Protein AF-A0A9E5GI30-F1 (afdb_monomer)

Radius of gyration: 31.59 Å; Cα contacts (8 Å, |Δi|>4): 343; chains: 1; bounding box: 71×48×91 Å

Mean predicted aligned error: 13.95 Å

Sequence (405 aa):
CIVVKISASKGTGLEELQQHIEIALKEKNLPLCPLFANYVERYISHIIEDDYLHRIPKGRQMRWAAIKLLEADELFLSSMPSMPKPFQAYLEQARTELTEHFDDDPEAIIIDQRYKVAEHIAKDCQLRKKKQESCNFDNIATSRYGAIPLFIAIMGLVFYLSIALVGGFTTGLLETFFELLGETVATLLTALQVHPLLSGILVDGIIAGVGAVLTFVPQLFVLFLLLSILEDCGYMARIAFIMDRMMRSLGLSGKSIIPMVIGTGCSVPAIMSSRTIEHQKQRELTVIVTPFIPCGAKMPIFALMLTYFFPGRWFIAPLIYLLGIVAVIVTGLLARALDKHKETNAFILELPRYQMPTVKNVWLQTKDRTLGFIQKAGTIILLSSIIIYLLSSYSFTLKSVDAEL

Foldseek 3Di:
DDDFDDDPLVRPRPVVVVVVVVVCVVPVDDDDDDAFPPLLNVQLVVQLPDPQLVQDPPPDDSSVLSLCLLLVPPVSVVVGPDDDPVVVVSSVVSQVVQCVVPVDGSNVSVVVRVVVRVVVVCVVPDDDDPPDPDDPPCVQCQDLVNVVVVVCVLLVVLLCCLCVVFLVVQLVVLLVVLVVVLVVQLVVCVVVVHDPLVSCCVRQQFSVLLSVLVSCLRSLLSSLLSLLQCVLQLSLVSQLVSCQVVQVVLVAGSQLVSLLSVLQAPLVLSLVSLVPDPDPLNNVLSNVLSVLRHHPVCLVVVVVVCCVPPNPDPVVSVVSNVVSVVSSSVSSNVSVVVDPDPPPDPDDRDRDDRDRGDPVSSVVSSVVSSVVCCVPVSVVSSVVSSVVSCVVQADPVRDGDPPPD

Structure (mmCIF, N/CA/C/O backbone):
data_AF-A0A9E5GI30-F1
#
_entry.id   AF-A0A9E5GI30-F1
#
loop_
_atom_site.group_PDB
_atom_site.id
_atom_site.type_symbol
_atom_site.label_atom_id
_atom_site.label_alt_id
_atom_site.label_comp_id
_atom_site.label_asym_id
_atom_site.label_entity_id
_atom_site.label_seq_id
_atom_site.pdbx_PDB_ins_code
_atom_site.Cartn_x
_atom_site.Cartn_y
_atom_site.Cartn_z
_atom_site.occupancy
_atom_site.B_iso_or_equiv
_atom_site.auth_seq_id
_atom_site.auth_comp_id
_atom_site.auth_asym_id
_atom_site.auth_atom_id
_atom_site.pdbx_PDB_model_num
ATOM 1 N N . CYS A 1 1 ? -9.372 9.807 36.210 1.00 77.94 1 CYS A N 1
ATOM 2 C CA . CYS A 1 1 ? -7.966 10.126 35.869 1.00 77.94 1 CYS A CA 1
ATOM 3 C C . CYS A 1 1 ? -7.929 11.466 35.140 1.00 77.94 1 CYS A C 1
ATOM 5 O O . CYS A 1 1 ? -8.981 11.947 34.732 1.00 77.94 1 CYS A O 1
ATOM 7 N N . ILE A 1 2 ? -6.749 12.076 35.014 1.00 83.31 2 ILE A N 1
ATOM 8 C CA . ILE A 1 2 ? -6.571 13.311 34.237 1.00 83.31 2 ILE A CA 1
ATOM 9 C C . ILE A 1 2 ? -6.731 12.980 32.747 1.00 83.31 2 ILE A C 1
ATOM 11 O O . ILE A 1 2 ? -6.227 11.955 32.286 1.00 83.31 2 ILE A O 1
ATOM 15 N N . VAL A 1 3 ? -7.437 13.836 32.005 1.00 87.25 3 VAL A N 1
ATOM 16 C CA . VAL A 1 3 ? -7.667 13.686 30.562 1.00 87.25 3 VAL A CA 1
ATOM 17 C C . VAL A 1 3 ? -7.083 14.900 29.847 1.00 87.25 3 VAL A C 1
ATOM 19 O O . VAL A 1 3 ? -7.583 16.010 30.011 1.00 87.25 3 VAL A O 1
ATOM 22 N N . VAL A 1 4 ? -6.044 14.684 29.038 1.00 90.75 4 VAL A N 1
ATOM 23 C CA . VAL A 1 4 ? -5.365 15.738 28.266 1.00 90.75 4 VAL A CA 1
ATOM 24 C C . VAL A 1 4 ? -5.793 15.652 26.803 1.00 90.75 4 VAL A C 1
ATOM 26 O O . VAL A 1 4 ? -5.781 14.577 26.200 1.00 90.75 4 VAL A O 1
ATOM 29 N N . LYS A 1 5 ? -6.187 16.784 26.210 1.00 90.44 5 LYS A N 1
ATOM 30 C CA . LYS A 1 5 ? -6.563 16.853 24.790 1.00 90.44 5 LYS A CA 1
ATOM 31 C C . LYS A 1 5 ? -5.306 16.978 23.936 1.00 90.44 5 LYS A C 1
ATOM 33 O O . LYS A 1 5 ? -4.632 18.000 23.983 1.00 90.44 5 LYS A O 1
ATOM 38 N N . ILE A 1 6 ? -5.039 15.974 23.104 1.00 92.38 6 ILE A N 1
ATOM 39 C CA . ILE A 1 6 ? -3.875 15.969 22.212 1.00 92.38 6 ILE A CA 1
ATOM 40 C C . ILE A 1 6 ? -4.279 15.893 20.739 1.00 92.38 6 ILE A C 1
ATOM 42 O O . ILE A 1 6 ? -5.299 15.306 20.381 1.00 92.38 6 ILE A O 1
ATOM 46 N N . SER A 1 7 ? -3.436 16.450 19.870 1.00 88.19 7 SER A N 1
ATOM 47 C CA . SER A 1 7 ? -3.462 16.170 18.431 1.00 88.19 7 SER A CA 1
ATOM 48 C C . SER A 1 7 ? -2.055 15.803 17.988 1.00 88.19 7 SER A C 1
ATOM 50 O O . SER A 1 7 ? -1.250 16.682 17.681 1.00 88.19 7 SER A O 1
ATOM 52 N N . ALA A 1 8 ? -1.770 14.500 17.916 1.00 83.25 8 ALA A N 1
ATOM 53 C CA . ALA A 1 8 ? -0.444 13.981 17.574 1.00 83.25 8 ALA A CA 1
ATOM 54 C C . ALA A 1 8 ? 0.069 14.509 16.221 1.00 83.25 8 ALA A C 1
ATOM 56 O O . ALA A 1 8 ? 1.229 14.888 16.102 1.00 83.25 8 ALA A O 1
ATOM 57 N N . SER A 1 9 ? -0.813 14.636 15.224 1.00 72.06 9 SER A N 1
ATOM 58 C CA . SER A 1 9 ? -0.465 15.163 13.895 1.00 72.06 9 SER A CA 1
ATOM 59 C C . SER A 1 9 ? -0.045 16.636 13.897 1.00 72.06 9 SER A C 1
ATOM 61 O O . SER A 1 9 ? 0.753 17.047 13.059 1.00 72.06 9 SER A O 1
ATOM 63 N N . LYS A 1 10 ? -0.575 17.430 14.836 1.00 79.44 10 LYS A N 1
ATOM 64 C CA . LYS A 1 10 ? -0.304 18.871 14.966 1.00 79.44 10 LYS A CA 1
ATOM 65 C C . LYS A 1 10 ? 0.728 19.181 16.051 1.00 79.44 10 LYS A C 1
ATOM 67 O O . LYS A 1 10 ? 1.096 20.337 16.206 1.00 79.44 10 LYS A O 1
ATOM 72 N N . GLY A 1 11 ? 1.154 18.176 16.818 1.00 85.06 11 GLY A N 1
ATOM 73 C CA . GLY A 1 11 ? 2.037 18.347 17.971 1.00 85.06 11 GLY A CA 1
ATOM 74 C C . GLY A 1 11 ? 1.409 19.094 19.154 1.00 85.06 11 GLY A C 1
ATOM 75 O O . GLY A 1 11 ? 2.122 19.481 20.070 1.00 85.06 11 GLY A O 1
ATOM 76 N N . THR A 1 12 ? 0.091 19.319 19.169 1.00 90.31 12 THR A N 1
ATOM 77 C CA . THR A 1 12 ? -0.564 20.098 20.234 1.00 90.31 12 THR A CA 1
ATOM 78 C C . THR A 1 12 ? -0.867 19.225 21.453 1.00 90.31 12 THR A C 1
ATOM 80 O O . THR A 1 12 ? -1.415 18.131 21.291 1.00 90.31 12 THR A O 1
ATOM 83 N N . GLY A 1 13 ? -0.582 19.733 22.657 1.00 88.50 13 GLY A N 1
ATOM 84 C CA . GLY A 1 13 ? -0.894 19.075 23.936 1.00 88.50 13 GLY A CA 1
ATOM 85 C C . GLY A 1 13 ? 0.106 17.997 24.373 1.00 88.50 13 GLY A C 1
ATOM 86 O O . GLY A 1 13 ? -0.119 17.334 25.380 1.00 88.50 13 GLY A O 1
ATOM 87 N N . LEU A 1 14 ? 1.206 17.801 23.631 1.00 92.38 14 LEU A N 1
ATOM 88 C CA . LEU A 1 14 ? 2.220 16.789 23.961 1.00 92.38 14 LEU A CA 1
ATOM 89 C C . LEU A 1 14 ? 3.061 17.173 25.186 1.00 92.38 14 LEU A C 1
ATOM 91 O O . LEU A 1 14 ? 3.348 16.315 26.013 1.00 92.38 14 LEU A O 1
ATOM 95 N N . GLU A 1 15 ? 3.411 18.452 25.329 1.00 91.88 15 GLU A N 1
ATOM 96 C CA . GLU A 1 15 ? 4.167 18.950 26.488 1.00 91.88 15 GLU A CA 1
ATOM 97 C C . GLU A 1 15 ? 3.342 18.853 27.779 1.00 91.88 15 GLU A C 1
ATOM 99 O O . GLU A 1 15 ? 3.823 18.360 28.796 1.00 91.88 15 GLU A O 1
ATOM 104 N N . GLU A 1 16 ? 2.066 19.240 27.717 1.00 91.62 16 GLU A N 1
ATOM 105 C CA . GLU A 1 16 ? 1.116 19.121 28.830 1.00 91.62 16 GLU A CA 1
ATOM 106 C C . GLU A 1 16 ? 0.912 17.650 29.232 1.00 91.62 16 GLU A C 1
ATOM 108 O O . GLU A 1 16 ? 0.932 17.305 30.415 1.00 91.62 16 GLU A O 1
ATOM 113 N N . LEU A 1 17 ? 0.799 16.748 28.247 1.00 93.00 17 LEU A N 1
ATOM 114 C CA . LEU A 1 17 ? 0.740 15.308 28.496 1.00 93.00 17 LEU A CA 1
ATOM 115 C C . LEU A 1 17 ? 2.001 14.811 29.220 1.00 93.00 17 LEU A C 1
ATOM 117 O O . LEU A 1 17 ? 1.884 14.055 30.183 1.00 93.00 17 LEU A O 1
ATOM 121 N N . GLN A 1 18 ? 3.189 15.238 28.784 1.00 92.12 18 GLN A N 1
ATOM 122 C CA . GLN A 1 18 ? 4.455 14.841 29.403 1.00 92.12 18 GLN A CA 1
ATOM 123 C C . GLN A 1 18 ? 4.533 15.287 30.868 1.00 92.12 18 GLN A C 1
ATOM 125 O O . GLN A 1 18 ? 4.869 14.480 31.736 1.00 92.12 18 GLN A O 1
ATOM 130 N N . GLN A 1 19 ? 4.148 16.529 31.163 1.00 92.25 19 GLN A N 1
ATOM 131 C CA . GLN A 1 19 ? 4.105 17.041 32.535 1.00 92.25 19 GLN A CA 1
ATOM 132 C C . GLN A 1 19 ? 3.165 16.212 33.420 1.00 92.25 19 GLN A C 1
ATOM 134 O O . GLN A 1 19 ? 3.529 15.822 34.531 1.00 92.25 19 GLN A O 1
ATOM 139 N N . HIS A 1 20 ? 1.972 15.874 32.925 1.00 89.69 20 HIS A N 1
ATOM 140 C CA . HIS A 1 20 ? 1.032 15.046 33.678 1.00 89.69 20 HIS A CA 1
ATOM 141 C C . HIS A 1 20 ? 1.513 13.604 33.882 1.00 89.69 20 HIS A C 1
ATOM 143 O O . HIS A 1 20 ? 1.207 13.015 34.919 1.00 89.69 20 HIS A O 1
ATOM 149 N N . ILE A 1 21 ? 2.292 13.044 32.951 1.00 89.50 21 ILE A N 1
ATOM 150 C CA . ILE A 1 21 ? 2.943 11.739 33.136 1.00 89.50 21 ILE A CA 1
ATOM 151 C C . ILE A 1 21 ? 3.950 11.807 34.290 1.00 89.50 21 ILE A C 1
ATOM 153 O O . ILE A 1 21 ? 3.932 10.940 35.165 1.00 89.50 21 ILE A O 1
ATOM 157 N N . GLU A 1 22 ? 4.790 12.843 34.339 1.00 91.44 22 GLU A N 1
ATOM 158 C CA . GLU A 1 22 ? 5.765 13.021 35.423 1.00 91.44 22 GLU A CA 1
ATOM 159 C C . GLU A 1 22 ? 5.093 13.175 36.794 1.00 91.44 22 GLU A C 1
ATOM 161 O O . GLU A 1 22 ? 5.568 12.616 37.786 1.00 91.44 22 GLU A O 1
ATOM 166 N N . ILE A 1 23 ? 3.966 13.889 36.852 1.00 88.00 23 ILE A N 1
ATOM 167 C CA . ILE A 1 23 ? 3.159 14.033 38.072 1.00 88.00 23 ILE A CA 1
ATOM 168 C C . ILE A 1 23 ? 2.553 12.682 38.477 1.00 88.00 23 ILE A C 1
ATOM 170 O O . ILE A 1 23 ? 2.687 12.265 39.629 1.00 88.00 23 ILE A O 1
ATOM 174 N N . ALA A 1 24 ? 1.950 11.952 37.535 1.00 86.88 24 ALA A N 1
ATOM 175 C CA . ALA A 1 24 ? 1.318 10.662 37.809 1.00 86.88 24 ALA A CA 1
ATOM 176 C C . ALA A 1 24 ? 2.316 9.608 38.324 1.00 86.88 24 ALA A C 1
ATOM 178 O O . ALA A 1 24 ? 1.982 8.824 39.217 1.00 86.88 24 ALA A O 1
ATOM 179 N N . LEU A 1 25 ? 3.552 9.614 37.810 1.00 86.50 25 LEU A N 1
ATOM 180 C CA . LEU A 1 25 ? 4.630 8.736 38.277 1.00 86.50 25 LEU A CA 1
ATOM 181 C C . LEU A 1 25 ? 5.043 9.024 39.730 1.00 86.50 25 LEU A C 1
ATOM 183 O O . LEU A 1 25 ? 5.424 8.093 40.445 1.00 86.50 25 LEU A O 1
ATOM 187 N N . LYS A 1 26 ? 4.957 10.287 40.174 1.00 87.81 26 LYS A N 1
ATOM 188 C CA . LYS A 1 26 ? 5.285 10.705 41.547 1.00 87.81 26 LYS A CA 1
ATOM 189 C C . LYS A 1 26 ? 4.159 10.398 42.531 1.00 87.81 26 LYS A C 1
ATOM 191 O O . LYS A 1 26 ? 4.420 9.829 43.586 1.00 87.81 26 LYS A O 1
ATOM 196 N N . GLU A 1 27 ? 2.925 10.763 42.191 1.00 82.50 27 GLU A N 1
ATOM 197 C CA . GLU A 1 27 ? 1.791 10.688 43.121 1.00 82.50 27 GLU A CA 1
ATOM 198 C C . GLU A 1 27 ? 1.194 9.280 43.250 1.00 82.50 27 GLU A C 1
ATOM 200 O O . GLU A 1 27 ? 0.579 8.977 44.267 1.00 82.50 27 GLU A O 1
ATOM 205 N N . LYS A 1 28 ? 1.369 8.402 42.246 1.00 72.31 28 LYS A N 1
ATOM 206 C CA . LYS A 1 28 ? 0.811 7.030 42.216 1.00 72.31 28 LYS A CA 1
ATOM 207 C C . LYS A 1 28 ? -0.682 6.952 42.581 1.00 72.31 28 LYS A C 1
ATOM 209 O O . LYS A 1 28 ? -1.147 5.949 43.122 1.00 72.31 28 LYS A O 1
ATOM 214 N N . ASN A 1 29 ? -1.444 7.992 42.254 1.00 72.19 29 ASN A N 1
ATOM 215 C CA . ASN A 1 29 ? -2.877 8.033 42.507 1.00 72.19 29 ASN A CA 1
ATOM 216 C C . ASN A 1 29 ? -3.597 6.992 41.639 1.00 72.19 29 ASN A C 1
ATOM 218 O O . ASN A 1 29 ? -3.576 7.055 40.407 1.00 72.19 29 ASN A O 1
ATOM 222 N N . LEU A 1 30 ? -4.246 6.027 42.290 1.00 70.56 30 LEU A N 1
ATOM 223 C CA . LEU A 1 30 ? -5.087 5.039 41.622 1.00 70.56 30 LEU A CA 1
ATOM 224 C C . LEU A 1 30 ? -6.401 5.707 41.182 1.00 70.56 30 LEU A C 1
ATOM 226 O O . LEU A 1 30 ? -7.021 6.415 41.977 1.00 70.56 30 LEU A O 1
ATOM 230 N N . PRO A 1 31 ? -6.845 5.517 39.927 1.00 73.62 31 PRO A N 1
ATOM 231 C CA . PRO A 1 31 ? -8.122 6.056 39.483 1.00 73.62 31 PRO A CA 1
ATOM 232 C C . PRO A 1 31 ? -9.288 5.372 40.207 1.00 73.62 31 PRO A C 1
ATOM 234 O O . PRO A 1 31 ? -9.194 4.207 40.597 1.00 73.62 31 PRO A O 1
ATOM 237 N N . LEU A 1 32 ? -10.419 6.080 40.317 1.00 75.69 32 LEU A N 1
ATOM 238 C CA . LEU A 1 32 ? -11.678 5.452 40.712 1.00 75.69 32 LEU A CA 1
ATOM 239 C C . LEU A 1 32 ? -12.004 4.301 39.755 1.00 75.69 32 LEU A C 1
ATOM 241 O O . LEU A 1 32 ? -11.980 4.469 38.533 1.00 75.69 32 LEU A O 1
ATOM 245 N N . CYS A 1 33 ? -12.318 3.144 40.331 1.00 78.75 33 CYS A N 1
ATOM 246 C CA . CYS A 1 33 ? -12.778 1.985 39.584 1.00 78.75 33 CYS A CA 1
ATOM 247 C C . CYS A 1 33 ? -14.290 2.103 39.361 1.00 78.75 33 CYS A C 1
ATOM 249 O O . CYS A 1 33 ? -15.025 2.202 40.345 1.00 78.75 33 CYS A O 1
ATOM 251 N N . PRO A 1 34 ? -14.774 2.089 38.109 1.00 82.69 34 PRO A N 1
ATOM 252 C CA . PRO A 1 34 ? -16.205 2.054 37.859 1.00 82.69 34 PRO A CA 1
ATOM 253 C C . PRO A 1 34 ? -16.804 0.720 38.332 1.00 82.69 34 PRO A C 1
ATOM 255 O O . PRO A 1 34 ? -16.172 -0.341 38.239 1.00 82.69 34 PRO A O 1
ATOM 258 N N . LEU A 1 35 ? -18.027 0.798 38.852 1.00 88.12 35 LEU A N 1
ATOM 259 C CA . LEU A 1 35 ? -18.795 -0.342 39.350 1.00 88.12 35 LEU A CA 1
ATOM 260 C C . LEU A 1 35 ? -19.618 -0.959 38.216 1.00 88.12 35 LEU A C 1
ATOM 262 O O . LEU A 1 35 ? -20.055 -0.248 37.307 1.00 88.12 35 LEU A O 1
ATOM 266 N N . PHE A 1 36 ? -19.817 -2.274 38.268 1.00 91.62 36 PHE A N 1
ATOM 267 C CA . PHE A 1 36 ? -20.736 -2.961 37.359 1.00 91.62 36 PHE A CA 1
ATOM 268 C C . PHE A 1 36 ? -22.166 -2.918 37.904 1.00 91.62 36 PHE A C 1
ATOM 270 O O . PHE A 1 36 ? -22.436 -2.307 38.940 1.00 91.62 36 PHE A O 1
ATOM 277 N N . ALA A 1 37 ? -23.107 -3.556 37.202 1.00 89.81 37 ALA A N 1
ATOM 278 C CA . ALA A 1 37 ? -24.444 -3.757 37.741 1.00 89.81 37 ALA A CA 1
ATOM 279 C C . ALA A 1 37 ? -24.374 -4.424 39.126 1.00 89.81 37 ALA A C 1
ATOM 281 O O . ALA A 1 37 ? -23.596 -5.356 39.331 1.00 89.81 37 ALA A O 1
ATOM 282 N N . ASN A 1 38 ? -25.237 -3.983 40.049 1.00 91.12 38 ASN A N 1
ATOM 283 C CA . ASN A 1 38 ? -25.261 -4.442 41.444 1.00 91.12 38 ASN A CA 1
ATOM 284 C C . ASN A 1 38 ? -25.243 -5.974 41.584 1.00 91.12 38 ASN A C 1
ATOM 286 O O . ASN A 1 38 ? -24.647 -6.499 42.519 1.00 91.12 38 ASN A O 1
ATOM 290 N N . TYR A 1 39 ? -25.881 -6.681 40.645 1.00 90.56 39 TYR A N 1
ATOM 291 C CA . TYR A 1 39 ? -25.922 -8.140 40.624 1.00 90.56 39 TYR A CA 1
ATOM 292 C C . TYR A 1 39 ? -24.524 -8.758 40.465 1.00 90.56 39 TYR A C 1
ATOM 294 O O . TYR A 1 39 ? -24.127 -9.586 41.274 1.00 90.56 39 TYR A O 1
ATOM 302 N N . VAL A 1 40 ? -23.738 -8.292 39.489 1.00 90.56 40 VAL A N 1
ATOM 303 C CA . VAL A 1 40 ? -22.358 -8.756 39.249 1.00 90.56 40 VAL A CA 1
ATOM 304 C C . VAL A 1 40 ? -21.418 -8.263 40.352 1.00 90.56 40 VAL A C 1
ATOM 306 O O . VAL A 1 40 ? -20.553 -8.996 40.830 1.00 90.56 40 VAL A O 1
ATOM 309 N N . GLU A 1 41 ? -21.617 -7.024 40.799 1.00 91.62 41 GLU A N 1
ATOM 310 C CA . GLU A 1 41 ? -20.796 -6.379 41.824 1.00 91.62 41 GLU A CA 1
ATOM 311 C C . GLU A 1 41 ? -20.872 -7.096 43.179 1.00 91.62 41 GLU A C 1
ATOM 313 O O . GLU A 1 41 ? -19.883 -7.148 43.911 1.00 91.62 41 GLU A O 1
ATOM 318 N N . ARG A 1 42 ? -22.015 -7.720 43.491 1.00 92.00 42 ARG A N 1
ATOM 319 C CA . ARG A 1 42 ? -22.184 -8.558 44.682 1.00 92.00 42 ARG A CA 1
ATOM 320 C C . ARG A 1 42 ? -21.223 -9.750 44.688 1.00 92.00 42 ARG A C 1
ATOM 322 O O . ARG A 1 42 ? -20.552 -9.968 45.693 1.00 92.00 42 ARG A O 1
ATOM 329 N N . TYR A 1 43 ? -21.123 -10.490 43.584 1.00 91.00 43 TYR A N 1
ATOM 330 C CA . TYR A 1 43 ? -20.194 -11.623 43.484 1.00 91.00 43 TYR A CA 1
ATOM 331 C C . TYR A 1 43 ? -18.741 -11.157 43.527 1.00 91.00 43 TYR A C 1
ATOM 333 O O . TYR A 1 43 ? -17.929 -11.751 44.227 1.00 91.00 43 TYR A O 1
ATOM 341 N N . ILE A 1 44 ? -18.418 -10.054 42.844 1.00 90.19 44 ILE A N 1
ATOM 342 C CA . ILE A 1 44 ? -17.073 -9.465 42.895 1.00 90.19 44 ILE A CA 1
ATOM 343 C C . ILE A 1 44 ? -16.7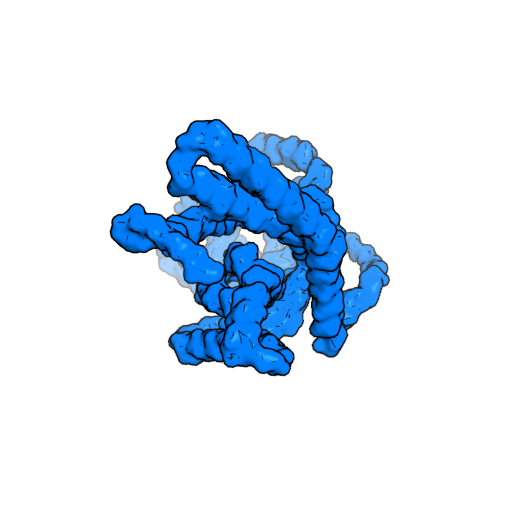00 -9.096 44.334 1.00 90.19 44 ILE A C 1
ATOM 345 O O . ILE A 1 44 ? -15.591 -9.397 44.763 1.00 90.19 44 ILE A O 1
ATOM 349 N N . SER A 1 45 ? -17.614 -8.480 45.085 1.00 89.69 45 SER A N 1
ATOM 350 C CA . SER A 1 45 ? -17.365 -8.066 46.471 1.00 89.69 45 SER A CA 1
ATOM 351 C C . SER A 1 45 ? -17.136 -9.269 47.387 1.00 89.69 45 SER A C 1
ATOM 353 O O . SER A 1 45 ? -16.146 -9.292 48.111 1.00 89.69 45 SER A O 1
ATOM 355 N N . HIS A 1 46 ? -17.971 -10.308 47.279 1.00 88.50 46 HIS A N 1
ATOM 356 C CA . HIS A 1 46 ? -17.785 -11.552 48.032 1.00 88.50 46 HIS A CA 1
ATOM 357 C C . HIS A 1 46 ? -16.474 -12.266 47.695 1.00 88.50 46 HIS A C 1
ATOM 359 O O . HIS A 1 46 ? -15.809 -12.776 48.590 1.00 88.50 46 HIS A O 1
ATOM 365 N N . ILE A 1 47 ? -16.067 -12.272 46.423 1.00 87.56 47 ILE A N 1
ATOM 366 C CA . ILE A 1 47 ? -14.774 -12.836 46.023 1.00 87.56 47 ILE A CA 1
ATOM 367 C C . ILE A 1 47 ? -13.629 -12.017 46.624 1.00 87.56 47 ILE A C 1
ATOM 369 O O . ILE A 1 47 ? -12.656 -12.594 47.090 1.00 87.56 47 ILE A O 1
ATOM 373 N N . ILE A 1 48 ? -13.730 -10.684 46.641 1.00 86.12 48 ILE A N 1
ATOM 374 C CA . ILE A 1 48 ? -12.694 -9.809 47.211 1.00 86.12 48 ILE A CA 1
ATOM 375 C C . ILE A 1 48 ? -12.504 -10.032 48.717 1.00 86.12 48 ILE A C 1
ATOM 377 O O . ILE A 1 48 ? -11.380 -9.900 49.199 1.00 86.12 48 ILE A O 1
ATOM 381 N N . GLU A 1 49 ? -13.576 -10.349 49.440 1.00 84.50 49 GLU A N 1
ATOM 382 C CA . GLU A 1 49 ? -13.558 -10.613 50.883 1.00 84.50 49 GLU A CA 1
ATOM 383 C C . GLU A 1 49 ? -12.969 -11.985 51.251 1.00 84.50 49 GLU A C 1
ATOM 385 O O . GLU A 1 49 ? -12.655 -12.212 52.418 1.00 84.50 49 GLU A O 1
ATOM 390 N N . ASP A 1 50 ? -12.798 -12.896 50.287 1.00 84.31 50 ASP A N 1
ATOM 391 C CA . ASP A 1 50 ? -12.275 -14.237 50.549 1.00 84.31 50 ASP A CA 1
ATOM 392 C C . ASP A 1 50 ? -10.755 -14.227 50.815 1.00 84.31 50 ASP A C 1
ATOM 394 O O . ASP A 1 50 ? -9.957 -13.651 50.063 1.00 84.31 50 ASP A O 1
ATOM 398 N N . ASP A 1 51 ? -10.336 -14.956 51.854 1.00 76.38 51 ASP A N 1
ATOM 399 C CA . ASP A 1 51 ? -8.937 -15.122 52.262 1.00 76.38 51 ASP A CA 1
ATOM 400 C C . ASP A 1 51 ? -8.032 -15.652 51.140 1.00 76.38 51 ASP A C 1
ATOM 402 O O . ASP A 1 51 ? -6.811 -15.439 51.143 1.00 76.38 51 ASP A O 1
ATOM 406 N N . TYR A 1 52 ? -8.602 -16.353 50.159 1.00 78.00 52 TYR A N 1
ATOM 407 C CA . TYR A 1 52 ? -7.862 -16.856 49.013 1.00 78.00 52 TYR A CA 1
ATOM 408 C C . TYR A 1 52 ? -7.201 -15.733 48.200 1.00 78.00 52 TYR A C 1
ATOM 410 O O . TYR A 1 52 ? -6.062 -15.898 47.745 1.00 78.00 52 TYR A O 1
ATOM 418 N N . LEU A 1 53 ? -7.844 -14.567 48.071 1.00 73.88 53 LEU A N 1
ATOM 419 C CA . LEU A 1 53 ? -7.269 -13.436 47.339 1.00 73.88 53 LEU A CA 1
ATOM 420 C C . LEU A 1 53 ? -6.025 -12.853 48.029 1.00 73.88 53 LEU A C 1
ATOM 422 O O . LEU A 1 53 ? -5.156 -12.288 47.361 1.00 73.88 53 LEU A O 1
ATOM 426 N N . HIS A 1 54 ? -5.853 -13.056 49.337 1.00 72.75 54 HIS A N 1
ATOM 427 C CA . HIS A 1 54 ? -4.635 -12.657 50.049 1.00 72.75 54 HIS A CA 1
ATOM 428 C C . HIS A 1 54 ? -3.407 -13.510 49.689 1.00 72.75 54 HIS A C 1
ATOM 430 O O . HIS A 1 54 ? -2.277 -13.107 49.974 1.00 72.75 54 HIS A O 1
ATOM 436 N N . ARG A 1 55 ? -3.597 -14.654 49.013 1.00 72.62 55 ARG A N 1
ATOM 437 C CA . ARG A 1 55 ? -2.505 -15.497 48.486 1.00 72.62 55 ARG A CA 1
ATOM 438 C C . ARG A 1 55 ? -1.958 -15.012 47.140 1.00 72.62 55 ARG A C 1
ATOM 440 O O . ARG A 1 55 ? -1.011 -15.605 46.622 1.00 72.62 55 ARG A O 1
ATOM 447 N N . ILE A 1 56 ? -2.537 -13.958 46.562 1.00 69.69 56 ILE A N 1
ATOM 448 C CA . ILE A 1 56 ? -2.085 -13.383 45.293 1.00 69.69 56 ILE A CA 1
ATOM 449 C C . ILE A 1 56 ? -0.679 -12.773 45.457 1.00 69.69 56 ILE A C 1
ATOM 451 O O . ILE A 1 56 ? -0.413 -12.097 46.455 1.00 69.69 56 ILE A O 1
ATOM 455 N N . PRO A 1 57 ? 0.228 -12.947 44.472 1.00 66.88 57 PRO A N 1
ATOM 456 C CA . PRO A 1 57 ? 1.523 -12.274 44.467 1.00 66.88 57 PRO A CA 1
ATOM 457 C C . PRO A 1 57 ? 1.384 -10.757 44.669 1.00 66.88 57 PRO A C 1
ATOM 459 O O . PRO A 1 57 ? 0.575 -10.098 44.009 1.00 66.88 57 PRO A O 1
ATOM 462 N N . LYS A 1 58 ? 2.196 -10.191 45.573 1.00 65.44 58 LYS A N 1
ATOM 463 C CA . LYS A 1 58 ? 2.178 -8.755 45.898 1.00 65.44 58 LYS A CA 1
ATOM 464 C C . LYS A 1 58 ? 2.312 -7.910 44.622 1.00 65.44 58 LYS A C 1
ATOM 466 O O . LYS A 1 58 ? 3.256 -8.092 43.860 1.00 65.44 58 LYS A O 1
ATOM 471 N N . GLY A 1 59 ? 1.382 -6.973 44.416 1.00 66.25 59 GLY A N 1
ATOM 472 C CA . GLY A 1 59 ? 1.394 -6.020 43.294 1.00 66.25 59 GLY A CA 1
ATOM 473 C C . GLY A 1 59 ? 0.187 -6.088 42.353 1.00 66.25 59 GLY A C 1
ATOM 474 O O . GLY A 1 59 ? 0.027 -5.196 41.523 1.00 66.25 59 GLY A O 1
ATOM 475 N N . ARG A 1 60 ? -0.687 -7.095 42.481 1.00 69.56 60 ARG A N 1
ATOM 476 C CA . ARG A 1 60 ? -1.940 -7.177 41.708 1.00 69.56 60 ARG A CA 1
ATOM 477 C C . ARG A 1 60 ? -3.102 -6.513 42.456 1.00 69.56 60 ARG A C 1
ATOM 479 O O . ARG A 1 60 ? -3.203 -6.612 43.675 1.00 69.56 60 ARG A O 1
ATOM 486 N N . GLN A 1 61 ? -3.988 -5.842 41.717 1.00 80.94 61 GLN A N 1
ATOM 487 C CA . GLN A 1 61 ? -5.216 -5.269 42.275 1.00 80.94 61 GLN A CA 1
ATOM 488 C C . GLN A 1 61 ? -6.233 -6.380 42.569 1.00 80.94 61 GLN A C 1
ATOM 490 O O . GLN A 1 61 ? -6.546 -7.175 41.682 1.00 80.94 61 GLN A O 1
ATOM 495 N N . MET A 1 62 ? -6.791 -6.391 43.784 1.00 84.56 62 MET A N 1
ATOM 496 C CA . MET A 1 62 ? -7.741 -7.423 44.232 1.00 84.56 62 MET A CA 1
ATOM 497 C C . MET A 1 62 ? -8.987 -7.501 43.340 1.00 84.56 62 MET A C 1
ATOM 499 O O . MET A 1 62 ? -9.384 -8.580 42.913 1.00 84.56 62 MET A O 1
ATOM 503 N N . ARG A 1 63 ? -9.547 -6.346 42.956 1.00 86.94 63 ARG A N 1
ATOM 504 C CA . ARG A 1 63 ? -10.708 -6.271 42.056 1.00 86.94 63 ARG A CA 1
ATOM 505 C C . ARG A 1 63 ? -10.453 -6.928 40.699 1.00 86.94 63 ARG A C 1
ATOM 507 O O . ARG A 1 63 ? -11.298 -7.660 40.201 1.00 86.94 63 ARG A O 1
ATOM 514 N N . TRP A 1 64 ? -9.291 -6.669 40.100 1.00 88.19 64 TRP A N 1
ATOM 515 C CA . TRP A 1 64 ? -8.935 -7.244 38.803 1.00 88.19 64 TRP A CA 1
ATOM 516 C C . TRP A 1 64 ? -8.832 -8.770 38.878 1.00 88.19 64 TRP A C 1
ATOM 518 O O . TRP A 1 64 ? -9.337 -9.462 37.998 1.00 88.19 64 TRP A O 1
ATOM 528 N N . ALA A 1 65 ? -8.246 -9.291 39.959 1.00 88.12 65 ALA A N 1
ATOM 529 C CA . ALA A 1 65 ? -8.161 -10.727 40.188 1.00 88.12 65 ALA A CA 1
ATOM 530 C C . ALA A 1 65 ? -9.542 -11.368 40.386 1.00 88.12 65 ALA A C 1
ATOM 532 O O . ALA A 1 65 ? -9.808 -12.410 39.797 1.00 88.12 65 ALA A O 1
ATOM 533 N N . ALA A 1 66 ? -10.438 -10.730 41.144 1.00 89.44 66 ALA A N 1
ATOM 534 C CA . ALA A 1 66 ? -11.806 -11.213 41.331 1.00 89.44 66 ALA A CA 1
ATOM 535 C C . ALA A 1 66 ? -12.574 -11.311 40.002 1.00 89.44 66 ALA A C 1
ATOM 537 O O . ALA A 1 66 ? -13.209 -12.325 39.722 1.00 89.44 66 ALA A O 1
ATOM 538 N N . ILE A 1 67 ? -12.449 -10.294 39.143 1.00 90.75 67 ILE A N 1
ATOM 539 C CA . ILE A 1 67 ? -13.054 -10.301 37.805 1.00 90.75 67 ILE A CA 1
ATOM 540 C C . ILE A 1 67 ? -12.465 -11.429 36.949 1.00 90.75 67 ILE A C 1
ATOM 542 O O . ILE A 1 67 ? -13.208 -12.160 36.304 1.00 90.75 67 ILE A O 1
ATOM 546 N N . LYS A 1 68 ? -11.143 -11.621 36.980 1.00 89.69 68 LYS A N 1
ATOM 547 C CA . LYS A 1 68 ? -10.474 -12.685 36.217 1.00 89.69 68 LYS A CA 1
ATOM 548 C C . LYS A 1 68 ? -10.839 -14.093 36.687 1.00 89.69 68 LYS A C 1
ATOM 550 O O . LYS A 1 68 ? -10.933 -15.004 35.868 1.00 89.69 68 LYS A O 1
ATOM 555 N N . LEU A 1 69 ? -11.091 -14.263 37.984 1.00 89.06 69 LEU A N 1
ATOM 556 C CA . LEU A 1 69 ? -11.638 -15.503 38.531 1.00 89.06 69 LEU A CA 1
ATOM 557 C C . LEU A 1 69 ? -13.078 -15.736 38.073 1.00 89.06 69 LEU A C 1
ATOM 559 O O . LEU A 1 69 ? -13.416 -16.875 37.773 1.00 89.06 69 LEU A O 1
ATOM 563 N N . LEU A 1 70 ? -13.913 -14.700 37.965 1.00 89.38 70 LEU A N 1
ATOM 564 C CA . LEU A 1 70 ? -15.266 -14.836 37.408 1.00 89.38 70 LEU A CA 1
ATOM 565 C C . LEU A 1 70 ? -15.243 -15.205 35.918 1.00 89.38 70 LEU A C 1
ATOM 567 O O . LEU A 1 70 ? -15.962 -16.120 35.529 1.00 89.38 70 LEU A O 1
ATOM 571 N N . GLU A 1 71 ? -14.368 -14.572 35.128 1.00 86.81 71 GLU A N 1
ATOM 572 C CA . GLU A 1 71 ? -14.187 -14.823 33.683 1.00 86.81 71 GLU A CA 1
ATOM 573 C C . GLU A 1 71 ? -13.631 -16.224 33.355 1.00 86.81 71 GLU A C 1
ATOM 575 O O . GLU A 1 71 ? -13.678 -16.628 32.202 1.00 86.81 71 GLU A O 1
ATOM 580 N N . ALA A 1 72 ? -13.112 -16.970 34.338 1.00 84.00 72 ALA A N 1
ATOM 581 C CA . ALA A 1 72 ? -12.453 -18.266 34.126 1.00 84.00 72 ALA A CA 1
ATOM 582 C C . ALA A 1 72 ? -11.196 -18.216 33.234 1.00 84.00 72 ALA A C 1
ATOM 584 O O . ALA A 1 72 ? -10.887 -19.180 32.541 1.00 84.00 72 ALA A O 1
ATOM 585 N N . ASP A 1 73 ? -10.440 -17.117 33.289 1.00 84.69 73 ASP A N 1
ATOM 586 C CA . ASP A 1 73 ? -9.251 -16.911 32.453 1.00 84.69 73 ASP A CA 1
ATOM 587 C C . ASP A 1 73 ? -8.168 -17.984 32.715 1.00 84.69 73 ASP A C 1
ATOM 589 O O . ASP A 1 73 ? -7.574 -18.049 33.798 1.00 84.69 73 ASP A O 1
ATOM 593 N N . GLU A 1 74 ? -7.894 -18.820 31.708 1.00 82.56 74 GLU A N 1
ATOM 594 C CA . GLU A 1 74 ? -6.943 -19.940 31.780 1.00 82.56 74 GLU A CA 1
ATOM 595 C C . GLU A 1 74 ? -5.512 -19.489 32.124 1.00 82.56 74 GLU A C 1
ATOM 597 O O . GLU A 1 74 ? -4.805 -20.130 32.915 1.00 82.56 74 GLU A O 1
ATOM 602 N N . LEU A 1 75 ? -5.074 -18.353 31.570 1.00 84.31 75 LEU A N 1
ATOM 603 C CA . LEU A 1 75 ? -3.740 -17.800 31.819 1.00 84.31 75 LEU A CA 1
ATOM 604 C C . LEU A 1 75 ? -3.622 -17.291 33.254 1.00 84.31 75 LEU A C 1
ATOM 606 O O . LEU A 1 75 ? -2.575 -17.423 33.892 1.00 84.31 75 LEU A O 1
ATOM 610 N N . PHE A 1 76 ? -4.700 -16.717 33.787 1.00 83.94 76 PHE A N 1
ATOM 611 C CA . PHE A 1 76 ? -4.712 -16.270 35.171 1.00 83.94 76 PHE A CA 1
ATOM 612 C C . PHE A 1 76 ? -4.735 -17.451 36.147 1.00 83.94 76 PHE A C 1
ATOM 614 O O . PHE A 1 76 ? -3.924 -17.474 37.078 1.00 83.94 76 PHE A O 1
ATOM 621 N N . LEU A 1 77 ? -5.599 -18.442 35.907 1.00 83.19 77 LEU A N 1
ATOM 622 C CA . LEU A 1 77 ? -5.746 -19.633 36.749 1.00 83.19 77 LEU A CA 1
ATOM 623 C C . LEU A 1 77 ? -4.458 -20.463 36.809 1.00 83.19 77 LEU A C 1
ATOM 625 O O . LEU A 1 77 ? -4.061 -20.889 37.891 1.00 83.19 77 LEU A O 1
ATOM 629 N N . SER A 1 78 ? -3.753 -20.622 35.685 1.00 82.88 78 SER A N 1
ATOM 630 C CA . SER A 1 78 ? -2.450 -21.308 35.647 1.00 82.88 78 SER A CA 1
ATOM 631 C C . SER A 1 78 ? -1.351 -20.587 36.439 1.00 82.88 78 SER A C 1
ATOM 633 O O . SER A 1 78 ? -0.416 -21.226 36.920 1.00 82.88 78 SER A O 1
ATOM 635 N N . SER A 1 79 ? -1.466 -19.266 36.621 1.00 81.69 79 SER A N 1
ATOM 636 C CA . SER A 1 79 ? -0.520 -18.469 37.413 1.00 81.69 79 SER A CA 1
ATOM 637 C C . SER A 1 79 ? -0.781 -18.505 38.923 1.00 81.69 79 SER A C 1
ATOM 639 O O . SER A 1 79 ? -0.002 -17.936 39.694 1.00 81.69 79 SER A O 1
ATOM 641 N N . MET A 1 80 ? -1.887 -19.119 39.349 1.00 78.00 80 MET A N 1
ATOM 642 C CA . MET A 1 80 ? -2.398 -19.032 40.710 1.00 78.00 80 MET A CA 1
ATOM 643 C C . MET A 1 80 ? -2.170 -20.356 41.472 1.00 78.00 80 MET A C 1
ATOM 645 O O . MET A 1 80 ? -2.279 -21.432 40.885 1.00 78.00 80 MET A O 1
ATOM 649 N N . PRO A 1 81 ? -1.831 -20.331 42.778 1.00 79.81 81 PRO A N 1
ATOM 650 C CA . PRO A 1 81 ? -1.728 -21.547 43.585 1.00 79.81 81 PRO A CA 1
ATOM 651 C C . PRO A 1 81 ? -3.052 -22.317 43.653 1.00 79.81 81 PRO A C 1
ATOM 653 O O . PRO A 1 81 ? -4.124 -21.733 43.528 1.00 79.81 81 PRO A O 1
ATOM 656 N N . SER A 1 82 ? -2.979 -23.621 43.939 1.00 80.19 82 SER A N 1
ATOM 657 C CA . SER A 1 82 ? -4.160 -24.490 44.047 1.00 80.19 82 SER A CA 1
ATOM 658 C C . SER A 1 82 ? -5.270 -23.862 44.897 1.00 80.19 82 SER A C 1
ATOM 660 O O . SER A 1 82 ? -5.062 -23.492 46.058 1.00 80.19 82 SER A O 1
ATOM 662 N N . MET A 1 83 ? -6.458 -23.786 44.306 1.00 81.75 83 MET A N 1
ATOM 663 C CA . MET A 1 83 ? -7.670 -23.257 44.925 1.00 81.75 83 MET A CA 1
ATOM 664 C C . MET A 1 83 ? -8.181 -24.219 46.008 1.00 81.75 83 MET A C 1
ATOM 666 O O . MET A 1 83 ? -8.165 -25.437 45.799 1.00 81.75 83 MET A O 1
ATOM 670 N N . PRO A 1 84 ? -8.658 -23.726 47.164 1.00 85.75 84 PRO A N 1
ATOM 671 C CA . PRO A 1 84 ? -9.452 -24.533 48.077 1.00 85.75 84 PRO A CA 1
ATOM 672 C C . PRO A 1 84 ? -10.722 -25.033 47.377 1.00 85.75 84 PRO A C 1
ATOM 674 O O . PRO A 1 84 ? -11.444 -24.250 46.763 1.00 85.75 84 PRO A O 1
ATOM 677 N N . LYS A 1 85 ? -11.043 -26.323 47.539 1.00 84.94 85 LYS A N 1
ATOM 678 C CA . LYS A 1 85 ? -12.292 -26.925 47.035 1.00 84.94 85 LYS A CA 1
ATOM 679 C C . LYS A 1 85 ? -13.574 -26.129 47.359 1.00 84.94 85 LYS A C 1
ATOM 681 O O . LYS A 1 85 ? -14.393 -26.009 46.454 1.00 84.94 85 LYS A O 1
ATOM 686 N N . PRO A 1 86 ? -13.780 -25.570 48.576 1.00 86.75 86 PRO A N 1
ATOM 687 C CA . PRO A 1 86 ? -15.000 -24.802 48.854 1.00 86.75 86 PRO A CA 1
ATOM 688 C C . PRO A 1 86 ? -15.093 -23.517 48.022 1.00 86.75 86 PRO A C 1
ATOM 690 O O . PRO A 1 86 ? -16.165 -23.178 47.536 1.00 86.75 86 PRO A O 1
ATOM 693 N N . PHE A 1 87 ? -13.967 -22.839 47.802 1.00 86.75 87 PHE A N 1
ATOM 694 C CA . PHE A 1 87 ? -13.921 -21.609 47.015 1.00 86.75 87 PHE A CA 1
ATOM 695 C C . PHE A 1 87 ? -14.129 -21.881 45.520 1.00 86.75 87 PHE A C 1
ATOM 697 O O . PHE A 1 87 ? -14.818 -21.131 44.834 1.00 86.75 87 PHE A O 1
ATOM 704 N N . GLN A 1 88 ? -13.597 -22.999 45.018 1.00 86.44 88 GLN A N 1
ATOM 705 C CA . GLN A 1 88 ? -13.862 -23.435 43.648 1.00 86.44 88 GLN A CA 1
ATOM 706 C C . GLN A 1 88 ? -15.356 -23.714 43.417 1.00 86.44 88 GLN A C 1
ATOM 708 O O . GLN A 1 88 ? -15.909 -23.234 42.432 1.00 86.44 88 GLN A O 1
ATOM 713 N N . ALA A 1 89 ? -16.012 -24.419 44.345 1.00 88.50 89 ALA A N 1
ATOM 714 C CA . ALA A 1 89 ? -17.448 -24.686 44.259 1.00 88.50 89 ALA A CA 1
ATOM 715 C C . ALA A 1 89 ? -18.278 -23.389 44.262 1.00 88.50 89 ALA A C 1
ATOM 717 O O . ALA A 1 89 ? -19.228 -23.266 43.495 1.00 88.50 89 ALA A O 1
ATOM 718 N N . TYR A 1 90 ? -17.884 -22.399 45.071 1.00 90.06 90 TYR A N 1
ATOM 719 C CA . TYR A 1 90 ? -18.527 -21.084 45.082 1.00 90.06 90 TYR A CA 1
ATOM 720 C C . TYR A 1 90 ? -18.386 -20.342 43.745 1.00 90.06 90 TYR A C 1
ATOM 722 O O . TYR A 1 90 ? -19.358 -19.772 43.259 1.00 90.06 90 TYR A O 1
ATOM 730 N N . LEU A 1 91 ? -17.202 -20.356 43.121 1.00 89.31 91 LEU A N 1
ATOM 731 C CA . LEU A 1 91 ? -17.004 -19.711 41.818 1.00 89.31 91 LEU A CA 1
ATOM 732 C C . LEU A 1 91 ? -17.799 -20.384 40.703 1.00 89.31 91 LEU A C 1
ATOM 734 O O . LEU A 1 91 ? -18.349 -19.692 39.851 1.00 89.31 91 LEU A O 1
ATOM 738 N N . GLU A 1 92 ? -17.852 -21.715 40.696 1.00 89.50 92 GLU A N 1
ATOM 739 C CA . GLU A 1 92 ? -18.672 -22.460 39.740 1.00 89.50 92 GLU A CA 1
ATOM 740 C C . GLU A 1 92 ? -20.152 -22.105 39.919 1.00 89.50 92 GLU A C 1
ATOM 742 O O . GLU A 1 92 ? -20.798 -21.737 38.942 1.00 89.50 92 GLU A O 1
ATOM 747 N N . GLN A 1 93 ? -20.647 -22.068 41.161 1.00 92.31 93 GLN A N 1
ATOM 748 C CA . GLN A 1 93 ? -22.010 -21.627 41.462 1.00 92.31 93 GLN A CA 1
ATOM 749 C C . GLN A 1 93 ? -22.272 -20.181 41.011 1.00 92.31 93 GLN A C 1
ATOM 751 O O . GLN A 1 93 ? -23.269 -19.922 40.342 1.00 92.31 93 GLN A O 1
ATOM 756 N N . ALA A 1 94 ? -21.375 -19.242 41.328 1.00 90.69 94 ALA A N 1
ATOM 757 C CA . ALA A 1 94 ? -21.513 -17.841 40.933 1.00 90.69 94 ALA A CA 1
ATOM 758 C C . ALA A 1 94 ? -21.573 -17.678 39.406 1.00 90.69 94 ALA A C 1
ATOM 760 O O . ALA A 1 94 ? -22.346 -16.867 38.900 1.00 90.69 94 ALA A O 1
ATOM 761 N N . ARG A 1 95 ? -20.786 -18.462 38.659 1.00 90.31 95 ARG A N 1
ATOM 762 C CA . ARG A 1 95 ? -20.835 -18.474 37.191 1.00 90.31 95 ARG A CA 1
ATOM 763 C C . ARG A 1 95 ? -22.159 -19.029 36.681 1.00 90.31 95 ARG A C 1
ATOM 765 O O . ARG A 1 95 ? -22.741 -18.418 35.796 1.00 90.31 95 ARG A O 1
ATOM 772 N N . THR A 1 96 ? -22.650 -20.130 37.249 1.00 90.25 96 THR A N 1
ATOM 773 C CA . THR A 1 96 ? -23.947 -20.702 36.865 1.00 90.25 96 THR A CA 1
ATOM 774 C C . THR A 1 96 ? -25.088 -19.716 37.115 1.00 90.25 96 THR A C 1
ATOM 776 O O . THR A 1 96 ? -25.887 -19.488 36.214 1.00 90.25 96 THR A O 1
ATOM 779 N N . GLU A 1 97 ? -25.122 -19.060 38.278 1.00 91.69 97 GLU A N 1
ATOM 780 C CA . GLU A 1 97 ? -26.142 -18.050 38.603 1.00 91.69 97 GLU A CA 1
ATOM 781 C C . GLU A 1 97 ? -26.074 -16.833 37.660 1.00 91.69 97 GLU A C 1
ATOM 783 O O . GLU A 1 97 ? -27.105 -16.312 37.233 1.00 91.69 97 GLU A O 1
ATOM 788 N N . LEU A 1 98 ? -24.867 -16.392 37.284 1.00 88.06 98 LEU A N 1
ATOM 789 C CA . LEU A 1 98 ? -24.685 -15.321 36.301 1.00 88.06 98 LEU A CA 1
ATOM 790 C C . LEU A 1 98 ? -25.163 -15.732 34.904 1.00 88.06 98 LEU A C 1
ATOM 792 O O . LEU A 1 98 ? -25.852 -14.945 34.253 1.00 88.06 98 LEU A O 1
ATOM 796 N N . THR A 1 99 ? -24.836 -16.945 34.462 1.00 86.75 99 THR A N 1
ATOM 797 C CA . THR A 1 99 ? -25.277 -17.483 33.169 1.00 86.75 99 THR A CA 1
ATOM 798 C C . THR A 1 99 ? -26.790 -17.665 33.124 1.00 86.75 99 THR A C 1
ATOM 800 O O . THR A 1 99 ? -27.402 -17.299 32.131 1.00 86.75 99 THR A O 1
ATOM 803 N N . GLU A 1 100 ? -27.430 -18.127 34.199 1.00 89.06 100 GLU A N 1
ATOM 804 C CA . GLU A 1 100 ? -28.895 -18.222 34.262 1.00 89.06 100 GLU A CA 1
ATOM 805 C C . GLU A 1 100 ? -29.581 -16.848 34.236 1.00 89.06 100 GLU A C 1
ATOM 807 O O . GLU A 1 100 ? -30.656 -16.701 33.655 1.00 89.06 100 GLU A O 1
ATOM 812 N N . HIS A 1 101 ? -28.984 -15.831 34.866 1.00 88.62 101 HIS A N 1
ATOM 813 C CA . HIS A 1 101 ? -29.588 -14.500 34.930 1.00 88.62 101 HIS A CA 1
ATOM 814 C C . HIS A 1 101 ? -29.458 -13.708 33.622 1.00 88.62 101 HIS A C 1
ATOM 816 O O . HIS A 1 101 ? -30.373 -12.962 33.267 1.00 88.62 101 HIS A O 1
ATOM 822 N N . PHE A 1 102 ? -28.317 -13.828 32.938 1.00 82.62 102 PHE A N 1
ATOM 823 C CA . PHE A 1 102 ? -28.014 -13.065 31.724 1.00 82.62 102 PHE A CA 1
ATOM 824 C C . PHE A 1 102 ? -28.131 -13.874 30.423 1.00 82.62 102 PHE A C 1
ATOM 826 O O . PHE A 1 102 ? -28.091 -13.257 29.364 1.00 82.62 102 PHE A O 1
ATOM 833 N N . ASP A 1 103 ? -28.321 -15.197 30.502 1.00 84.19 103 ASP A N 1
ATOM 834 C CA . ASP A 1 103 ? -28.411 -16.133 29.365 1.00 84.19 103 ASP A CA 1
ATOM 835 C C . ASP A 1 103 ? -27.189 -16.080 28.428 1.00 84.19 103 ASP A C 1
ATOM 837 O O . ASP A 1 103 ? -27.304 -16.180 27.211 1.00 84.19 103 ASP A O 1
ATOM 841 N N . ASP A 1 104 ? -26.004 -15.875 29.007 1.00 80.88 104 ASP A N 1
ATOM 842 C CA . ASP A 1 104 ? -24.750 -15.700 28.272 1.00 80.88 104 ASP A CA 1
ATOM 843 C C . ASP A 1 104 ? -23.556 -16.287 29.043 1.00 80.88 104 ASP A C 1
ATOM 845 O O . ASP A 1 104 ? -23.606 -16.539 30.256 1.00 80.88 104 ASP A O 1
ATOM 849 N N . ASP A 1 105 ? -22.443 -16.481 28.334 1.00 80.44 105 ASP A N 1
ATOM 850 C CA . ASP A 1 105 ? -21.195 -16.948 28.938 1.00 80.44 105 ASP A CA 1
ATOM 851 C C . ASP A 1 105 ? -20.629 -15.907 29.930 1.00 80.44 105 ASP A C 1
ATOM 853 O O . ASP A 1 105 ? -20.667 -14.703 29.653 1.00 80.44 105 ASP A O 1
ATOM 857 N N . PRO A 1 106 ? -20.018 -16.319 31.061 1.00 80.19 106 PRO A N 1
ATOM 858 C CA . PRO A 1 106 ? -19.480 -15.396 32.068 1.00 80.19 106 PRO A CA 1
ATOM 859 C C . PRO A 1 106 ? -18.507 -14.352 31.507 1.00 80.19 106 PRO A C 1
ATOM 861 O O . PRO A 1 106 ? -18.509 -13.198 31.937 1.00 80.19 106 PRO A O 1
ATOM 864 N N . GLU A 1 107 ? -17.692 -14.734 30.521 1.00 84.50 107 GLU A N 1
ATOM 865 C CA . GLU A 1 107 ? -16.777 -13.819 29.839 1.00 84.50 107 GLU A CA 1
ATOM 866 C C . GLU A 1 107 ? -17.537 -12.746 29.040 1.00 84.50 107 GLU A C 1
ATOM 868 O O . GLU A 1 107 ? -17.248 -11.553 29.171 1.00 84.50 107 GLU A O 1
ATOM 873 N N . ALA A 1 108 ? -18.559 -13.148 28.277 1.00 78.94 108 ALA A N 1
ATOM 874 C CA . ALA A 1 108 ? -19.412 -12.240 27.513 1.00 78.94 108 ALA A CA 1
ATOM 875 C C . ALA A 1 108 ? -20.172 -11.270 28.430 1.00 78.94 108 ALA A C 1
ATOM 877 O O . ALA A 1 108 ? -20.220 -10.069 28.150 1.00 78.94 108 ALA A O 1
ATOM 878 N N . ILE A 1 109 ? -20.667 -11.754 29.576 1.00 85.12 109 ILE A N 1
ATOM 879 C CA . ILE A 1 109 ? -21.337 -10.926 30.589 1.00 85.12 109 ILE A CA 1
ATOM 880 C C . ILE A 1 109 ? -20.401 -9.817 31.078 1.00 85.12 109 ILE A C 1
ATOM 882 O O . ILE A 1 109 ? -20.789 -8.647 31.115 1.00 85.12 109 ILE A O 1
ATOM 886 N N . ILE A 1 110 ? -19.154 -10.137 31.440 1.00 88.56 110 ILE A N 1
ATOM 887 C CA . ILE A 1 110 ? -18.205 -9.118 31.911 1.00 88.56 110 ILE A CA 1
ATOM 888 C C . ILE A 1 110 ? -17.837 -8.133 30.793 1.00 88.56 110 ILE A C 1
ATOM 890 O O . ILE A 1 110 ? -17.709 -6.931 31.056 1.00 88.56 110 ILE A O 1
ATOM 894 N N . ILE A 1 111 ? -17.697 -8.601 29.551 1.00 85.56 111 ILE A N 1
ATOM 895 C CA . ILE A 1 111 ? -17.478 -7.735 28.385 1.00 85.56 111 ILE A CA 1
ATOM 896 C C . ILE A 1 111 ? -18.638 -6.741 28.234 1.00 85.56 111 ILE A C 1
ATOM 898 O O . ILE A 1 111 ? -18.395 -5.534 28.133 1.00 85.56 111 ILE A O 1
ATOM 902 N N . ASP A 1 112 ? -19.882 -7.211 28.294 1.00 87.31 112 ASP A N 1
ATOM 903 C CA . ASP A 1 112 ? -21.077 -6.367 28.231 1.00 87.31 112 ASP A CA 1
ATOM 904 C C . ASP A 1 112 ? -21.116 -5.337 29.375 1.00 87.31 112 ASP A C 1
ATOM 906 O O . ASP A 1 112 ? -21.332 -4.147 29.132 1.00 87.31 112 ASP A O 1
ATOM 910 N N . GLN A 1 113 ? -20.795 -5.731 30.614 1.00 90.56 113 GLN A N 1
ATOM 911 C CA . GLN A 1 113 ? -20.715 -4.787 31.739 1.00 90.56 113 GLN A CA 1
ATOM 912 C C . GLN A 1 113 ? -19.672 -3.684 31.504 1.00 90.56 113 GLN A C 1
ATOM 914 O O . GLN A 1 113 ? -19.927 -2.511 31.795 1.00 90.56 113 GLN A O 1
ATOM 919 N N . ARG A 1 114 ? -18.507 -4.022 30.934 1.00 90.81 114 ARG A N 1
ATOM 920 C CA . ARG A 1 114 ? -17.486 -3.025 30.566 1.00 90.81 114 ARG A CA 1
ATOM 921 C C . ARG A 1 114 ? -17.998 -2.072 29.488 1.00 90.81 114 ARG A C 1
ATOM 923 O O . ARG A 1 114 ? -17.770 -0.866 29.601 1.00 90.81 114 ARG A O 1
ATOM 930 N N . TYR A 1 115 ? -18.708 -2.583 28.481 1.00 89.38 115 TYR A N 1
ATOM 931 C CA . TYR A 1 115 ? -19.327 -1.749 27.450 1.00 89.38 115 TYR A CA 1
ATOM 932 C C . TYR A 1 115 ? -20.407 -0.832 28.022 1.00 89.38 115 TYR A C 1
ATOM 934 O O . TYR A 1 115 ? -20.407 0.351 27.691 1.00 89.38 115 TYR A O 1
ATOM 942 N N . LYS A 1 116 ? -21.258 -1.315 28.933 1.00 91.50 116 LYS A N 1
ATOM 943 C CA . LYS A 1 116 ? -22.280 -0.499 29.614 1.00 91.50 116 LYS A CA 1
ATOM 944 C C . LYS A 1 116 ? -21.664 0.654 30.402 1.00 91.50 116 LYS A C 1
ATOM 946 O O . LYS A 1 116 ? -22.121 1.792 30.291 1.00 91.50 116 LYS A O 1
ATOM 951 N N . VAL A 1 117 ? -20.592 0.387 31.150 1.00 91.25 117 VAL A N 1
ATOM 952 C CA . VAL A 1 117 ? -19.830 1.428 31.858 1.00 91.25 117 VAL A CA 1
ATOM 953 C C . VAL A 1 117 ? -19.243 2.439 30.871 1.00 91.25 117 VAL A C 1
ATOM 955 O O . VAL A 1 117 ? -19.398 3.646 31.061 1.00 91.25 117 VAL A O 1
ATOM 958 N N . ALA A 1 118 ? -18.591 1.967 29.806 1.00 90.62 118 ALA A N 1
ATOM 959 C CA . ALA A 1 118 ? -18.008 2.838 28.790 1.00 90.62 118 ALA A CA 1
ATOM 960 C C . ALA A 1 118 ? -19.074 3.689 28.081 1.00 90.62 118 ALA A C 1
ATOM 962 O O . ALA A 1 118 ? -18.845 4.871 27.829 1.00 90.62 118 ALA A O 1
ATOM 963 N N . GLU A 1 119 ? -20.248 3.121 27.804 1.00 89.62 119 GLU A N 1
ATOM 964 C CA . GLU A 1 119 ? -21.379 3.817 27.199 1.00 89.62 119 GLU A CA 1
ATOM 965 C C . GLU A 1 119 ? -21.927 4.907 28.125 1.00 89.62 119 GLU A C 1
ATOM 967 O O . GLU A 1 119 ? -22.208 6.013 27.663 1.00 89.62 119 GLU A O 1
ATOM 972 N N . HIS A 1 120 ? -22.043 4.627 29.426 1.00 89.94 120 HIS A N 1
ATOM 973 C CA . HIS A 1 120 ? -22.490 5.608 30.414 1.00 89.94 120 HIS A CA 1
ATOM 974 C C . HIS A 1 120 ? -21.512 6.788 30.506 1.00 89.94 120 HIS A C 1
ATOM 976 O O . HIS A 1 120 ? -21.907 7.935 30.309 1.00 89.94 120 HIS A O 1
ATOM 982 N N . ILE A 1 121 ? -20.214 6.500 30.654 1.00 89.31 121 ILE A N 1
ATOM 983 C CA . ILE A 1 121 ? -19.159 7.526 30.673 1.00 89.31 121 ILE A CA 1
ATOM 984 C C . ILE A 1 121 ? -19.160 8.333 29.364 1.00 89.31 121 ILE A C 1
ATOM 986 O O . ILE A 1 121 ? -19.034 9.559 29.380 1.00 89.31 121 ILE A O 1
ATOM 990 N N . ALA A 1 122 ? -19.319 7.666 28.217 1.00 88.75 122 ALA A N 1
ATOM 991 C CA . ALA A 1 122 ? -19.370 8.329 26.920 1.00 88.75 122 ALA A CA 1
ATOM 992 C C . ALA A 1 122 ? -20.599 9.236 26.780 1.00 88.75 122 ALA A C 1
ATOM 994 O O . ALA A 1 122 ? -20.468 10.333 26.238 1.00 88.75 122 ALA A O 1
ATOM 995 N N . LYS A 1 123 ? -21.770 8.813 27.272 1.00 88.06 123 LYS A N 1
ATOM 996 C CA . LYS A 1 123 ? -22.996 9.626 27.283 1.00 88.06 123 LYS A CA 1
ATOM 997 C C . LYS A 1 123 ? -22.815 10.898 28.109 1.00 88.06 123 LYS A C 1
ATOM 999 O O . LYS A 1 123 ? -23.180 11.965 27.620 1.00 88.06 123 LYS A O 1
ATOM 1004 N N . ASP A 1 124 ? -22.189 10.799 29.278 1.00 86.75 124 ASP A N 1
ATOM 1005 C CA . ASP A 1 124 ? -21.964 11.947 30.165 1.00 86.75 124 ASP A CA 1
ATOM 1006 C C . ASP A 1 124 ? -20.915 12.924 29.614 1.00 86.75 124 ASP A C 1
ATOM 1008 O O . ASP A 1 124 ? -21.028 14.139 29.776 1.00 86.75 124 ASP A O 1
ATOM 1012 N N . CYS A 1 125 ? -19.896 12.412 28.917 1.00 85.62 125 CYS A N 1
ATOM 1013 C CA . CYS A 1 125 ? -18.809 13.234 28.381 1.00 85.62 125 CYS A CA 1
ATOM 1014 C C . CYS A 1 125 ? -19.089 13.794 26.974 1.00 85.62 125 CYS A C 1
ATOM 1016 O O . CYS A 1 125 ? -18.396 14.713 26.520 1.00 85.62 125 CYS A O 1
ATOM 1018 N N . GLN A 1 126 ? -20.053 13.239 26.233 1.00 83.50 126 GLN A N 1
ATOM 1019 C CA . GLN A 1 126 ? -20.282 13.606 24.838 1.00 83.50 126 GLN A CA 1
ATOM 1020 C C . GLN A 1 126 ? -21.230 14.801 24.706 1.00 83.50 126 GLN A C 1
ATOM 1022 O O . GLN A 1 126 ? -22.452 14.685 24.766 1.00 83.50 126 GLN A O 1
ATOM 1027 N N . LEU A 1 127 ? -20.671 15.948 24.326 1.00 76.25 127 LEU A N 1
ATOM 1028 C CA . LEU A 1 127 ? -21.453 17.040 23.750 1.00 76.25 127 LEU A CA 1
ATOM 1029 C C . LEU A 1 127 ? -21.878 16.656 22.324 1.00 76.25 127 LEU A C 1
ATOM 1031 O O . LEU A 1 127 ? -21.095 16.758 21.373 1.00 76.25 127 LEU A O 1
ATOM 1035 N N . ARG A 1 128 ? -23.125 16.198 22.152 1.00 63.31 128 ARG A N 1
ATOM 1036 C CA . ARG A 1 128 ? -23.707 15.921 20.828 1.00 63.31 128 ARG A CA 1
ATOM 1037 C C . ARG A 1 128 ? -23.884 17.225 20.044 1.00 63.31 128 ARG A C 1
ATOM 1039 O O . ARG A 1 128 ? -24.935 17.858 20.089 1.00 63.31 128 ARG A O 1
ATOM 1046 N N . LYS A 1 129 ? -22.872 17.618 19.267 1.00 59.16 129 LYS A N 1
ATOM 1047 C CA . LYS A 1 129 ? -23.069 18.592 18.185 1.00 59.16 129 LYS A CA 1
ATOM 1048 C C . LYS A 1 129 ? -23.950 17.954 17.112 1.00 59.16 129 LYS A C 1
ATOM 1050 O O . LYS A 1 129 ? -23.629 16.876 16.612 1.00 59.16 129 LYS A O 1
ATOM 1055 N N . LYS A 1 130 ? -25.046 18.632 16.750 1.00 51.88 130 LYS A N 1
ATOM 1056 C CA . LYS A 1 130 ? -25.867 18.296 15.579 1.00 51.88 130 LYS A CA 1
ATOM 1057 C C . LYS A 1 130 ? -24.922 18.198 14.381 1.00 51.88 130 LYS A C 1
ATOM 1059 O O . LYS A 1 130 ? -24.243 19.170 14.051 1.00 51.88 130 LYS A O 1
ATOM 1064 N N . LYS A 1 131 ? -24.801 17.002 13.808 1.00 49.22 131 LYS A N 1
ATOM 1065 C CA . LYS A 1 131 ? -23.923 16.738 12.670 1.00 49.22 131 LYS A CA 1
ATOM 1066 C C . LYS A 1 131 ? -24.435 17.593 11.514 1.00 49.22 131 LYS A C 1
ATOM 1068 O O . LYS A 1 131 ? -25.509 17.332 10.990 1.00 49.22 131 LYS A O 1
ATOM 1073 N N . GLN A 1 132 ? -23.711 18.656 11.186 1.00 45.25 132 GLN A N 1
ATOM 1074 C CA . GLN A 1 132 ? -23.966 19.428 9.979 1.00 45.25 132 GLN A CA 1
ATOM 1075 C C . GLN A 1 132 ? -23.707 18.468 8.816 1.00 45.25 132 GLN A C 1
ATOM 1077 O O . GLN A 1 132 ? -22.628 17.872 8.751 1.00 45.25 132 GLN A O 1
ATOM 1082 N N . GLU A 1 133 ? -24.723 18.220 7.990 1.00 47.06 133 GLU A N 1
ATOM 1083 C CA . GLU A 1 133 ? -24.651 17.305 6.850 1.00 47.06 133 GLU A CA 1
ATOM 1084 C C . GLU A 1 133 ? -23.647 17.842 5.826 1.00 47.06 133 GLU A C 1
ATOM 1086 O O . GLU A 1 133 ? -23.961 18.584 4.901 1.00 47.06 133 GLU A O 1
ATOM 1091 N N . SER A 1 134 ? -22.383 17.505 6.048 1.00 43.62 134 SER A N 1
ATOM 1092 C CA . SER A 1 134 ? -21.281 17.779 5.144 1.00 43.62 134 SER A CA 1
ATOM 1093 C C . SER A 1 134 ? -21.368 16.811 3.967 1.00 43.62 134 SER A C 1
ATOM 1095 O O . SER A 1 134 ? -20.810 15.723 4.028 1.00 43.62 134 SER A O 1
ATOM 1097 N N . CYS A 1 135 ? -22.066 17.262 2.925 1.00 47.81 135 CYS A N 1
ATOM 1098 C CA . CYS A 1 135 ? -22.053 16.839 1.521 1.00 47.81 135 CYS A CA 1
ATOM 1099 C C . CYS A 1 135 ? -22.254 15.346 1.165 1.00 47.81 135 CYS A C 1
ATOM 1101 O O . CYS A 1 135 ? -21.515 14.454 1.568 1.00 47.81 135 CYS A O 1
ATOM 1103 N N . ASN A 1 136 ? -23.197 15.131 0.241 1.00 60.47 136 ASN A N 1
ATOM 1104 C CA . ASN A 1 136 ? -23.660 13.898 -0.420 1.00 60.47 136 ASN A CA 1
ATOM 1105 C C . ASN A 1 136 ? -22.604 13.012 -1.129 1.00 60.47 136 ASN A C 1
ATOM 1107 O O . ASN A 1 136 ? -22.977 12.119 -1.894 1.00 60.47 136 ASN A O 1
ATOM 1111 N N . PHE A 1 137 ? -21.302 13.211 -0.908 1.00 67.31 137 PHE A N 1
ATOM 1112 C CA . PHE A 1 137 ? -20.272 12.364 -1.516 1.00 67.31 137 PHE A CA 1
ATOM 1113 C C . PHE A 1 137 ? -20.336 10.926 -0.983 1.00 67.31 137 PHE A C 1
ATOM 1115 O O . PHE A 1 137 ? -20.189 9.991 -1.764 1.00 67.31 137 PHE A O 1
ATOM 1122 N N . ASP A 1 138 ? -20.653 10.734 0.305 1.00 68.38 138 ASP A N 1
ATOM 1123 C CA . ASP A 1 138 ? -20.834 9.401 0.903 1.00 68.38 138 ASP A CA 1
ATOM 1124 C C . ASP A 1 138 ? -21.927 8.609 0.186 1.00 68.38 138 ASP A C 1
ATOM 1126 O O . ASP A 1 138 ? -21.706 7.450 -0.152 1.00 68.38 138 ASP A O 1
ATOM 1130 N N . ASN A 1 139 ? -23.068 9.237 -0.116 1.00 71.38 139 ASN A N 1
ATOM 1131 C CA . ASN A 1 139 ? -24.195 8.575 -0.777 1.00 71.38 139 ASN A CA 1
ATOM 1132 C C . ASN A 1 139 ? -23.838 8.099 -2.190 1.00 71.38 139 ASN A C 1
ATOM 1134 O O . ASN A 1 139 ? -24.177 6.981 -2.571 1.00 71.38 139 ASN A O 1
ATOM 1138 N N . ILE A 1 140 ? -23.104 8.906 -2.959 1.00 71.12 140 ILE A N 1
ATOM 1139 C CA . ILE A 1 140 ? -22.653 8.514 -4.301 1.00 71.12 140 ILE A CA 1
ATOM 1140 C C . ILE A 1 140 ? -21.560 7.445 -4.201 1.00 71.12 140 ILE A C 1
ATOM 1142 O O . ILE A 1 140 ? -21.660 6.409 -4.862 1.00 71.12 140 ILE A O 1
ATOM 1146 N N . ALA A 1 141 ? -20.564 7.656 -3.336 1.00 68.19 141 ALA A N 1
ATOM 1147 C CA . ALA A 1 141 ? -19.422 6.764 -3.164 1.00 68.19 141 ALA A CA 1
ATOM 1148 C C . ALA A 1 141 ? -19.792 5.397 -2.569 1.00 68.19 141 ALA A C 1
ATOM 1150 O O . ALA A 1 141 ? -19.050 4.444 -2.777 1.00 68.19 141 ALA A O 1
ATOM 1151 N N . THR A 1 142 ? -20.914 5.285 -1.853 1.00 70.50 142 THR A N 1
ATOM 1152 C CA . THR A 1 142 ? -21.411 4.017 -1.283 1.00 70.50 142 THR A CA 1
ATOM 1153 C C . THR A 1 142 ? -22.556 3.392 -2.076 1.00 70.50 142 THR A C 1
ATOM 1155 O O . THR A 1 142 ? -22.889 2.227 -1.852 1.00 70.50 142 THR A O 1
ATOM 1158 N N . SER A 1 143 ? -23.150 4.113 -3.033 1.00 80.56 143 SER A N 1
ATOM 1159 C CA . SER A 1 143 ? -24.205 3.553 -3.877 1.00 80.56 143 SER A CA 1
ATOM 1160 C C . SER A 1 143 ? -23.680 2.379 -4.708 1.00 80.56 143 SER A C 1
ATOM 1162 O O . SER A 1 143 ? -22.631 2.453 -5.345 1.00 80.56 143 SER A O 1
ATOM 1164 N N . ARG A 1 144 ? -24.440 1.281 -4.754 1.00 74.62 144 ARG A N 1
ATOM 1165 C CA . ARG A 1 144 ? -24.036 0.047 -5.452 1.00 74.62 144 ARG A CA 1
ATOM 1166 C C . ARG A 1 144 ? -23.705 0.262 -6.933 1.00 74.62 144 ARG A C 1
ATOM 1168 O O . ARG A 1 144 ? -22.812 -0.394 -7.457 1.00 74.62 144 ARG A O 1
ATOM 1175 N N . TYR A 1 145 ? -24.435 1.161 -7.591 1.00 79.31 145 TYR A N 1
ATOM 1176 C CA . TYR A 1 145 ? -24.280 1.451 -9.016 1.00 79.31 145 TYR A CA 1
ATOM 1177 C C . TYR A 1 145 ? -23.395 2.673 -9.293 1.00 79.31 145 TYR A C 1
ATOM 1179 O O . TYR A 1 145 ? -22.796 2.734 -10.359 1.00 79.31 145 TYR A O 1
ATOM 1187 N N . GLY A 1 146 ? -23.270 3.622 -8.357 1.00 81.75 146 GLY A N 1
ATOM 1188 C CA . GLY A 1 146 ? -22.430 4.815 -8.526 1.00 81.75 146 GLY A CA 1
ATOM 1189 C C . GLY A 1 146 ? -20.986 4.632 -8.053 1.00 81.75 146 GLY A C 1
ATOM 1190 O O . GLY A 1 146 ? -20.092 5.289 -8.581 1.00 81.75 146 GLY A O 1
ATOM 1191 N N . ALA A 1 147 ? -20.724 3.700 -7.133 1.00 81.44 147 ALA A N 1
ATOM 1192 C CA . ALA A 1 147 ? -19.389 3.481 -6.582 1.00 81.44 147 ALA A CA 1
ATOM 1193 C C . ALA A 1 147 ? -18.365 2.990 -7.616 1.00 81.44 147 ALA A C 1
ATOM 1195 O O . ALA A 1 147 ? -17.244 3.492 -7.643 1.00 81.44 147 ALA A O 1
ATOM 1196 N N . ILE A 1 148 ? -18.737 2.027 -8.472 1.00 85.25 148 ILE A N 1
ATOM 1197 C CA . ILE A 1 148 ? -17.818 1.449 -9.469 1.00 85.25 148 ILE A CA 1
ATOM 1198 C C . ILE A 1 148 ? -17.459 2.477 -10.558 1.00 85.25 148 ILE A C 1
ATOM 1200 O O . ILE A 1 148 ? -16.267 2.670 -10.801 1.00 85.25 148 ILE A O 1
ATOM 1204 N N . PRO A 1 149 ? -18.418 3.196 -11.180 1.00 88.25 149 PRO A N 1
ATOM 1205 C CA . PRO A 1 149 ? -18.092 4.247 -12.144 1.00 88.25 149 PRO A CA 1
ATOM 1206 C C . PRO A 1 149 ? -17.280 5.387 -11.531 1.00 88.25 149 PRO A C 1
ATOM 1208 O O . PRO A 1 149 ? -16.312 5.836 -12.139 1.00 88.25 149 PRO A O 1
ATOM 1211 N N . LEU A 1 150 ? -17.628 5.824 -10.314 1.00 87.88 150 LEU A N 1
ATOM 1212 C CA . LEU A 1 150 ? -16.868 6.850 -9.599 1.00 87.88 150 LEU A CA 1
ATOM 1213 C C . LEU A 1 150 ? -15.422 6.400 -9.363 1.00 87.88 150 LEU A C 1
ATOM 1215 O O . LEU A 1 150 ? -14.493 7.175 -9.577 1.00 87.88 150 LEU A O 1
ATOM 1219 N N . PHE A 1 151 ? -15.229 5.144 -8.962 1.00 86.25 151 PHE A N 1
ATOM 1220 C CA . PHE A 1 151 ? -13.906 4.567 -8.768 1.00 86.25 151 PHE A CA 1
ATOM 1221 C C . PHE A 1 151 ? -13.088 4.559 -10.062 1.00 86.25 151 PHE A C 1
ATOM 1223 O O . PHE A 1 151 ? -11.942 5.007 -10.063 1.00 86.25 151 PHE A O 1
ATOM 1230 N N . ILE A 1 152 ? -13.682 4.109 -11.171 1.00 87.06 152 ILE A N 1
ATOM 1231 C CA . ILE A 1 152 ? -13.031 4.116 -12.487 1.00 87.06 152 ILE A CA 1
ATOM 1232 C C . ILE A 1 152 ? -12.679 5.548 -12.904 1.00 87.06 152 ILE A C 1
ATOM 1234 O O . ILE A 1 152 ? -11.578 5.774 -13.394 1.00 87.06 152 ILE A O 1
ATOM 1238 N N . ALA A 1 153 ? -13.562 6.520 -12.669 1.00 91.06 153 ALA A N 1
ATOM 1239 C CA . ALA A 1 153 ? -13.306 7.922 -12.985 1.00 91.06 153 ALA A CA 1
ATOM 1240 C C . ALA A 1 153 ? -12.149 8.503 -12.156 1.00 91.06 153 ALA A C 1
ATOM 1242 O O . ALA A 1 153 ? -11.260 9.144 -12.713 1.00 91.06 153 ALA A O 1
ATOM 1243 N N . ILE A 1 154 ? -12.116 8.244 -10.844 1.00 90.31 154 ILE A N 1
ATOM 1244 C CA . ILE A 1 154 ? -11.042 8.714 -9.956 1.00 90.31 154 ILE A CA 1
ATOM 1245 C C . ILE A 1 154 ? -9.714 8.050 -10.320 1.00 90.31 154 ILE A C 1
ATOM 1247 O O . ILE A 1 154 ? -8.711 8.744 -10.467 1.00 90.31 154 ILE A O 1
ATOM 1251 N N . MET A 1 155 ? -9.691 6.729 -10.512 1.00 86.75 155 MET A N 1
ATOM 1252 C CA . MET A 1 155 ? -8.473 6.026 -10.924 1.00 86.75 155 MET A CA 1
ATOM 1253 C C . MET A 1 155 ? -8.014 6.455 -12.316 1.00 86.75 155 MET A C 1
ATOM 1255 O O . MET A 1 155 ? -6.821 6.652 -12.527 1.00 86.75 155 MET A O 1
ATOM 1259 N N . GLY A 1 156 ? -8.946 6.656 -13.247 1.00 87.44 156 GLY A N 1
ATOM 1260 C CA . GLY A 1 156 ? -8.667 7.200 -14.572 1.00 87.44 156 GLY A CA 1
ATOM 1261 C C . GLY A 1 156 ? -8.035 8.587 -14.490 1.00 87.44 156 GLY A C 1
ATOM 1262 O O . GLY A 1 156 ? -7.035 8.833 -15.155 1.00 87.44 156 GLY A O 1
ATOM 1263 N N . LEU A 1 157 ? -8.542 9.457 -13.614 1.00 91.25 157 LEU A N 1
ATOM 1264 C CA . LEU A 1 157 ? -7.964 10.776 -13.358 1.00 91.25 157 LEU A CA 1
ATOM 1265 C C . LEU A 1 157 ? -6.566 10.680 -12.732 1.00 91.25 157 LEU A C 1
ATOM 1267 O O . LEU A 1 157 ? -5.668 11.401 -13.155 1.00 91.25 157 LEU A O 1
ATOM 1271 N N . VAL A 1 158 ? -6.348 9.767 -11.781 1.00 89.12 158 VAL A N 1
ATOM 1272 C CA . VAL A 1 158 ? -5.020 9.527 -11.191 1.00 89.12 158 VAL A CA 1
ATOM 1273 C C . VAL A 1 158 ? -4.015 9.068 -12.248 1.00 89.12 158 VAL A C 1
ATOM 1275 O O . VAL A 1 158 ? -2.916 9.619 -12.323 1.00 89.12 158 VAL A O 1
ATOM 1278 N N . PHE A 1 159 ? -4.382 8.098 -13.089 1.00 84.88 159 PHE A N 1
ATOM 1279 C CA . PHE A 1 159 ? -3.508 7.619 -14.161 1.00 84.88 159 PHE A CA 1
ATOM 1280 C C . PHE A 1 159 ? -3.293 8.672 -15.244 1.00 84.88 159 PHE A C 1
ATOM 1282 O O . PHE A 1 159 ? -2.169 8.831 -15.708 1.00 84.88 159 PHE A O 1
ATOM 1289 N N . TYR A 1 160 ? -4.326 9.430 -15.605 1.00 87.94 160 TYR A N 1
ATOM 1290 C CA . TYR A 1 160 ? -4.206 10.529 -16.555 1.00 87.94 160 TYR A CA 1
ATOM 1291 C C . TYR A 1 160 ? -3.241 11.605 -16.042 1.00 87.94 160 TYR A C 1
ATOM 1293 O O . TYR A 1 160 ? -2.301 11.967 -16.742 1.00 87.94 160 TYR A O 1
ATOM 1301 N N . LEU A 1 161 ? -3.400 12.062 -14.797 1.00 89.75 161 LEU A N 1
ATOM 1302 C CA . LEU A 1 161 ? -2.502 13.054 -14.199 1.00 89.75 161 LEU A CA 1
ATOM 1303 C C . LEU A 1 161 ? -1.066 12.532 -14.055 1.00 89.75 161 LEU A C 1
ATOM 1305 O O . LEU A 1 161 ? -0.119 13.269 -14.311 1.00 89.75 161 LEU A O 1
ATOM 1309 N N . SER A 1 162 ? -0.887 11.266 -13.673 1.00 86.44 162 SER A N 1
ATOM 1310 C CA . SER A 1 162 ? 0.447 10.675 -13.524 1.00 86.44 162 SER A CA 1
ATOM 1311 C C . SER A 1 162 ? 1.152 10.473 -14.872 1.00 86.44 162 SER A C 1
ATOM 1313 O O . SER A 1 162 ? 2.302 10.880 -15.022 1.00 86.44 162 SER A O 1
ATOM 1315 N N . ILE A 1 163 ? 0.476 9.874 -15.855 1.00 80.88 163 ILE A N 1
ATOM 1316 C CA . ILE A 1 163 ? 1.087 9.454 -17.125 1.00 80.88 163 ILE A CA 1
ATOM 1317 C C . ILE A 1 163 ? 1.096 10.598 -18.145 1.00 80.88 163 ILE A C 1
ATOM 1319 O O . ILE A 1 163 ? 2.124 10.854 -18.765 1.00 80.88 163 ILE A O 1
ATOM 1323 N N . ALA A 1 164 ? -0.029 11.290 -18.333 1.00 80.12 164 ALA A N 1
ATOM 1324 C CA . ALA A 1 164 ? -0.157 12.278 -19.403 1.00 80.12 164 ALA A CA 1
ATOM 1325 C C . ALA A 1 164 ? 0.507 13.614 -19.046 1.00 80.12 164 ALA A C 1
ATOM 1327 O O . ALA A 1 164 ? 1.175 14.203 -19.889 1.00 80.12 164 ALA A O 1
ATOM 1328 N N . LEU A 1 165 ? 0.330 14.096 -17.810 1.00 79.31 165 LEU A N 1
ATOM 1329 C CA . LEU A 1 165 ? 0.818 15.424 -17.422 1.00 79.31 165 LEU A CA 1
ATOM 1330 C C . LEU A 1 165 ? 2.294 15.410 -17.019 1.00 79.31 165 LEU A C 1
ATOM 1332 O O . LEU A 1 165 ? 3.041 16.306 -17.400 1.00 79.31 165 LEU A O 1
ATOM 1336 N N . VAL A 1 166 ? 2.712 14.399 -16.254 1.00 78.31 166 VAL A N 1
ATOM 1337 C CA . VAL A 1 166 ? 4.090 14.313 -15.748 1.00 78.31 166 VAL A CA 1
ATOM 1338 C C . VAL A 1 166 ? 4.910 13.310 -16.538 1.00 78.31 166 VAL A C 1
ATOM 1340 O O . VAL A 1 166 ? 6.016 13.659 -16.943 1.00 78.31 166 VAL A O 1
ATOM 1343 N N . GLY A 1 167 ? 4.369 12.116 -16.796 1.00 74.25 167 GLY A N 1
ATOM 1344 C CA . GLY A 1 167 ? 5.050 11.062 -17.546 1.00 74.25 167 GLY A CA 1
ATOM 1345 C C . GLY A 1 167 ? 5.636 11.567 -18.859 1.00 74.25 167 GLY A C 1
ATOM 1346 O O . GLY A 1 167 ? 6.845 11.718 -18.950 1.00 74.25 167 GLY A O 1
ATOM 1347 N N . GLY A 1 168 ? 4.797 11.948 -19.824 1.00 76.69 168 GLY A N 1
ATOM 1348 C CA . GLY A 1 168 ? 5.265 12.307 -21.171 1.00 76.69 168 GLY A CA 1
ATOM 1349 C C . GLY A 1 168 ? 6.304 13.437 -21.239 1.00 76.69 168 GLY A C 1
ATOM 1350 O O . GLY A 1 168 ? 7.241 13.355 -22.027 1.00 76.69 168 GLY A O 1
ATOM 1351 N N . PHE A 1 169 ? 6.174 14.482 -20.413 1.00 84.12 169 PHE A N 1
ATOM 1352 C CA . PHE A 1 169 ? 7.131 15.597 -20.422 1.00 84.12 169 PHE A CA 1
ATOM 1353 C C . PHE A 1 169 ? 8.453 15.238 -19.732 1.00 84.12 169 PHE A C 1
ATOM 1355 O O . PHE A 1 169 ? 9.528 15.565 -20.232 1.00 84.12 169 PHE A O 1
ATOM 1362 N N . THR A 1 170 ? 8.384 14.574 -18.574 1.00 85.06 170 THR A N 1
ATOM 1363 C CA . THR A 1 170 ? 9.590 14.272 -17.792 1.00 85.06 170 THR A CA 1
ATOM 1364 C C . THR A 1 170 ? 10.372 13.095 -18.356 1.00 85.06 170 THR A C 1
ATOM 1366 O O . THR A 1 170 ? 11.598 13.171 -18.378 1.00 85.06 170 THR A O 1
ATOM 1369 N N . THR A 1 171 ? 9.704 12.048 -18.854 1.00 83.12 171 THR A N 1
ATOM 1370 C CA . THR A 1 171 ? 10.386 10.883 -19.433 1.00 83.12 171 THR A CA 1
ATOM 1371 C C . THR A 1 171 ? 11.178 11.287 -20.667 1.00 83.12 171 THR A C 1
ATOM 1373 O O . THR A 1 171 ? 12.369 11.015 -20.705 1.00 83.12 171 THR A O 1
ATOM 1376 N N . GLY A 1 172 ? 10.582 12.038 -21.601 1.00 84.62 172 GLY A N 1
ATOM 1377 C CA . GLY A 1 172 ? 11.273 12.459 -22.825 1.00 84.62 172 GLY A CA 1
ATOM 1378 C C . GLY A 1 172 ? 12.482 13.367 -22.565 1.00 84.62 172 GLY A C 1
ATOM 1379 O O . GLY A 1 172 ? 13.519 13.234 -23.213 1.00 84.62 172 GLY A O 1
ATOM 1380 N N . LEU A 1 173 ? 12.394 14.264 -21.575 1.00 88.19 173 LEU A N 1
ATOM 1381 C CA . LEU A 1 173 ? 13.520 15.127 -21.196 1.00 88.19 173 LEU A CA 1
ATOM 1382 C C . LEU A 1 173 ? 14.662 14.332 -20.544 1.00 88.19 173 LEU A C 1
ATOM 1384 O O . LEU A 1 173 ? 15.832 14.608 -20.792 1.00 88.19 173 LEU A O 1
ATOM 1388 N N . LEU A 1 174 ? 14.336 13.346 -19.706 1.00 89.00 174 LEU A N 1
ATOM 1389 C CA . LEU A 1 174 ? 15.339 12.478 -19.089 1.00 89.00 174 LEU A CA 1
ATOM 1390 C C . LEU A 1 174 ? 15.952 11.505 -20.104 1.00 89.00 174 LEU A C 1
ATOM 1392 O O . LEU A 1 174 ? 17.161 11.308 -20.066 1.00 89.00 174 LEU A O 1
ATOM 1396 N N . GLU A 1 175 ? 15.161 10.939 -21.017 1.00 86.31 175 GLU A N 1
ATOM 1397 C CA . GLU A 1 175 ? 15.640 10.064 -22.098 1.00 86.31 175 GLU A CA 1
ATOM 1398 C C . GLU A 1 175 ? 16.668 10.795 -22.964 1.00 86.31 175 GLU A C 1
ATOM 1400 O O . GLU A 1 175 ? 17.814 10.361 -23.041 1.00 86.31 175 GLU A O 1
ATOM 1405 N N . THR A 1 176 ? 16.315 11.975 -23.482 1.00 88.69 176 THR A N 1
ATOM 1406 C CA . THR A 1 176 ? 17.239 12.811 -24.272 1.00 88.69 176 THR A CA 1
ATOM 1407 C C . THR A 1 176 ? 18.496 13.215 -23.496 1.00 88.69 176 THR A C 1
ATOM 1409 O O . THR A 1 176 ? 19.591 13.250 -24.059 1.00 88.69 176 THR A O 1
ATOM 1412 N N . PHE A 1 177 ? 18.381 13.486 -22.192 1.00 91.25 177 PHE A N 1
ATOM 1413 C CA . PHE A 1 177 ? 19.539 13.764 -21.341 1.00 91.25 177 PHE A CA 1
ATOM 1414 C C . PHE A 1 177 ? 20.479 12.555 -21.210 1.00 91.25 177 PHE A C 1
ATOM 1416 O O . PHE A 1 177 ? 21.696 12.713 -21.329 1.00 91.25 177 PHE A O 1
ATOM 1423 N N . PHE A 1 178 ? 19.943 11.356 -20.963 1.00 88.81 178 PHE A N 1
ATOM 1424 C CA . PHE A 1 178 ? 20.749 10.139 -20.829 1.00 88.81 178 PHE A CA 1
ATOM 1425 C C . PHE A 1 178 ? 21.321 9.655 -22.163 1.00 88.81 178 PHE A C 1
ATOM 1427 O O . PHE A 1 178 ? 22.436 9.139 -22.166 1.00 88.81 178 PHE A O 1
ATOM 1434 N N . GLU A 1 179 ? 20.623 9.867 -23.279 1.00 86.81 179 GLU A N 1
ATOM 1435 C CA . GLU A 1 179 ? 21.145 9.612 -24.626 1.00 86.81 179 GLU A CA 1
ATOM 1436 C C . GLU A 1 179 ? 22.349 10.512 -24.929 1.00 86.81 179 GLU A C 1
ATOM 1438 O O . GLU A 1 179 ? 23.423 10.006 -25.248 1.00 86.81 179 GLU A O 1
ATOM 1443 N N . LEU A 1 180 ? 22.230 11.829 -24.710 1.00 90.12 180 LEU A N 1
ATOM 1444 C CA . LEU A 1 180 ? 23.342 12.771 -24.895 1.00 90.12 180 LEU A CA 1
ATOM 1445 C C . LEU A 1 180 ? 24.537 12.427 -23.988 1.00 90.12 180 LEU A C 1
ATOM 1447 O O . LEU A 1 180 ? 25.702 12.506 -24.391 1.00 90.12 180 LEU A O 1
ATOM 1451 N N . LEU A 1 181 ? 24.262 12.045 -22.740 1.00 90.06 181 LEU A N 1
ATOM 1452 C CA . LEU A 1 181 ? 25.294 11.621 -21.798 1.00 90.06 181 LEU A CA 1
ATOM 1453 C C . LEU A 1 181 ? 25.959 10.313 -22.256 1.00 90.06 181 LEU A C 1
ATOM 1455 O O . LEU A 1 181 ? 27.179 10.190 -22.180 1.00 90.06 181 LEU A O 1
ATOM 1459 N N . GLY A 1 182 ? 25.185 9.364 -22.782 1.00 86.75 182 GLY A N 1
ATOM 1460 C CA . GLY A 1 182 ? 25.697 8.130 -23.373 1.00 86.75 182 GLY A CA 1
ATOM 1461 C C . GLY A 1 182 ? 26.611 8.395 -24.571 1.00 86.75 182 GLY A C 1
ATOM 1462 O O . GLY A 1 182 ? 27.734 7.894 -24.600 1.00 86.75 182 GLY A O 1
ATOM 1463 N N . GLU A 1 183 ? 26.189 9.245 -25.509 1.00 87.06 183 GLU A N 1
ATOM 1464 C CA . GLU A 1 183 ? 26.969 9.605 -26.703 1.00 87.06 183 GLU A CA 1
ATOM 1465 C C . GLU A 1 183 ? 28.262 10.364 -26.363 1.00 87.06 183 GLU A C 1
ATOM 1467 O O . GLU A 1 183 ? 29.334 10.075 -26.906 1.00 87.06 183 GLU A O 1
ATOM 1472 N N . THR A 1 184 ? 28.203 11.320 -25.433 1.00 88.62 184 THR A N 1
ATOM 1473 C CA . THR A 1 184 ? 29.393 12.073 -24.993 1.00 88.62 184 THR A CA 1
ATOM 1474 C C . THR A 1 184 ? 30.404 11.177 -24.280 1.00 88.62 184 THR A C 1
ATOM 1476 O O . THR A 1 184 ? 31.608 11.293 -24.507 1.00 88.62 184 THR A O 1
ATOM 1479 N N . VAL A 1 185 ? 29.938 10.233 -23.461 1.00 87.25 185 VAL A N 1
ATOM 1480 C CA . VAL A 1 185 ? 30.811 9.245 -22.818 1.00 87.25 185 VAL A CA 1
ATOM 1481 C C . VAL A 1 185 ? 31.376 8.267 -23.853 1.00 87.25 185 VAL A C 1
ATOM 1483 O O . VAL A 1 185 ? 32.574 7.987 -23.824 1.00 87.25 185 VAL A O 1
ATOM 1486 N N . ALA A 1 186 ? 30.575 7.803 -24.815 1.00 83.44 186 ALA A N 1
ATOM 1487 C CA . ALA A 1 186 ? 31.035 6.912 -25.881 1.00 83.44 186 ALA A CA 1
ATOM 1488 C C . ALA A 1 186 ? 32.136 7.556 -26.741 1.00 83.44 186 ALA A C 1
ATOM 1490 O O . ALA A 1 186 ? 33.177 6.943 -26.980 1.00 83.44 186 ALA A O 1
ATOM 1491 N N . THR A 1 187 ? 31.948 8.811 -27.157 1.00 85.31 187 THR A N 1
ATOM 1492 C CA . THR A 1 187 ? 32.938 9.575 -27.940 1.00 85.31 187 THR A CA 1
ATOM 1493 C C . THR A 1 187 ? 34.222 9.867 -27.157 1.00 85.31 187 THR A C 1
ATOM 1495 O O . THR A 1 187 ? 35.316 9.817 -27.720 1.00 85.31 187 THR A O 1
ATOM 1498 N N . LEU A 1 188 ? 34.129 10.101 -25.844 1.00 87.06 188 LEU A N 1
ATOM 1499 C CA . LEU A 1 188 ? 35.302 10.256 -24.981 1.00 87.06 188 LEU A CA 1
ATOM 1500 C C . LEU A 1 188 ? 36.086 8.939 -24.836 1.00 87.06 188 LEU A C 1
ATOM 1502 O O . LEU A 1 188 ? 37.318 8.938 -24.878 1.00 87.06 188 LEU A O 1
ATOM 1506 N N . LEU A 1 189 ? 35.392 7.808 -24.673 1.00 82.81 189 LEU A N 1
ATOM 1507 C CA . LEU A 1 189 ? 36.035 6.501 -24.507 1.00 82.81 189 LEU A CA 1
ATOM 1508 C C . LEU A 1 189 ? 36.698 6.000 -25.796 1.00 82.81 189 LEU A C 1
ATOM 1510 O O . LEU A 1 189 ? 37.754 5.366 -25.718 1.00 82.81 189 LEU A O 1
ATOM 1514 N N . THR A 1 190 ? 36.130 6.307 -26.967 1.00 80.00 190 THR A N 1
ATOM 1515 C CA . THR A 1 190 ? 36.768 5.999 -28.257 1.00 80.00 190 THR A CA 1
ATOM 1516 C C . THR A 1 190 ? 38.009 6.861 -28.492 1.00 80.00 190 THR A C 1
ATOM 1518 O O . THR A 1 190 ? 39.020 6.341 -28.967 1.00 80.00 190 THR A O 1
ATOM 1521 N N . ALA A 1 191 ? 38.000 8.132 -28.070 1.00 81.38 191 ALA A N 1
ATOM 1522 C CA . ALA A 1 191 ? 39.180 9.001 -28.113 1.00 81.38 191 ALA A CA 1
ATOM 1523 C C . ALA A 1 191 ? 40.328 8.513 -27.203 1.00 81.38 191 ALA A C 1
ATOM 1525 O O . ALA A 1 191 ? 41.498 8.711 -27.526 1.00 81.38 191 ALA A O 1
ATOM 1526 N N . LEU A 1 192 ? 40.006 7.843 -26.091 1.00 83.88 192 LEU A N 1
ATOM 1527 C CA . LEU A 1 192 ? 40.972 7.268 -25.144 1.00 83.88 192 LEU A CA 1
ATOM 1528 C C . LEU A 1 192 ? 41.435 5.840 -25.504 1.00 83.88 192 LEU A C 1
ATOM 1530 O O . LEU A 1 192 ? 42.208 5.257 -24.746 1.00 83.88 192 LEU A O 1
ATOM 1534 N N . GLN A 1 193 ? 40.982 5.272 -26.631 1.00 79.38 193 GLN A N 1
ATOM 1535 C CA . GLN A 1 193 ? 41.280 3.895 -27.065 1.00 79.38 193 GLN A CA 1
ATOM 1536 C C . GLN A 1 193 ? 41.011 2.824 -25.988 1.00 79.38 193 GLN A C 1
ATOM 1538 O O . GLN A 1 193 ? 41.777 1.874 -25.811 1.00 79.38 193 GLN A O 1
ATOM 1543 N N . VAL A 1 194 ? 39.906 2.962 -25.252 1.00 79.19 194 VAL A N 1
ATOM 1544 C CA . VAL A 1 194 ? 39.479 1.951 -24.273 1.00 79.19 194 VAL A CA 1
ATOM 1545 C C . VAL A 1 194 ? 38.951 0.705 -24.998 1.00 79.19 194 VAL A C 1
ATOM 1547 O O . VAL A 1 194 ? 38.338 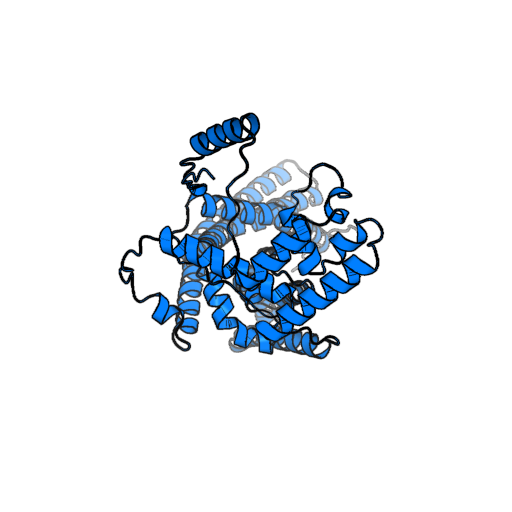0.799 -26.058 1.00 79.19 194 VAL A O 1
ATOM 1550 N N . HIS A 1 195 ? 39.176 -0.481 -24.421 1.00 77.06 195 HIS A N 1
ATOM 1551 C CA . HIS A 1 195 ? 38.696 -1.748 -24.978 1.00 77.06 195 HIS A CA 1
ATOM 1552 C C . HIS A 1 195 ? 37.160 -1.733 -25.175 1.00 77.06 195 HIS A C 1
ATOM 1554 O O . HIS A 1 195 ? 36.445 -1.401 -24.222 1.00 77.06 195 HIS A O 1
ATOM 1560 N N . PRO A 1 196 ? 36.634 -2.168 -26.340 1.00 75.56 196 PRO A N 1
ATOM 1561 C CA . PRO A 1 196 ? 35.218 -2.021 -26.719 1.00 75.56 196 PRO A CA 1
ATOM 1562 C C . PRO A 1 196 ? 34.236 -2.697 -25.748 1.00 75.56 196 PRO A C 1
ATOM 1564 O O . PRO A 1 196 ? 33.121 -2.230 -25.532 1.00 75.56 196 PRO A O 1
ATOM 1567 N N . LEU A 1 197 ? 34.679 -3.771 -25.088 1.00 74.06 197 LEU A N 1
ATOM 1568 C CA . LEU A 1 197 ? 33.917 -4.441 -24.029 1.00 74.06 197 LEU A CA 1
ATOM 1569 C C . LEU A 1 197 ? 33.623 -3.501 -22.850 1.00 74.06 197 LEU A C 1
ATOM 1571 O O . LEU A 1 197 ? 32.501 -3.449 -22.354 1.00 74.06 197 LEU A O 1
ATOM 1575 N N . LEU A 1 198 ? 34.634 -2.756 -22.396 1.00 78.56 198 LEU A N 1
ATOM 1576 C CA . LEU A 1 198 ? 34.523 -1.905 -21.215 1.00 78.56 198 LEU A CA 1
ATOM 1577 C C . LEU A 1 198 ? 33.716 -0.640 -21.525 1.00 78.56 198 LEU A C 1
ATOM 1579 O O . LEU A 1 198 ? 32.944 -0.193 -20.679 1.00 78.56 198 LEU A O 1
ATOM 1583 N N . SER A 1 199 ? 33.847 -0.103 -22.744 1.00 79.44 199 SER A N 1
ATOM 1584 C CA . SER A 1 199 ? 33.055 1.048 -23.178 1.00 79.44 199 SER A CA 1
ATOM 1585 C C . SER A 1 199 ? 31.571 0.724 -23.282 1.00 79.44 199 SER A C 1
ATOM 1587 O O . SER A 1 199 ? 30.760 1.489 -22.766 1.00 79.44 199 SER A O 1
ATOM 1589 N N . GLY A 1 200 ? 31.201 -0.423 -23.854 1.00 78.81 200 GLY A N 1
ATOM 1590 C CA . GLY A 1 200 ? 29.788 -0.783 -23.966 1.00 78.81 200 GLY A CA 1
ATOM 1591 C C . GLY A 1 200 ? 29.158 -1.242 -22.644 1.00 78.81 200 GLY A C 1
ATOM 1592 O O . GLY A 1 200 ? 28.007 -0.920 -22.378 1.00 78.81 200 GLY A O 1
ATOM 1593 N N . ILE A 1 201 ? 29.908 -1.868 -21.721 1.00 83.25 201 ILE A N 1
ATOM 1594 C CA . ILE A 1 201 ? 29.384 -2.102 -20.356 1.00 83.25 201 ILE A CA 1
ATOM 1595 C C . ILE A 1 201 ? 29.074 -0.771 -19.660 1.00 83.25 201 ILE A C 1
ATOM 1597 O O . ILE A 1 201 ? 28.071 -0.662 -18.953 1.00 83.25 201 ILE A O 1
ATOM 1601 N N . LEU A 1 202 ? 29.927 0.239 -19.835 1.00 84.69 202 LEU A N 1
ATOM 1602 C CA . LE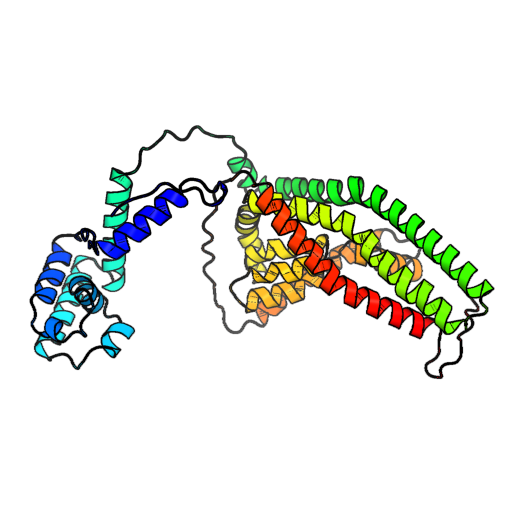U A 1 202 ? 29.736 1.537 -19.199 1.00 84.69 202 LEU A CA 1
ATOM 1603 C C . LEU A 1 202 ? 28.547 2.296 -19.809 1.00 84.69 202 LEU A C 1
ATOM 1605 O O . LEU A 1 202 ? 27.716 2.809 -19.062 1.00 84.69 202 LEU A O 1
ATOM 1609 N N . VAL A 1 203 ? 28.456 2.347 -21.139 1.00 82.44 203 VAL A N 1
ATOM 1610 C CA . VAL A 1 203 ? 27.430 3.112 -21.865 1.00 82.44 203 VAL A CA 1
ATOM 1611 C C . VAL A 1 203 ? 26.103 2.349 -21.923 1.00 82.44 203 VAL A C 1
ATOM 1613 O O . VAL A 1 203 ? 25.114 2.790 -21.337 1.00 82.44 203 VAL A O 1
ATOM 1616 N N . ASP A 1 204 ? 26.083 1.167 -22.532 1.00 78.88 204 ASP A N 1
ATOM 1617 C CA . ASP A 1 204 ? 24.858 0.394 -22.781 1.00 78.88 204 ASP A CA 1
ATOM 1618 C C . ASP A 1 204 ? 24.434 -0.467 -21.580 1.00 78.88 204 ASP A C 1
ATOM 1620 O O . ASP A 1 204 ? 23.259 -0.789 -21.405 1.00 78.88 204 ASP A O 1
ATOM 1624 N N . GLY A 1 205 ? 25.377 -0.836 -20.711 1.00 81.50 205 GLY A N 1
ATOM 1625 C CA . GLY A 1 205 ? 25.077 -1.570 -19.481 1.00 81.50 205 GLY A CA 1
ATOM 1626 C C . GLY A 1 205 ? 24.637 -0.646 -18.343 1.00 81.50 205 GLY A C 1
ATOM 1627 O O . GLY A 1 205 ? 23.515 -0.754 -17.836 1.00 81.50 205 GLY A O 1
ATOM 1628 N N . ILE A 1 206 ? 25.538 0.247 -17.915 1.00 86.69 206 ILE A N 1
ATOM 1629 C CA . ILE A 1 206 ? 25.370 1.071 -16.709 1.00 86.69 206 ILE A CA 1
ATOM 1630 C C . ILE A 1 206 ? 24.604 2.359 -17.007 1.00 86.69 206 ILE A C 1
ATOM 1632 O O . ILE A 1 206 ? 23.596 2.597 -16.348 1.00 86.69 206 ILE A O 1
ATOM 1636 N N . ILE A 1 207 ? 25.043 3.190 -17.959 1.00 87.25 207 ILE A N 1
ATOM 1637 C CA . ILE A 1 207 ? 24.401 4.490 -18.226 1.00 87.25 207 ILE A CA 1
ATOM 1638 C C . ILE A 1 207 ? 22.973 4.288 -18.736 1.00 87.25 207 ILE A C 1
ATOM 1640 O O . ILE A 1 207 ? 22.053 4.878 -18.170 1.00 87.25 207 ILE A O 1
ATOM 1644 N N . ALA A 1 208 ? 22.758 3.399 -19.708 1.00 85.38 208 ALA A N 1
ATOM 1645 C CA . ALA A 1 208 ? 21.415 3.074 -20.185 1.00 85.38 208 ALA A CA 1
ATOM 1646 C C . ALA A 1 208 ? 20.556 2.392 -19.103 1.00 85.38 208 ALA A C 1
ATOM 1648 O O . ALA A 1 208 ? 19.384 2.729 -18.944 1.00 85.38 208 ALA A O 1
ATOM 1649 N N . GLY A 1 209 ? 21.133 1.497 -18.292 1.00 85.31 209 GLY A N 1
ATOM 1650 C CA . GLY A 1 209 ? 20.428 0.860 -17.173 1.00 85.31 209 GLY A CA 1
ATOM 1651 C C . GLY A 1 209 ? 19.975 1.855 -16.099 1.00 85.31 209 GLY A C 1
ATOM 1652 O O . GLY A 1 209 ? 18.825 1.835 -15.657 1.00 85.31 209 GLY A O 1
ATOM 1653 N N . VAL A 1 210 ? 20.864 2.764 -15.698 1.00 89.38 210 VAL A N 1
ATOM 1654 C CA . VAL A 1 210 ? 20.583 3.847 -14.744 1.00 89.38 210 VAL A CA 1
ATOM 1655 C C . VAL A 1 210 ? 19.580 4.838 -15.339 1.00 89.38 210 VAL A C 1
ATOM 165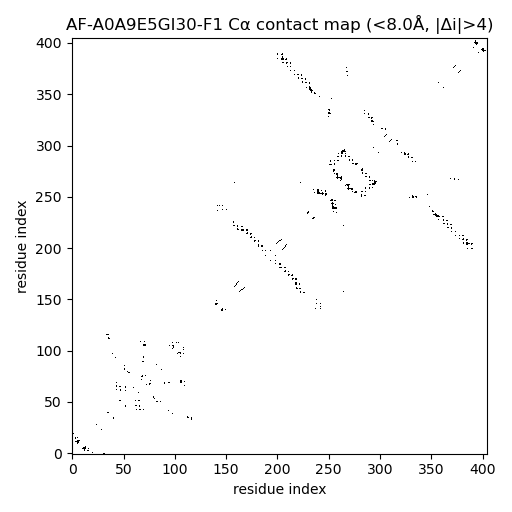7 O O . VAL A 1 210 ? 18.630 5.219 -14.650 1.00 89.38 210 VAL A O 1
ATOM 1660 N N . GLY A 1 211 ? 19.731 5.190 -16.617 1.00 88.19 211 GLY A N 1
ATOM 1661 C CA . GLY A 1 211 ? 18.806 6.047 -17.354 1.00 88.19 211 GLY A CA 1
ATOM 1662 C C . GLY A 1 211 ? 17.395 5.466 -17.413 1.00 88.19 211 GLY A C 1
ATOM 1663 O O . GLY A 1 211 ? 16.432 6.158 -17.084 1.00 88.19 211 GLY A O 1
ATOM 1664 N N . ALA A 1 212 ? 17.261 4.168 -17.697 1.00 83.69 212 ALA A N 1
ATOM 1665 C CA . ALA A 1 212 ? 15.977 3.472 -17.676 1.00 83.69 212 ALA A CA 1
ATOM 1666 C C . ALA A 1 212 ? 15.316 3.528 -16.289 1.00 83.69 212 ALA A C 1
ATOM 1668 O O . ALA A 1 212 ? 14.116 3.744 -16.181 1.00 83.69 212 ALA A O 1
ATOM 1669 N N . VAL A 1 213 ? 16.072 3.386 -15.197 1.00 87.06 213 VAL A N 1
ATOM 1670 C CA . VAL A 1 213 ? 15.495 3.483 -13.845 1.00 87.06 213 VAL A CA 1
ATOM 1671 C C . VAL A 1 213 ? 15.062 4.917 -13.525 1.00 87.06 213 VAL A C 1
ATOM 1673 O O . VAL A 1 213 ? 13.952 5.121 -13.033 1.00 87.06 213 VAL A O 1
ATOM 1676 N N . LEU A 1 214 ? 15.918 5.908 -13.788 1.00 88.94 214 LEU A N 1
ATOM 1677 C CA . LEU A 1 214 ? 15.676 7.311 -13.430 1.00 88.94 214 LEU A CA 1
ATOM 1678 C C . LEU A 1 214 ? 14.569 7.966 -14.258 1.00 88.94 214 LEU A C 1
ATOM 1680 O O . LEU A 1 214 ? 13.843 8.796 -13.715 1.00 88.94 214 LEU A O 1
ATOM 1684 N N . THR A 1 215 ? 14.386 7.567 -15.515 1.00 87.25 215 THR A N 1
ATOM 1685 C CA . THR A 1 215 ? 13.278 8.038 -16.367 1.00 87.25 215 THR A CA 1
ATOM 1686 C C . THR A 1 215 ? 11.909 7.620 -15.817 1.00 87.25 215 THR A C 1
ATOM 1688 O O . THR A 1 215 ? 10.974 8.418 -15.842 1.00 87.25 215 THR A O 1
ATOM 1691 N N . PHE A 1 216 ? 11.777 6.429 -15.215 1.00 83.38 216 PHE A N 1
ATOM 1692 C CA . PHE A 1 216 ? 10.510 5.976 -14.613 1.00 83.38 216 PHE A CA 1
ATOM 1693 C C . PHE A 1 216 ? 10.194 6.599 -13.241 1.00 83.38 216 PHE A C 1
ATOM 1695 O O . PHE A 1 216 ? 9.034 6.591 -12.812 1.00 83.38 216 PHE A O 1
ATOM 1702 N N . VAL A 1 217 ? 11.192 7.131 -12.527 1.00 88.38 217 VAL A N 1
ATOM 1703 C CA . VAL A 1 217 ? 11.020 7.628 -11.149 1.00 88.38 217 VAL A CA 1
ATOM 1704 C C . VAL A 1 217 ? 10.033 8.802 -11.047 1.00 88.38 217 VAL A C 1
ATOM 1706 O O . VAL A 1 217 ? 9.144 8.715 -10.197 1.00 88.38 217 VAL A O 1
ATOM 1709 N N . PRO A 1 218 ? 10.107 9.871 -11.867 1.00 88.62 218 PRO A N 1
ATOM 1710 C CA . PRO A 1 218 ? 9.174 10.998 -11.779 1.00 88.62 218 PRO A CA 1
ATOM 1711 C C . PRO A 1 218 ? 7.712 10.585 -11.964 1.00 88.62 218 PRO A C 1
ATOM 1713 O O . PRO A 1 218 ? 6.840 10.998 -11.197 1.00 88.62 218 PRO A O 1
ATOM 1716 N N . GLN A 1 219 ? 7.447 9.712 -12.936 1.00 87.19 219 GLN A N 1
ATOM 1717 C CA . GLN A 1 219 ? 6.099 9.223 -13.208 1.00 87.19 219 GLN A CA 1
ATOM 1718 C C . GLN A 1 219 ? 5.540 8.414 -12.028 1.00 87.19 219 GLN A C 1
ATOM 1720 O O . GLN A 1 219 ? 4.401 8.638 -11.603 1.00 87.19 219 GLN A O 1
ATOM 1725 N N . LEU A 1 220 ? 6.346 7.511 -11.455 1.00 86.31 220 LEU A N 1
ATOM 1726 C CA . LEU A 1 220 ? 5.956 6.720 -10.282 1.00 86.31 220 LEU A CA 1
ATOM 1727 C C . LEU A 1 220 ? 5.814 7.567 -9.017 1.00 86.31 220 LEU A C 1
ATOM 1729 O O . LEU A 1 220 ? 4.914 7.311 -8.218 1.00 86.31 220 LEU A O 1
ATOM 1733 N N . PHE A 1 221 ? 6.655 8.586 -8.841 1.00 90.12 221 PHE A N 1
ATOM 1734 C CA . PHE A 1 221 ? 6.567 9.513 -7.716 1.00 90.12 221 PHE A CA 1
ATOM 1735 C C . PHE A 1 221 ? 5.193 10.191 -7.673 1.00 90.12 221 PHE A C 1
ATOM 1737 O O . PHE A 1 221 ? 4.532 10.195 -6.633 1.00 90.12 221 PHE A O 1
ATOM 1744 N N . VAL A 1 222 ? 4.717 10.694 -8.814 1.00 90.25 222 VAL A N 1
ATOM 1745 C CA . VAL A 1 222 ? 3.402 11.346 -8.905 1.00 90.25 222 VAL A CA 1
ATOM 1746 C C . VAL A 1 222 ? 2.262 10.352 -8.716 1.00 90.25 222 VAL A C 1
ATOM 1748 O O . VAL A 1 222 ? 1.294 10.661 -8.019 1.00 90.25 222 VAL A O 1
ATOM 1751 N N . LEU A 1 223 ? 2.391 9.134 -9.251 1.00 87.94 223 LEU A N 1
ATOM 1752 C CA . LEU A 1 223 ? 1.426 8.065 -8.993 1.00 87.94 223 LEU A CA 1
ATOM 1753 C C . LEU A 1 223 ? 1.312 7.769 -7.488 1.00 87.94 223 LEU A C 1
ATOM 1755 O O . LEU A 1 223 ? 0.207 7.733 -6.947 1.00 87.94 223 LEU A O 1
ATOM 1759 N N . PHE A 1 224 ? 2.439 7.584 -6.793 1.00 87.88 224 PHE A N 1
ATOM 1760 C CA . PHE A 1 224 ? 2.447 7.318 -5.353 1.00 87.88 224 PHE A CA 1
ATOM 1761 C C . PHE A 1 224 ? 1.935 8.493 -4.534 1.00 87.88 224 PHE A C 1
ATOM 1763 O O . PHE A 1 224 ? 1.266 8.257 -3.530 1.00 87.88 224 PHE A O 1
ATOM 1770 N N . LEU A 1 225 ? 2.187 9.728 -4.964 1.00 91.38 225 LEU A N 1
ATOM 1771 C CA . LEU A 1 225 ? 1.651 10.923 -4.323 1.00 91.38 225 LEU A CA 1
ATOM 1772 C C . LEU A 1 225 ? 0.122 10.936 -4.370 1.00 91.38 225 LEU A C 1
ATOM 1774 O O . LEU A 1 225 ? -0.526 11.075 -3.333 1.00 91.38 225 LEU A O 1
ATOM 1778 N N . LEU A 1 226 ? -0.462 10.717 -5.549 1.00 90.19 226 LEU A N 1
ATOM 1779 C CA . LEU A 1 226 ? -1.915 10.689 -5.725 1.00 90.19 226 LEU A CA 1
ATOM 1780 C C . LEU A 1 226 ? -2.566 9.509 -4.988 1.00 90.19 226 LEU A C 1
ATOM 1782 O O . LEU A 1 226 ? -3.617 9.671 -4.368 1.00 90.19 226 LEU A O 1
ATOM 1786 N N . LEU A 1 227 ? -1.929 8.335 -4.996 1.00 86.69 227 LEU A N 1
ATOM 1787 C CA . LEU A 1 227 ? -2.404 7.178 -4.234 1.00 86.69 227 LEU A CA 1
ATOM 1788 C C . LEU A 1 227 ? -2.334 7.410 -2.72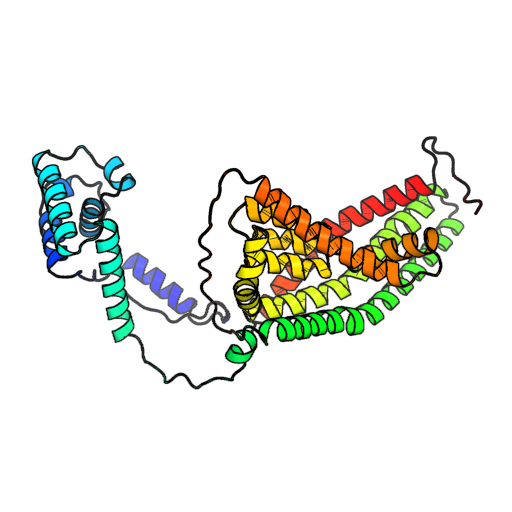0 1.00 86.69 227 LEU A C 1
ATOM 1790 O O . LEU A 1 227 ? -3.273 7.042 -2.021 1.00 86.69 227 LEU A O 1
ATOM 1794 N N . SER A 1 228 ? -1.270 8.047 -2.221 1.00 87.56 228 SER A N 1
ATOM 1795 C CA . SER A 1 228 ? -1.127 8.375 -0.794 1.00 87.56 228 SER A CA 1
ATOM 1796 C C . SER A 1 228 ? -2.193 9.383 -0.349 1.00 87.56 228 SER A C 1
ATOM 1798 O O . SER A 1 228 ? -2.756 9.242 0.730 1.00 87.56 228 SER A O 1
ATOM 1800 N N . ILE A 1 229 ? -2.566 10.340 -1.211 1.00 90.62 229 ILE A N 1
ATOM 1801 C CA . ILE A 1 229 ? -3.711 11.236 -0.967 1.00 90.62 229 ILE A CA 1
ATOM 1802 C C . ILE A 1 229 ? -5.018 10.437 -0.848 1.00 90.62 229 ILE A C 1
ATOM 1804 O O . ILE A 1 229 ? -5.786 10.657 0.084 1.00 90.62 229 ILE A O 1
ATOM 1808 N N . LEU A 1 230 ? -5.290 9.502 -1.764 1.00 87.19 230 LEU A N 1
ATOM 1809 C CA . LEU A 1 230 ? -6.513 8.684 -1.721 1.00 87.19 230 LEU A CA 1
ATOM 1810 C C . LEU A 1 230 ? -6.569 7.743 -0.508 1.00 87.19 230 LEU A C 1
ATOM 1812 O O . LEU A 1 230 ? -7.658 7.449 0.001 1.00 87.19 230 LEU A O 1
ATOM 1816 N N . GLU A 1 231 ? -5.410 7.265 -0.067 1.00 85.19 231 GLU A N 1
ATOM 1817 C CA . GLU A 1 231 ? -5.242 6.421 1.113 1.00 85.19 231 GLU A CA 1
ATOM 1818 C C . GLU A 1 231 ? -5.493 7.212 2.404 1.00 85.19 231 GLU A C 1
ATOM 1820 O O . GLU A 1 231 ? -6.365 6.816 3.180 1.00 85.19 231 GLU A O 1
ATOM 1825 N N . ASP A 1 232 ? -4.844 8.369 2.577 1.00 85.19 232 ASP A N 1
ATOM 1826 C CA . ASP A 1 232 ? -5.021 9.256 3.740 1.00 85.19 232 ASP A CA 1
ATOM 1827 C C . ASP A 1 232 ? -6.444 9.837 3.828 1.00 85.19 232 ASP A C 1
ATOM 1829 O O . ASP A 1 232 ? -6.982 10.018 4.922 1.00 85.19 232 ASP A O 1
ATOM 1833 N N . CYS A 1 233 ? -7.097 10.081 2.687 1.00 85.25 233 CYS A N 1
ATOM 1834 C CA . CYS A 1 233 ? -8.506 10.475 2.648 1.00 85.25 233 CYS A CA 1
ATOM 1835 C C . CYS A 1 233 ? -9.451 9.363 3.144 1.00 85.25 233 CYS A C 1
ATOM 1837 O O . CYS A 1 233 ? -10.617 9.632 3.420 1.00 85.25 233 CYS A O 1
ATOM 1839 N N . GLY A 1 234 ? -9.012 8.103 3.226 1.00 81.31 234 GLY A N 1
ATOM 1840 C CA . GLY A 1 234 ?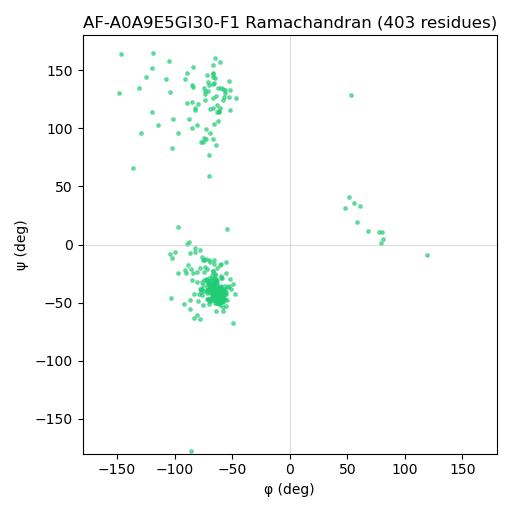 -9.864 6.969 3.598 1.00 81.31 234 GLY A CA 1
ATOM 1841 C C . GLY A 1 234 ? -10.786 6.473 2.474 1.00 81.31 234 GLY A C 1
ATOM 1842 O O . GLY A 1 234 ? -11.662 5.640 2.719 1.00 81.31 234 GLY A O 1
ATOM 1843 N N . TYR A 1 235 ? -10.596 6.936 1.230 1.00 84.75 235 TYR A N 1
ATOM 1844 C CA . TYR A 1 235 ? -11.367 6.456 0.075 1.00 84.75 235 TYR A CA 1
ATOM 1845 C C . TYR A 1 235 ? -11.039 4.988 -0.246 1.00 84.75 235 TYR A C 1
ATOM 1847 O O . TYR A 1 235 ? -11.947 4.198 -0.509 1.00 84.75 235 TYR A O 1
ATOM 1855 N N . MET A 1 236 ? -9.766 4.590 -0.115 1.00 83.19 236 MET A N 1
ATOM 1856 C CA . MET A 1 236 ? -9.313 3.206 -0.336 1.00 83.19 236 MET A CA 1
ATOM 1857 C C . MET A 1 236 ? -10.019 2.184 0.570 1.00 83.19 236 MET A C 1
ATOM 1859 O O . MET A 1 236 ? -10.402 1.111 0.102 1.00 83.19 236 MET A O 1
ATOM 1863 N N . ALA A 1 237 ? -10.275 2.527 1.838 1.00 79.06 237 ALA A N 1
ATOM 1864 C CA . ALA A 1 237 ? -10.988 1.650 2.771 1.00 79.06 237 ALA A CA 1
ATOM 1865 C C . ALA A 1 237 ? -12.444 1.387 2.337 1.00 79.06 237 ALA A C 1
ATOM 1867 O O . ALA A 1 237 ? -12.955 0.277 2.477 1.00 79.06 237 ALA A O 1
ATOM 1868 N N . ARG A 1 238 ? -13.108 2.390 1.752 1.00 82.38 238 ARG A N 1
ATOM 1869 C CA . ARG A 1 238 ? -14.491 2.268 1.263 1.00 82.38 238 ARG A CA 1
ATOM 1870 C C . ARG A 1 238 ? -14.577 1.454 -0.021 1.00 82.38 238 ARG A C 1
ATOM 1872 O O . ARG A 1 238 ? -15.475 0.626 -0.149 1.00 82.38 238 ARG A O 1
ATOM 1879 N N . ILE A 1 239 ? -13.628 1.640 -0.940 1.00 80.38 239 ILE A N 1
ATOM 1880 C CA . ILE A 1 239 ? -13.531 0.805 -2.146 1.00 80.38 239 ILE A CA 1
ATOM 1881 C C . ILE A 1 239 ? -13.346 -0.661 -1.750 1.00 80.38 239 ILE A C 1
ATOM 1883 O O . ILE A 1 239 ? -14.051 -1.523 -2.272 1.00 80.38 239 ILE A O 1
ATOM 1887 N N . ALA A 1 240 ? -12.443 -0.940 -0.804 1.00 79.56 240 ALA A N 1
ATOM 1888 C CA . ALA A 1 240 ? -12.206 -2.291 -0.305 1.00 79.56 240 ALA A CA 1
ATOM 1889 C C . ALA A 1 240 ? -13.490 -2.932 0.248 1.00 79.56 240 ALA A C 1
ATOM 1891 O O . ALA A 1 240 ? -13.779 -4.081 -0.072 1.00 79.56 240 ALA A O 1
ATOM 1892 N N . PHE A 1 241 ? -14.296 -2.179 1.005 1.00 79.12 241 PHE A N 1
ATOM 1893 C CA . PHE A 1 241 ? -15.593 -2.644 1.505 1.00 79.12 241 PHE A CA 1
ATOM 1894 C C . PHE A 1 241 ? -16.588 -2.966 0.376 1.00 79.12 241 PHE A C 1
ATOM 1896 O O . PHE A 1 241 ? -17.208 -4.027 0.371 1.00 79.12 241 PHE A O 1
ATOM 1903 N N . ILE A 1 242 ? -16.722 -2.080 -0.613 1.00 79.81 242 ILE A N 1
ATOM 1904 C CA . ILE A 1 242 ? -17.666 -2.253 -1.733 1.00 79.81 242 ILE A CA 1
ATOM 1905 C C . ILE A 1 242 ? -17.272 -3.448 -2.607 1.00 79.81 242 ILE A C 1
ATOM 1907 O O . ILE A 1 242 ? -18.126 -4.194 -3.093 1.00 79.81 242 ILE A O 1
ATOM 1911 N N . MET A 1 243 ? -15.970 -3.643 -2.784 1.00 77.94 243 MET A N 1
ATOM 1912 C CA . MET A 1 243 ? -15.406 -4.680 -3.640 1.00 77.94 243 MET A CA 1
ATOM 1913 C C . MET A 1 243 ? -15.231 -6.019 -2.923 1.00 77.94 243 MET A C 1
ATOM 1915 O O . MET A 1 243 ? -14.970 -7.024 -3.587 1.00 77.94 243 MET A O 1
ATOM 1919 N N . ASP A 1 244 ? -15.454 -6.070 -1.606 1.00 79.62 244 ASP A N 1
ATOM 1920 C CA . ASP A 1 244 ? -15.351 -7.293 -0.809 1.00 79.62 244 ASP A CA 1
ATOM 1921 C C . ASP A 1 244 ? -16.242 -8.408 -1.366 1.00 79.62 244 ASP A C 1
ATOM 1923 O O . ASP A 1 244 ? -15.786 -9.534 -1.536 1.00 79.62 244 ASP A O 1
ATOM 1927 N N . ARG A 1 245 ? -17.481 -8.097 -1.778 1.00 76.38 245 ARG A N 1
ATOM 1928 C CA . ARG A 1 245 ? -18.396 -9.104 -2.348 1.00 76.38 245 ARG A CA 1
ATOM 1929 C C . ARG A 1 245 ? -17.821 -9.780 -3.598 1.00 76.38 245 ARG A C 1
ATOM 1931 O O . ARG A 1 245 ? -17.922 -10.999 -3.729 1.00 76.38 245 ARG A O 1
ATOM 1938 N N . MET A 1 246 ? -17.253 -9.000 -4.519 1.00 77.44 246 MET A N 1
ATOM 1939 C CA . MET A 1 246 ? -16.643 -9.528 -5.743 1.00 77.44 246 MET A CA 1
ATOM 1940 C C . MET A 1 246 ? -15.387 -10.332 -5.400 1.00 77.44 246 MET A C 1
ATOM 1942 O O . MET A 1 246 ? -15.209 -11.451 -5.874 1.00 77.44 246 MET A O 1
ATOM 1946 N N . MET A 1 247 ? -14.555 -9.793 -4.518 1.00 76.31 247 MET A N 1
ATOM 1947 C CA . MET A 1 247 ? -13.273 -10.374 -4.138 1.00 76.31 247 MET A CA 1
ATOM 1948 C C . MET A 1 247 ? -13.434 -11.695 -3.365 1.00 76.31 247 MET A C 1
ATOM 1950 O O . MET A 1 247 ? -12.723 -12.668 -3.620 1.00 76.31 247 MET A O 1
ATOM 1954 N N . ARG A 1 248 ? -14.473 -11.798 -2.530 1.00 73.69 248 ARG A N 1
ATOM 1955 C CA . ARG A 1 248 ? -14.844 -13.018 -1.802 1.00 73.69 248 ARG A CA 1
ATOM 1956 C C . ARG A 1 248 ? -15.271 -14.151 -2.730 1.00 73.69 248 ARG A C 1
ATOM 1958 O O . ARG A 1 248 ? -15.041 -15.318 -2.416 1.00 73.69 248 ARG A O 1
ATOM 1965 N N . SER A 1 249 ? -15.849 -13.834 -3.892 1.00 70.38 249 SER A N 1
ATOM 1966 C CA . SER A 1 249 ? -16.147 -14.853 -4.907 1.00 70.38 249 SER A CA 1
ATOM 1967 C C . SER A 1 249 ? -14.870 -15.505 -5.461 1.00 70.38 249 SER A C 1
ATOM 1969 O O . SER A 1 249 ? -14.872 -16.704 -5.743 1.00 70.38 249 SER A O 1
ATOM 1971 N N . LEU A 1 250 ? -13.762 -14.758 -5.484 1.00 70.00 250 LEU A N 1
ATOM 1972 C CA . LEU A 1 250 ? -12.430 -15.208 -5.895 1.00 70.00 250 LEU A CA 1
ATOM 1973 C C . LEU A 1 250 ? -11.597 -15.793 -4.737 1.00 70.00 250 LEU A C 1
ATOM 1975 O O . LEU A 1 250 ? -10.464 -16.198 -4.960 1.00 70.00 250 LEU A O 1
ATOM 1979 N N . GLY A 1 251 ? -12.131 -15.849 -3.508 1.00 68.56 251 GLY A N 1
ATOM 1980 C CA . GLY A 1 251 ? -11.403 -16.336 -2.325 1.00 68.56 251 GLY A CA 1
ATOM 1981 C C . GLY A 1 251 ? -10.446 -15.317 -1.687 1.00 68.56 251 GLY A C 1
ATOM 1982 O O . GLY A 1 251 ? -9.669 -15.674 -0.805 1.00 68.56 251 GLY A O 1
ATOM 1983 N N . LEU A 1 252 ? -10.507 -14.051 -2.102 1.00 74.38 252 LEU A N 1
ATOM 1984 C CA . LEU A 1 252 ? -9.678 -12.949 -1.606 1.00 74.38 252 LEU A CA 1
ATOM 1985 C C . LEU A 1 252 ? -10.487 -12.032 -0.666 1.00 74.38 252 LEU A C 1
ATOM 1987 O O . LEU A 1 252 ? -11.713 -11.975 -0.746 1.00 74.38 252 LEU A O 1
ATOM 1991 N N . SER A 1 253 ? -9.812 -11.274 0.205 1.00 74.62 253 SER A N 1
ATOM 1992 C CA . SER A 1 253 ? -10.466 -10.211 0.994 1.00 74.62 253 SER A CA 1
ATOM 1993 C C . SER A 1 253 ? -10.563 -8.909 0.212 1.00 74.62 253 SER A C 1
ATOM 1995 O O . SER A 1 253 ? -9.683 -8.614 -0.599 1.00 74.62 253 SER A O 1
ATOM 1997 N N . GLY A 1 254 ? -11.555 -8.068 0.523 1.00 74.81 254 GLY A N 1
ATOM 1998 C CA . GLY A 1 254 ? -11.674 -6.718 -0.036 1.00 74.81 254 GLY A CA 1
ATOM 1999 C C . GLY A 1 254 ? -10.403 -5.862 0.093 1.00 74.81 254 GLY A C 1
ATOM 2000 O O . GLY A 1 254 ? -10.115 -5.075 -0.803 1.00 74.81 254 GLY A O 1
ATOM 2001 N N . LYS A 1 255 ? -9.568 -6.071 1.128 1.00 80.25 255 LYS A N 1
ATOM 2002 C CA . LYS A 1 255 ? -8.246 -5.415 1.286 1.00 80.25 255 LYS A CA 1
ATOM 2003 C C . LYS A 1 255 ? -7.283 -5.713 0.124 1.00 80.25 255 LYS A C 1
ATOM 2005 O O . LYS A 1 255 ? -6.441 -4.879 -0.196 1.00 80.25 255 LYS A O 1
ATOM 2010 N N . SER A 1 256 ? -7.441 -6.855 -0.547 1.00 85.25 256 SER A N 1
ATOM 2011 C CA . SER A 1 256 ? -6.604 -7.291 -1.675 1.00 85.25 256 SER A CA 1
ATOM 2012 C C . SER A 1 256 ? -6.805 -6.444 -2.933 1.00 85.25 256 SER A C 1
ATOM 2014 O O . SER A 1 256 ? -5.973 -6.480 -3.836 1.00 85.25 256 SER A O 1
ATOM 2016 N N . ILE A 1 257 ? -7.876 -5.647 -3.015 1.00 84.88 257 ILE A N 1
ATOM 2017 C CA . ILE A 1 257 ? -8.081 -4.792 -4.186 1.00 84.88 257 ILE A CA 1
ATOM 2018 C C . ILE A 1 257 ? -7.113 -3.611 -4.224 1.00 84.88 257 ILE A C 1
ATOM 2020 O O . ILE A 1 257 ? -6.734 -3.177 -5.306 1.00 84.88 257 ILE A O 1
ATOM 2024 N N . ILE A 1 258 ? -6.673 -3.129 -3.058 1.00 83.81 258 ILE A N 1
ATOM 2025 C CA . ILE A 1 258 ? -5.733 -2.010 -2.939 1.00 83.81 258 ILE A CA 1
ATOM 2026 C C . ILE A 1 258 ? -4.431 -2.330 -3.697 1.00 83.81 258 ILE A C 1
ATOM 2028 O O . ILE A 1 258 ? -4.118 -1.612 -4.648 1.00 83.81 258 ILE A O 1
ATOM 2032 N N . PRO A 1 259 ? -3.705 -3.427 -3.391 1.00 85.06 259 PRO A N 1
ATOM 2033 C CA . PRO A 1 259 ? -2.524 -3.817 -4.159 1.00 85.06 259 PRO A CA 1
ATOM 2034 C C . PRO A 1 259 ? -2.849 -4.113 -5.625 1.00 85.06 259 PRO A C 1
ATOM 2036 O O . PRO A 1 259 ? -2.089 -3.722 -6.503 1.00 85.06 259 PRO A O 1
ATOM 2039 N N . MET A 1 260 ? -3.987 -4.742 -5.919 1.00 86.19 260 MET A N 1
ATOM 2040 C CA . MET A 1 260 ? -4.363 -5.103 -7.288 1.00 86.19 260 MET A CA 1
ATOM 2041 C C . MET A 1 260 ? -4.525 -3.871 -8.199 1.00 86.19 260 MET A C 1
ATOM 2043 O O . MET A 1 260 ? -4.025 -3.843 -9.321 1.00 86.19 260 MET A O 1
ATOM 2047 N N . VAL A 1 261 ? -5.158 -2.818 -7.686 1.00 83.62 261 VAL A N 1
ATOM 2048 C CA . VAL A 1 261 ? -5.350 -1.538 -8.383 1.00 83.62 261 VAL A CA 1
ATOM 2049 C C . VAL A 1 261 ? -4.031 -0.784 -8.530 1.00 83.62 261 VAL A C 1
ATOM 2051 O O . VAL A 1 261 ? -3.762 -0.208 -9.576 1.00 83.62 261 VAL A O 1
ATOM 2054 N N . ILE A 1 262 ? -3.164 -0.821 -7.517 1.00 81.94 262 ILE A N 1
ATOM 2055 C CA . ILE A 1 262 ? -1.809 -0.256 -7.624 1.00 81.94 262 ILE A CA 1
ATOM 2056 C C . ILE A 1 262 ? -0.993 -1.024 -8.684 1.00 81.94 262 ILE A C 1
ATOM 2058 O O . ILE A 1 262 ? -0.162 -0.440 -9.386 1.00 81.94 262 ILE A O 1
ATOM 2062 N N . GLY A 1 263 ? -1.269 -2.323 -8.842 1.00 83.94 263 GLY A N 1
ATOM 2063 C CA . GLY A 1 263 ? -0.593 -3.233 -9.763 1.00 83.94 263 GLY A CA 1
ATOM 2064 C C . GLY A 1 263 ? -0.789 -2.903 -11.237 1.00 83.94 263 GLY A C 1
ATOM 2065 O O . GLY A 1 263 ? 0.107 -3.198 -12.029 1.00 83.94 263 GLY A O 1
ATOM 2066 N N . THR A 1 264 ? -1.892 -2.237 -11.602 1.00 81.69 264 THR A N 1
ATOM 2067 C CA . THR A 1 264 ? -2.106 -1.748 -12.975 1.00 81.69 264 THR A CA 1
ATOM 2068 C C . THR A 1 264 ? -1.121 -0.635 -13.336 1.00 81.69 264 THR A C 1
ATOM 2070 O O . THR A 1 264 ? -0.752 -0.492 -14.499 1.00 81.69 264 THR A O 1
ATOM 2073 N N . GLY A 1 265 ? -0.653 0.133 -12.346 1.00 79.69 265 GLY A N 1
ATOM 2074 C CA . GLY A 1 265 ? 0.444 1.082 -12.517 1.00 79.69 265 GLY A CA 1
ATOM 2075 C C . GLY A 1 265 ? 1.791 0.364 -12.534 1.00 79.69 265 GLY A C 1
ATOM 2076 O O . GLY A 1 265 ? 2.487 0.347 -13.549 1.00 79.69 265 GLY A O 1
ATOM 2077 N N . CYS A 1 266 ? 2.152 -0.263 -11.411 1.00 81.94 266 CYS A N 1
ATOM 2078 C CA . CYS A 1 266 ? 3.404 -1.002 -11.277 1.00 81.94 266 CYS A CA 1
ATOM 2079 C C . CYS A 1 266 ? 3.249 -2.193 -10.320 1.00 81.94 266 CYS A C 1
ATOM 2081 O O . CYS A 1 266 ? 2.783 -2.050 -9.189 1.00 81.94 266 CYS A O 1
ATOM 2083 N N . SER A 1 267 ? 3.696 -3.378 -10.746 1.00 84.62 267 SER A N 1
ATOM 2084 C CA . SER A 1 267 ? 3.553 -4.613 -9.964 1.00 84.62 267 SER A CA 1
ATOM 2085 C C . SER A 1 267 ? 4.441 -4.648 -8.709 1.00 84.62 267 SER A C 1
ATOM 2087 O O . SER A 1 267 ? 4.064 -5.263 -7.717 1.00 84.62 267 SER A O 1
ATOM 2089 N N . VAL A 1 268 ? 5.593 -3.968 -8.702 1.00 82.19 268 VAL A N 1
ATOM 2090 C CA . VAL A 1 268 ? 6.520 -3.947 -7.550 1.00 82.19 268 VAL A CA 1
ATOM 2091 C C . VAL A 1 268 ? 5.909 -3.286 -6.297 1.00 82.19 268 VAL A C 1
ATOM 2093 O O . VAL A 1 268 ? 5.817 -3.950 -5.260 1.00 82.19 268 VAL A O 1
ATOM 2096 N N . PRO A 1 269 ? 5.446 -2.018 -6.335 1.00 76.50 269 PRO A N 1
ATOM 2097 C CA . PRO A 1 269 ? 4.815 -1.377 -5.179 1.00 76.50 269 PRO A CA 1
ATOM 2098 C C . PRO A 1 269 ? 3.496 -2.048 -4.789 1.00 76.50 269 PRO A C 1
ATOM 2100 O O . PRO A 1 269 ? 3.157 -2.089 -3.608 1.00 76.50 269 PRO A O 1
ATOM 2103 N N . ALA A 1 270 ? 2.782 -2.626 -5.757 1.00 85.56 270 ALA A N 1
ATOM 2104 C CA . ALA A 1 270 ? 1.589 -3.418 -5.506 1.00 85.56 270 ALA A CA 1
ATOM 2105 C C . ALA A 1 270 ? 1.894 -4.631 -4.621 1.00 85.56 270 ALA A C 1
ATOM 2107 O O . ALA A 1 270 ? 1.300 -4.771 -3.550 1.00 85.56 270 ALA A O 1
ATOM 2108 N N . ILE A 1 271 ? 2.901 -5.433 -4.983 1.00 87.94 271 ILE A N 1
ATOM 2109 C CA . ILE A 1 271 ? 3.367 -6.563 -4.167 1.00 87.94 271 ILE A CA 1
ATOM 2110 C C . ILE A 1 271 ? 3.807 -6.082 -2.778 1.00 87.94 271 ILE A C 1
ATOM 2112 O O . ILE A 1 271 ? 3.434 -6.687 -1.776 1.00 87.94 271 ILE A O 1
ATOM 2116 N N . MET A 1 272 ? 4.521 -4.957 -2.677 1.00 83.12 272 MET A N 1
ATOM 2117 C CA . MET A 1 272 ? 4.927 -4.401 -1.377 1.00 83.12 272 MET A CA 1
ATOM 2118 C C . MET A 1 272 ? 3.738 -3.960 -0.508 1.00 83.12 272 MET A C 1
ATOM 2120 O O . MET A 1 272 ? 3.785 -4.117 0.713 1.00 83.12 272 MET A O 1
ATOM 2124 N N . SER A 1 273 ? 2.669 -3.432 -1.108 1.00 82.00 273 SER A N 1
ATOM 2125 C CA . SER A 1 273 ? 1.468 -2.988 -0.387 1.00 82.00 273 SER A CA 1
ATOM 2126 C C . SER A 1 273 ? 0.601 -4.146 0.131 1.00 82.00 273 SER A C 1
ATOM 2128 O O . SER A 1 273 ? -0.130 -3.968 1.109 1.00 82.00 273 SER A O 1
ATOM 2130 N N . SER A 1 274 ? 0.764 -5.360 -0.418 1.00 85.75 274 SER A N 1
ATOM 2131 C CA . SER A 1 274 ? 0.076 -6.572 0.062 1.00 85.75 274 SER A CA 1
ATOM 2132 C C . SER A 1 274 ? 0.396 -6.928 1.523 1.00 85.75 274 SER A C 1
ATOM 2134 O O . SER A 1 274 ? -0.370 -7.642 2.166 1.00 85.75 274 SER A O 1
ATOM 2136 N N . ARG A 1 275 ? 1.477 -6.376 2.100 1.00 85.19 275 ARG A N 1
ATOM 2137 C CA . ARG A 1 275 ? 1.850 -6.562 3.515 1.00 85.19 275 ARG A CA 1
ATOM 2138 C C . ARG A 1 275 ? 0.796 -6.079 4.519 1.00 85.19 275 ARG A C 1
ATOM 2140 O O . ARG A 1 275 ? 0.878 -6.442 5.683 1.00 85.19 275 ARG A O 1
ATOM 2147 N N . THR A 1 276 ? -0.152 -5.252 4.079 1.00 77.12 276 THR A N 1
ATOM 2148 C CA . THR A 1 276 ? -1.277 -4.751 4.890 1.00 77.12 276 THR A CA 1
ATOM 2149 C C . THR A 1 276 ? -2.382 -5.794 5.100 1.00 77.12 276 THR A C 1
ATOM 2151 O O . THR A 1 276 ? -3.280 -5.587 5.913 1.00 77.12 276 THR A O 1
ATOM 2154 N N . ILE A 1 277 ? -2.329 -6.919 4.381 1.00 82.88 277 ILE A N 1
ATOM 2155 C CA . ILE A 1 277 ? -3.261 -8.037 4.529 1.00 82.88 277 ILE A CA 1
ATOM 2156 C C . ILE A 1 277 ? -2.798 -8.903 5.710 1.00 82.88 277 ILE A C 1
ATOM 2158 O O . ILE A 1 277 ? -1.702 -9.464 5.684 1.00 82.88 277 ILE A O 1
ATOM 2162 N N . GLU A 1 278 ? -3.642 -9.003 6.738 1.00 79.00 278 GLU A N 1
ATOM 2163 C CA . GLU A 1 278 ? -3.361 -9.715 7.998 1.00 79.00 278 GLU A CA 1
ATOM 2164 C C . GLU A 1 278 ? -3.186 -11.223 7.789 1.00 79.00 278 GLU A C 1
ATOM 2166 O O . GLU A 1 278 ? -2.249 -11.828 8.307 1.00 79.00 278 GLU A O 1
ATOM 2171 N N . HIS A 1 279 ? -4.050 -11.832 6.973 1.00 79.81 279 HIS A N 1
ATOM 2172 C CA . HIS A 1 279 ? -3.989 -13.264 6.706 1.00 79.81 279 HIS A CA 1
ATOM 2173 C C . HIS A 1 279 ? -2.908 -13.594 5.679 1.00 79.81 279 HIS A C 1
ATOM 2175 O O . HIS A 1 279 ? -2.974 -13.179 4.518 1.00 79.81 279 HIS A O 1
ATOM 2181 N N . GLN A 1 280 ? -1.952 -14.425 6.093 1.00 82.06 280 GLN A N 1
ATOM 2182 C CA . GLN A 1 280 ? -0.815 -14.823 5.270 1.00 82.06 280 GLN A CA 1
ATOM 2183 C C . GLN A 1 280 ? -1.235 -15.452 3.936 1.00 82.06 280 GLN A C 1
ATOM 2185 O O . GLN A 1 280 ? -0.704 -15.075 2.895 1.00 82.06 280 GLN A O 1
ATOM 2190 N N . LYS A 1 281 ? -2.246 -16.324 3.939 1.00 79.12 281 LYS A N 1
ATOM 2191 C CA . LYS A 1 281 ? -2.727 -16.984 2.720 1.00 79.12 281 LYS A CA 1
ATOM 2192 C C . LYS A 1 281 ? -3.288 -16.009 1.682 1.00 79.12 281 LYS A C 1
ATOM 2194 O O . LYS A 1 281 ? -2.976 -16.103 0.499 1.00 79.12 281 LYS A O 1
ATOM 2199 N N . GLN A 1 282 ? -4.098 -15.045 2.121 1.00 79.31 282 GLN A N 1
ATOM 2200 C CA . GLN A 1 282 ? -4.652 -14.020 1.231 1.00 79.31 282 GLN A CA 1
ATOM 2201 C C . GLN A 1 282 ? -3.554 -13.093 0.702 1.00 79.31 282 GLN A C 1
ATOM 2203 O O . GLN A 1 282 ? -3.591 -12.687 -0.461 1.00 79.31 282 GLN A O 1
ATOM 2208 N N . ARG A 1 283 ? -2.552 -12.794 1.537 1.00 87.38 283 ARG A N 1
ATOM 2209 C CA . ARG A 1 283 ? -1.365 -12.039 1.136 1.00 87.38 283 ARG A CA 1
ATOM 2210 C C . ARG A 1 283 ? -0.582 -12.771 0.048 1.00 87.38 283 ARG A C 1
ATOM 2212 O O . ARG A 1 283 ? -0.319 -12.178 -0.991 1.00 87.38 283 ARG A O 1
ATOM 2219 N N . GLU A 1 284 ? -0.270 -14.049 0.247 1.00 86.75 284 GLU A N 1
ATOM 2220 C CA . GLU A 1 284 ? 0.435 -14.881 -0.738 1.00 86.75 284 GLU A CA 1
ATOM 2221 C C . GLU A 1 284 ? -0.338 -14.978 -2.057 1.00 86.75 284 GLU A C 1
ATOM 2223 O O . GLU A 1 284 ? 0.240 -14.755 -3.121 1.00 86.75 284 GLU A O 1
ATOM 2228 N N . LEU A 1 285 ? -1.657 -15.195 -1.997 1.00 85.06 285 LEU A N 1
ATOM 2229 C CA . LEU A 1 285 ? -2.492 -15.214 -3.196 1.00 85.06 285 LEU A CA 1
ATOM 2230 C C . LEU A 1 285 ? -2.422 -13.890 -3.960 1.00 85.06 285 LEU A C 1
ATOM 2232 O O . LEU A 1 285 ? -2.239 -13.870 -5.175 1.00 85.06 285 LEU A O 1
ATOM 2236 N N . THR A 1 286 ? -2.534 -12.776 -3.241 1.00 87.81 286 THR A N 1
ATOM 2237 C CA . THR A 1 286 ? -2.465 -11.440 -3.835 1.00 87.81 286 THR A CA 1
ATOM 2238 C C . THR A 1 286 ? -1.117 -11.215 -4.521 1.00 87.81 286 THR A C 1
ATOM 2240 O O . THR A 1 286 ? -1.077 -10.676 -5.627 1.00 87.81 286 THR A O 1
ATOM 2243 N N . VAL A 1 287 ? -0.015 -11.674 -3.919 1.00 89.88 287 VAL A N 1
ATOM 2244 C CA . VAL A 1 287 ? 1.327 -11.596 -4.517 1.00 89.88 287 VAL A CA 1
ATOM 2245 C C . VAL A 1 287 ? 1.434 -12.437 -5.792 1.00 89.88 287 VAL A C 1
ATOM 2247 O O . VAL A 1 287 ? 2.001 -11.952 -6.765 1.00 89.88 287 VAL A O 1
ATOM 2250 N N . ILE A 1 288 ? 0.860 -13.644 -5.828 1.00 89.06 288 ILE A N 1
ATOM 2251 C CA . ILE A 1 288 ? 0.866 -14.520 -7.017 1.00 89.06 288 ILE A CA 1
ATOM 2252 C C . ILE A 1 288 ? 0.017 -13.935 -8.154 1.00 89.06 288 ILE A C 1
ATOM 2254 O O . ILE A 1 288 ? 0.372 -14.048 -9.325 1.00 89.06 288 ILE A O 1
ATOM 2258 N N . VAL A 1 289 ? -1.102 -13.294 -7.817 1.00 87.50 289 VAL A N 1
ATOM 2259 C CA . VAL A 1 289 ? -2.062 -12.767 -8.796 1.00 87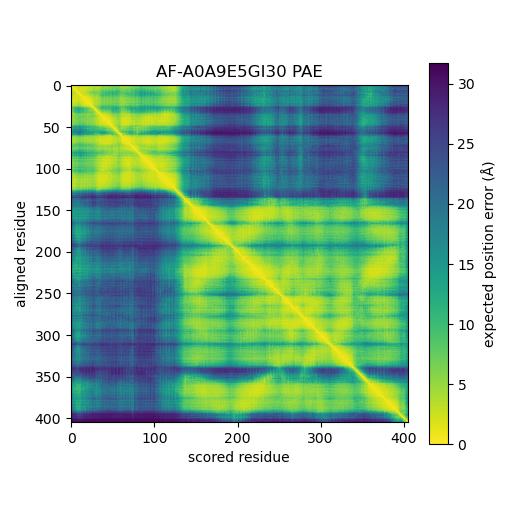.50 289 VAL A CA 1
ATOM 2260 C C . VAL A 1 289 ? -1.622 -11.415 -9.378 1.00 87.50 289 VAL A C 1
ATOM 2262 O O . VAL A 1 289 ? -1.872 -11.133 -10.550 1.00 87.50 289 VAL A O 1
ATOM 2265 N N . THR A 1 290 ? -0.930 -10.579 -8.597 1.00 88.12 290 THR A N 1
ATOM 2266 C CA . THR A 1 290 ? -0.523 -9.217 -9.003 1.00 88.12 290 THR A CA 1
ATOM 2267 C C . THR A 1 290 ? 0.295 -9.167 -10.312 1.00 88.12 290 THR A C 1
ATOM 2269 O O . THR A 1 290 ? 0.036 -8.287 -11.136 1.00 88.12 290 THR A O 1
ATOM 2272 N N . PRO A 1 291 ? 1.248 -10.082 -10.582 1.00 87.88 291 PRO A N 1
ATOM 2273 C CA . PRO A 1 291 ? 1.986 -10.128 -11.844 1.00 87.88 291 PRO A CA 1
ATOM 2274 C C . PRO A 1 291 ? 1.145 -10.414 -13.092 1.00 87.88 291 PRO A C 1
ATOM 2276 O O . PRO A 1 291 ? 1.590 -10.068 -14.184 1.00 87.88 291 PRO A O 1
ATOM 2279 N N . PHE A 1 292 ? -0.051 -10.996 -12.986 1.00 87.44 292 PHE A N 1
ATOM 2280 C CA . PHE A 1 292 ? -0.915 -11.203 -14.159 1.00 87.44 292 PHE A CA 1
ATOM 2281 C C . PHE A 1 292 ? -1.580 -9.912 -14.644 1.00 87.44 292 PHE A C 1
ATOM 2283 O O . PHE A 1 292 ? -2.080 -9.853 -15.766 1.00 87.44 292 PHE A O 1
ATOM 2290 N N . ILE A 1 293 ? -1.543 -8.858 -13.828 1.00 87.12 293 ILE A N 1
ATOM 2291 C CA . ILE A 1 293 ? -2.077 -7.551 -14.188 1.00 87.12 293 ILE A CA 1
ATOM 2292 C C . ILE A 1 293 ? -1.123 -6.887 -15.193 1.00 87.12 293 ILE A C 1
ATOM 2294 O O . ILE A 1 293 ? 0.077 -6.733 -14.904 1.00 87.12 293 ILE A O 1
ATOM 2298 N N . PRO A 1 294 ? -1.621 -6.485 -16.374 1.00 84.31 294 PRO A N 1
ATOM 2299 C CA . PRO A 1 294 ? -0.842 -5.698 -17.315 1.00 84.31 294 PRO A CA 1
ATOM 2300 C C . PRO A 1 294 ? -0.503 -4.342 -16.688 1.00 84.31 294 PRO A C 1
ATOM 2302 O O . PRO A 1 294 ? -1.388 -3.635 -16.210 1.00 84.31 294 PRO A O 1
ATOM 2305 N N . CYS A 1 295 ? 0.778 -3.986 -16.690 1.00 86.62 295 CYS A N 1
ATOM 2306 C CA . CYS A 1 295 ? 1.264 -2.691 -16.223 1.00 86.62 295 CYS A CA 1
ATOM 2307 C C . CYS A 1 295 ? 1.951 -1.945 -17.369 1.00 86.62 295 CYS A C 1
ATOM 2309 O O . CYS A 1 295 ? 2.306 -2.556 -18.381 1.00 86.62 295 CYS A O 1
ATOM 2311 N N . GLY A 1 296 ? 2.175 -0.638 -17.203 1.00 76.44 296 GLY A N 1
ATOM 2312 C CA . GLY A 1 296 ? 2.773 0.207 -18.245 1.00 76.44 296 GLY A CA 1
ATOM 2313 C C . GLY A 1 296 ? 4.095 -0.339 -18.798 1.00 76.44 296 GLY A C 1
ATOM 2314 O O . GLY A 1 296 ? 4.311 -0.299 -20.000 1.00 76.44 296 GLY A O 1
ATOM 2315 N N . ALA A 1 297 ? 4.925 -0.961 -17.957 1.00 76.94 297 ALA A N 1
ATOM 2316 C CA . ALA A 1 297 ? 6.198 -1.555 -18.377 1.00 76.94 297 ALA A CA 1
ATOM 2317 C C . ALA A 1 297 ? 6.057 -2.840 -19.223 1.00 76.94 297 ALA A C 1
ATOM 2319 O O . ALA A 1 297 ? 6.982 -3.204 -19.940 1.00 76.94 297 ALA A O 1
ATOM 2320 N N . LYS A 1 298 ? 4.915 -3.542 -19.165 1.00 83.88 298 LYS A N 1
ATOM 2321 C CA . LYS A 1 298 ? 4.662 -4.747 -19.984 1.00 83.88 298 LYS A CA 1
ATOM 2322 C C . LYS A 1 298 ? 4.106 -4.408 -21.364 1.00 83.88 298 LYS A C 1
ATOM 2324 O O . LYS A 1 298 ? 4.219 -5.219 -22.280 1.00 83.88 298 LYS A O 1
ATOM 2329 N N . MET A 1 299 ? 3.523 -3.218 -21.513 1.00 81.69 299 MET A N 1
ATOM 2330 C CA . MET A 1 299 ? 2.920 -2.767 -22.766 1.00 81.69 299 MET A CA 1
ATOM 2331 C C . MET A 1 299 ? 3.887 -2.797 -23.955 1.00 81.69 299 MET A C 1
ATOM 2333 O O . MET A 1 299 ? 3.500 -3.355 -24.980 1.00 81.69 299 MET A O 1
ATOM 2337 N N . PRO A 1 300 ? 5.137 -2.298 -23.847 1.00 82.81 300 PRO A N 1
ATOM 2338 C CA . PRO A 1 300 ? 6.082 -2.339 -24.961 1.00 82.81 300 PRO A CA 1
ATOM 2339 C C . PRO A 1 300 ? 6.446 -3.766 -25.382 1.00 82.81 300 PRO A C 1
ATOM 2341 O O . PRO A 1 300 ? 6.542 -4.052 -26.570 1.00 82.81 300 PRO A O 1
ATOM 2344 N N . ILE A 1 301 ? 6.583 -4.687 -24.423 1.00 85.25 301 ILE A N 1
ATOM 2345 C CA . ILE A 1 301 ? 6.910 -6.093 -24.702 1.00 85.25 301 ILE A CA 1
ATOM 2346 C C . ILE A 1 301 ? 5.753 -6.767 -25.445 1.00 85.25 301 ILE A C 1
ATOM 2348 O O . ILE A 1 301 ? 5.971 -7.464 -26.435 1.00 85.25 301 ILE A O 1
ATOM 2352 N N . PHE A 1 302 ? 4.513 -6.533 -25.005 1.00 85.38 302 PHE A N 1
ATOM 2353 C CA . PHE A 1 302 ? 3.342 -7.030 -25.724 1.00 85.38 302 PHE A CA 1
ATOM 2354 C C . PHE A 1 302 ? 3.232 -6.408 -27.111 1.00 85.38 302 PHE A C 1
ATOM 2356 O O . PHE A 1 302 ? 2.959 -7.134 -28.061 1.00 85.38 302 PHE A O 1
ATOM 2363 N N . ALA A 1 303 ? 3.492 -5.108 -27.250 1.00 84.81 303 ALA A N 1
ATOM 2364 C CA . ALA A 1 303 ? 3.494 -4.439 -28.545 1.00 84.81 303 ALA A CA 1
ATOM 2365 C C . ALA A 1 303 ? 4.522 -5.063 -29.503 1.00 84.81 303 ALA A C 1
ATOM 2367 O O . ALA A 1 303 ? 4.155 -5.380 -30.629 1.00 84.81 303 ALA A O 1
ATOM 2368 N N . LEU A 1 304 ? 5.751 -5.324 -29.044 1.00 85.88 304 LEU A N 1
ATOM 2369 C CA . LEU A 1 304 ? 6.806 -5.962 -29.841 1.00 85.88 304 LEU A CA 1
ATOM 2370 C C . LEU A 1 304 ? 6.416 -7.387 -30.265 1.00 85.88 304 LEU A C 1
ATOM 2372 O O . LEU A 1 304 ? 6.508 -7.745 -31.437 1.00 85.88 304 LEU A O 1
ATOM 2376 N N . MET A 1 305 ? 5.920 -8.203 -29.333 1.00 86.69 305 MET A N 1
ATOM 2377 C CA . MET A 1 305 ? 5.469 -9.563 -29.655 1.00 86.69 305 MET A CA 1
ATOM 2378 C C . MET A 1 305 ? 4.296 -9.554 -30.647 1.00 86.69 305 MET A C 1
ATOM 2380 O O . MET A 1 305 ? 4.240 -10.375 -31.559 1.00 86.69 305 MET A O 1
ATOM 2384 N N . LEU A 1 306 ? 3.366 -8.610 -30.504 1.00 87.81 306 LEU A N 1
ATOM 2385 C CA . LEU A 1 306 ? 2.223 -8.463 -31.402 1.00 87.81 306 LEU A CA 1
ATOM 2386 C C . LEU A 1 306 ? 2.637 -8.042 -32.811 1.00 87.81 306 LEU A C 1
ATOM 2388 O O . LEU A 1 306 ? 2.138 -8.620 -33.775 1.00 87.81 306 LEU A O 1
ATOM 2392 N N . THR A 1 307 ? 3.530 -7.057 -32.939 1.00 85.38 307 THR A N 1
ATOM 2393 C CA . THR A 1 307 ? 4.000 -6.587 -34.249 1.00 85.38 307 THR A CA 1
ATOM 2394 C C . THR A 1 307 ? 4.784 -7.666 -34.985 1.00 85.38 307 THR A C 1
ATOM 2396 O O . THR A 1 307 ? 4.647 -7.771 -36.201 1.00 85.38 307 THR A O 1
ATOM 2399 N N . TYR A 1 308 ? 5.536 -8.496 -34.259 1.00 89.12 308 TYR A N 1
ATOM 2400 C CA . TYR A 1 308 ? 6.306 -9.591 -34.841 1.00 89.12 308 TYR A CA 1
ATOM 2401 C C . TYR A 1 308 ? 5.438 -10.795 -35.248 1.00 89.12 308 TYR A C 1
ATOM 2403 O O . TYR A 1 308 ? 5.500 -11.241 -36.391 1.00 89.12 308 TYR A O 1
ATOM 2411 N N . PHE A 1 309 ? 4.602 -11.321 -34.343 1.00 89.25 309 PHE A N 1
ATOM 2412 C CA . PHE A 1 309 ? 3.832 -12.549 -34.600 1.00 89.25 309 PHE A CA 1
ATOM 2413 C C . PHE A 1 309 ? 2.512 -12.320 -35.350 1.00 89.25 309 PHE A C 1
ATOM 2415 O O . PHE A 1 309 ? 2.057 -13.205 -36.077 1.00 89.25 309 PHE A O 1
ATOM 2422 N N . PHE A 1 310 ? 1.864 -11.165 -35.171 1.00 87.00 310 PHE A N 1
ATOM 2423 C CA . PHE A 1 310 ? 0.529 -10.895 -35.713 1.00 87.00 310 PHE A CA 1
ATOM 2424 C C . PHE A 1 310 ? 0.417 -9.496 -36.341 1.00 87.00 310 PHE A C 1
ATOM 2426 O O . PHE A 1 310 ? -0.362 -8.654 -35.870 1.00 87.00 310 PHE A O 1
ATOM 2433 N N . PRO A 1 311 ? 1.142 -9.238 -37.442 1.00 83.38 311 PRO A N 1
ATOM 2434 C CA . PRO A 1 311 ? 1.130 -7.937 -38.096 1.00 83.38 311 PRO A CA 1
ATOM 2435 C C . PRO A 1 311 ? -0.293 -7.526 -38.524 1.00 83.38 311 PRO A C 1
ATOM 2437 O O . PRO A 1 311 ? -1.054 -8.316 -39.086 1.00 83.38 311 PRO A O 1
ATOM 2440 N N . GLY A 1 312 ? -0.668 -6.275 -38.234 1.00 82.00 312 GLY A N 1
ATOM 2441 C CA . GLY A 1 312 ? -1.924 -5.652 -38.681 1.00 82.00 312 GLY A CA 1
ATOM 2442 C C . GLY A 1 312 ? -3.197 -6.007 -37.896 1.00 82.00 312 GLY A C 1
ATOM 2443 O O . GLY A 1 312 ? -4.275 -5.517 -38.235 1.00 82.00 312 GLY A O 1
ATOM 2444 N N . ARG A 1 313 ? -3.125 -6.824 -36.835 1.00 88.00 313 ARG A N 1
ATOM 2445 C CA . ARG A 1 313 ? -4.308 -7.261 -36.064 1.00 88.00 313 ARG A CA 1
ATOM 2446 C C . ARG A 1 313 ? -4.466 -6.502 -34.741 1.00 88.00 313 ARG A C 1
ATOM 2448 O O . ARG A 1 313 ? -4.111 -6.995 -33.673 1.00 88.00 313 ARG A O 1
ATOM 2455 N N . TRP A 1 314 ? -5.076 -5.317 -34.806 1.00 82.44 314 TRP A N 1
ATOM 2456 C CA . TRP A 1 314 ? -5.267 -4.423 -33.650 1.00 82.44 314 TRP A CA 1
ATOM 2457 C C . TRP A 1 314 ? -6.070 -5.038 -32.486 1.00 82.44 314 TRP A C 1
ATOM 2459 O O . TRP A 1 314 ? -5.838 -4.689 -31.333 1.00 82.44 314 TRP A O 1
ATOM 2469 N N . PHE A 1 315 ? -6.981 -5.980 -32.760 1.00 86.38 315 PHE A N 1
ATOM 2470 C CA . PHE A 1 315 ? -7.838 -6.612 -31.747 1.00 86.38 315 PHE A CA 1
ATOM 2471 C C . PHE A 1 315 ? -7.105 -7.607 -30.831 1.00 86.38 315 PHE A C 1
ATOM 2473 O O . PHE A 1 315 ? -7.653 -8.015 -29.808 1.00 86.38 315 PHE A O 1
ATOM 2480 N N . ILE A 1 316 ? -5.871 -8.007 -31.154 1.00 86.12 316 ILE A N 1
ATOM 2481 C CA . ILE A 1 316 ? -5.121 -8.954 -30.316 1.00 86.12 316 ILE A CA 1
ATOM 2482 C C . ILE A 1 316 ? -4.570 -8.254 -29.065 1.00 86.12 316 ILE A C 1
ATOM 2484 O O . ILE A 1 316 ? -4.553 -8.852 -27.992 1.00 86.12 316 ILE A O 1
ATOM 2488 N N . ALA A 1 317 ? -4.218 -6.967 -29.155 1.00 82.19 317 ALA A N 1
ATOM 2489 C CA . ALA A 1 317 ? -3.799 -6.172 -27.998 1.00 82.19 317 ALA A CA 1
ATOM 2490 C C . ALA A 1 317 ? -4.843 -6.163 -26.855 1.00 82.19 317 ALA A C 1
ATOM 2492 O O . ALA A 1 317 ? -4.494 -6.539 -25.731 1.00 82.19 317 ALA A O 1
ATOM 2493 N N . PRO A 1 318 ? -6.130 -5.829 -27.093 1.00 84.38 318 PRO A N 1
ATOM 2494 C CA . PRO A 1 318 ? -7.153 -5.926 -26.053 1.00 84.38 318 PRO A CA 1
ATOM 2495 C C . PRO A 1 318 ? -7.451 -7.374 -25.631 1.00 84.38 318 PRO A C 1
ATOM 2497 O O . PRO A 1 318 ? -7.828 -7.602 -24.482 1.00 84.38 318 PRO A O 1
ATOM 2500 N N . LEU A 1 319 ? -7.240 -8.368 -26.501 1.00 86.75 319 LEU A N 1
ATOM 2501 C CA . LEU A 1 319 ? -7.422 -9.781 -26.153 1.00 86.75 319 LEU A CA 1
ATOM 2502 C C . LEU A 1 319 ? -6.366 -10.278 -25.152 1.00 86.75 319 LEU A C 1
ATOM 2504 O O . LEU A 1 319 ? -6.713 -11.006 -24.225 1.00 86.75 319 LEU A O 1
ATOM 2508 N N . ILE A 1 320 ? -5.108 -9.840 -25.273 1.00 85.06 320 ILE A N 1
ATOM 2509 C CA . ILE A 1 320 ? -4.052 -10.124 -24.283 1.00 85.06 320 ILE A CA 1
ATOM 2510 C C . ILE A 1 320 ? -4.399 -9.497 -22.926 1.00 85.06 320 ILE A C 1
ATOM 2512 O O . ILE A 1 320 ? -4.225 -10.132 -21.886 1.00 85.06 320 ILE A O 1
ATOM 2516 N N . TYR A 1 321 ? -4.958 -8.283 -22.925 1.00 84.56 321 TYR A N 1
ATOM 2517 C CA . TYR A 1 321 ? -5.473 -7.648 -21.707 1.00 84.56 321 TYR A CA 1
ATOM 2518 C C . TYR A 1 321 ? -6.579 -8.467 -21.046 1.00 84.56 321 TYR A C 1
ATOM 2520 O O . TYR A 1 321 ? -6.534 -8.713 -19.838 1.00 84.56 321 TYR A O 1
ATOM 2528 N N . LEU A 1 322 ? -7.557 -8.908 -21.840 1.00 86.69 322 LEU A N 1
ATOM 2529 C CA . LEU A 1 322 ? -8.648 -9.752 -21.366 1.00 86.69 322 LEU A CA 1
ATOM 2530 C C . LEU A 1 322 ? -8.109 -11.070 -20.798 1.00 86.69 322 LEU A C 1
ATOM 2532 O O . LEU A 1 322 ? -8.546 -11.503 -19.735 1.00 86.69 322 LEU A O 1
ATOM 2536 N N . LEU A 1 323 ? -7.119 -11.671 -21.460 1.00 88.56 323 LEU A N 1
ATOM 2537 C CA . LEU A 1 323 ? -6.471 -12.898 -21.007 1.00 88.56 323 LEU A CA 1
ATOM 2538 C C . LEU A 1 323 ? -5.753 -12.705 -19.665 1.00 88.56 323 LEU A C 1
ATOM 2540 O O . LEU A 1 323 ? -5.846 -13.581 -18.811 1.00 88.56 323 LEU A O 1
ATOM 2544 N N . GLY A 1 324 ? -5.121 -11.551 -19.429 1.00 86.56 324 GLY A N 1
ATOM 2545 C CA . GLY A 1 324 ? -4.560 -11.198 -18.121 1.00 86.56 324 GLY A CA 1
ATOM 2546 C C . GLY A 1 324 ? -5.623 -11.133 -17.017 1.00 86.56 324 GLY A C 1
ATOM 2547 O O . GLY A 1 324 ? -5.442 -11.710 -15.946 1.00 86.56 324 GLY A O 1
ATOM 2548 N N . ILE A 1 325 ? -6.775 -10.510 -17.289 1.00 84.44 325 ILE A N 1
ATOM 2549 C CA . ILE A 1 325 ? -7.905 -10.455 -16.341 1.00 84.44 325 ILE A CA 1
ATOM 2550 C C . ILE A 1 325 ? -8.459 -11.861 -16.070 1.00 84.44 325 ILE A C 1
ATOM 2552 O O . ILE A 1 325 ? -8.712 -12.221 -14.919 1.00 84.44 325 ILE A O 1
ATOM 2556 N N . VAL A 1 326 ? -8.612 -12.682 -17.112 1.00 89.12 326 VAL A N 1
ATOM 2557 C CA . VAL A 1 326 ? -9.049 -14.078 -16.977 1.00 89.12 326 VAL A CA 1
ATOM 2558 C C . VAL A 1 326 ? -8.036 -14.886 -16.167 1.00 89.12 326 VAL A C 1
ATOM 2560 O O . VAL A 1 326 ? -8.444 -15.631 -15.281 1.00 89.12 326 VAL A O 1
ATOM 2563 N N . ALA A 1 327 ? -6.732 -14.708 -16.392 1.00 88.19 327 ALA A N 1
ATOM 2564 C CA . ALA A 1 327 ? -5.684 -15.392 -15.637 1.00 88.19 327 ALA A CA 1
ATOM 2565 C C . ALA A 1 327 ? -5.744 -15.059 -14.138 1.00 88.19 327 ALA A C 1
ATOM 2567 O O . ALA A 1 327 ? -5.613 -15.960 -13.308 1.00 88.19 327 ALA A O 1
ATOM 2568 N N . VAL A 1 328 ? -6.026 -13.801 -13.779 1.00 85.56 328 VAL A N 1
ATOM 2569 C CA . VAL A 1 328 ? -6.276 -13.404 -12.383 1.00 85.56 328 VAL A CA 1
ATOM 2570 C C . VAL A 1 328 ? -7.472 -14.166 -11.802 1.00 85.56 328 VAL A C 1
ATOM 2572 O O . VAL A 1 328 ? -7.360 -14.754 -10.724 1.00 85.56 328 VAL A O 1
ATOM 2575 N N . ILE A 1 329 ? -8.604 -14.188 -12.514 1.00 86.62 329 ILE A N 1
ATOM 2576 C CA . ILE A 1 329 ? -9.831 -14.864 -12.063 1.00 86.62 329 ILE A CA 1
ATOM 2577 C C . ILE A 1 329 ? -9.590 -16.368 -11.887 1.00 86.62 329 ILE A C 1
ATOM 2579 O O . ILE A 1 329 ? -9.929 -16.927 -10.845 1.00 86.62 329 ILE A O 1
ATOM 2583 N N . VAL A 1 330 ? -8.974 -17.017 -12.878 1.00 88.69 330 VAL A N 1
ATOM 2584 C CA . VAL A 1 330 ? -8.678 -18.457 -12.865 1.00 88.69 330 VAL A CA 1
ATOM 2585 C C . VAL A 1 330 ? -7.732 -18.804 -11.723 1.00 88.69 330 VAL A C 1
ATOM 2587 O O . VAL A 1 330 ? -8.000 -19.753 -10.992 1.00 88.69 330 VAL A O 1
ATOM 2590 N N . THR A 1 331 ? -6.671 -18.022 -11.515 1.00 84.62 331 THR A N 1
ATOM 2591 C CA . THR A 1 331 ? -5.707 -18.264 -10.431 1.00 84.62 331 THR A CA 1
ATOM 2592 C C . THR A 1 331 ? -6.365 -18.118 -9.056 1.00 84.62 331 THR A C 1
ATOM 2594 O O . THR A 1 331 ? -6.147 -18.958 -8.182 1.00 84.62 331 THR A O 1
ATOM 2597 N N . GLY A 1 332 ? -7.225 -17.109 -8.871 1.00 80.81 332 GLY A N 1
ATOM 2598 C CA . GLY A 1 332 ? -7.992 -16.934 -7.632 1.00 80.81 332 GLY A CA 1
ATOM 2599 C C . GLY A 1 332 ? -8.965 -18.088 -7.367 1.00 80.81 332 GLY A C 1
ATOM 2600 O O . GLY A 1 332 ? -8.976 -18.663 -6.278 1.00 80.81 332 GLY A O 1
ATOM 2601 N N . LEU A 1 333 ? -9.732 -18.497 -8.384 1.00 82.62 333 LEU A N 1
ATOM 2602 C CA . LEU A 1 333 ? -10.663 -19.626 -8.2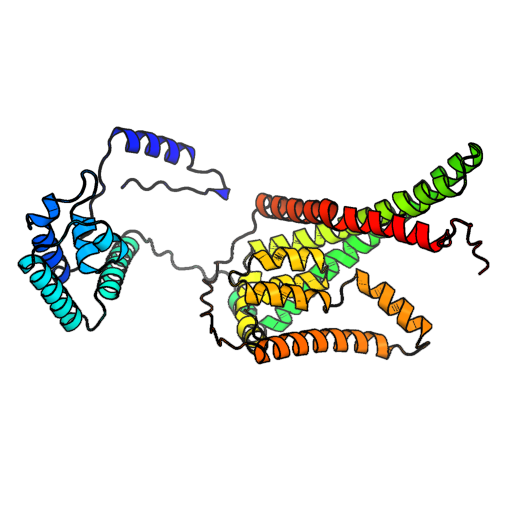81 1.00 82.62 333 LEU A CA 1
ATOM 2603 C C . LEU A 1 333 ? -9.946 -20.957 -8.030 1.00 82.62 333 LEU A C 1
ATOM 2605 O O . LEU A 1 333 ? -10.403 -21.741 -7.199 1.00 82.62 333 LEU A O 1
ATOM 2609 N N . LEU A 1 334 ? -8.823 -21.205 -8.707 1.00 83.62 334 LEU A N 1
ATOM 2610 C CA . LEU A 1 334 ? -8.026 -22.417 -8.530 1.00 83.62 334 LEU A CA 1
ATOM 2611 C C . LEU A 1 334 ? -7.477 -22.501 -7.106 1.00 83.62 334 LEU A C 1
ATOM 2613 O O . LEU A 1 334 ? -7.586 -23.539 -6.461 1.00 83.62 334 LEU A O 1
ATOM 2617 N N . ALA A 1 335 ? -6.947 -21.401 -6.578 1.00 77.19 335 ALA A N 1
ATOM 2618 C CA . ALA A 1 335 ? -6.437 -21.383 -5.218 1.00 77.19 335 ALA A CA 1
ATOM 2619 C C . ALA A 1 335 ? -7.535 -21.547 -4.162 1.00 77.19 335 ALA A C 1
ATOM 2621 O O . ALA A 1 335 ? -7.300 -22.190 -3.141 1.00 77.19 335 ALA A O 1
ATOM 2622 N N . ARG A 1 336 ? -8.745 -21.037 -4.426 1.00 73.12 336 ARG A N 1
ATOM 2623 C CA . ARG A 1 336 ? -9.930 -21.311 -3.603 1.00 73.12 336 ARG A CA 1
ATOM 2624 C C . ARG A 1 336 ? -10.344 -22.784 -3.669 1.00 73.12 336 ARG A C 1
ATOM 2626 O O . ARG A 1 336 ? -10.744 -23.340 -2.653 1.00 73.12 336 ARG A O 1
ATOM 2633 N N . ALA A 1 337 ? -10.267 -23.414 -4.840 1.00 75.81 337 ALA A N 1
ATOM 2634 C CA . ALA A 1 337 ? -10.595 -24.831 -5.016 1.00 75.81 337 ALA A CA 1
ATOM 2635 C C . ALA A 1 337 ? -9.571 -25.761 -4.340 1.00 75.81 337 ALA A C 1
ATOM 2637 O O . ALA A 1 337 ? -9.941 -26.815 -3.829 1.00 75.81 337 ALA A O 1
ATOM 2638 N N . LEU A 1 338 ? -8.300 -25.353 -4.300 1.00 73.81 338 LEU A N 1
ATOM 2639 C CA . LEU A 1 338 ? -7.219 -26.042 -3.589 1.00 73.81 338 LEU A CA 1
ATOM 2640 C C . LEU A 1 338 ? -7.243 -25.788 -2.071 1.00 73.81 338 LEU A C 1
ATOM 2642 O O . LEU A 1 338 ? -6.442 -26.365 -1.331 1.00 73.81 338 LEU A O 1
ATOM 2646 N N . ASP A 1 339 ? -8.146 -24.932 -1.591 1.00 66.94 339 ASP A N 1
ATOM 2647 C CA . ASP A 1 339 ? -8.230 -24.573 -0.187 1.00 66.94 339 ASP A CA 1
ATOM 2648 C C . ASP A 1 339 ? -8.965 -25.636 0.643 1.00 66.94 339 ASP A C 1
ATOM 2650 O O . ASP A 1 339 ? -10.193 -25.743 0.627 1.00 66.94 339 ASP A O 1
ATOM 2654 N N . LYS A 1 340 ? -8.194 -26.445 1.379 1.00 57.00 340 LYS A N 1
ATOM 2655 C CA . LYS A 1 340 ? -8.705 -27.538 2.223 1.00 57.00 340 LYS A CA 1
ATOM 2656 C C . LYS A 1 340 ? -9.367 -27.055 3.520 1.00 57.00 340 LYS A C 1
ATOM 2658 O O . LYS A 1 340 ? -10.205 -27.770 4.063 1.00 57.00 340 LYS A O 1
ATOM 2663 N N . HIS A 1 341 ? -9.027 -25.857 3.998 1.00 56.91 341 HIS A N 1
ATOM 2664 C CA . HIS A 1 341 ? -9.578 -25.269 5.218 1.00 56.91 341 HIS A CA 1
ATOM 2665 C C . HIS A 1 341 ? -10.387 -24.030 4.833 1.00 56.91 341 HIS A C 1
ATOM 2667 O O . HIS A 1 341 ? -9.833 -22.989 4.503 1.00 56.91 341 HIS A O 1
ATOM 2673 N N . LYS A 1 342 ? -11.721 -24.152 4.829 1.00 54.69 342 LYS A N 1
ATOM 2674 C CA . LYS A 1 342 ? -12.663 -23.056 4.537 1.00 54.69 342 LYS A CA 1
ATOM 2675 C C . LYS A 1 342 ? -12.678 -22.023 5.676 1.00 54.69 342 LYS A C 1
ATOM 2677 O O . LYS A 1 342 ? -13.720 -21.799 6.285 1.00 54.69 342 LYS A O 1
ATOM 2682 N N . GLU A 1 343 ? -11.542 -21.411 5.990 1.00 53.09 343 GLU A N 1
ATOM 2683 C CA . GLU A 1 343 ? -11.469 -20.341 6.981 1.00 53.09 343 GLU A CA 1
ATOM 2684 C C . GLU A 1 343 ? -12.173 -19.102 6.423 1.00 53.09 343 GLU A C 1
ATOM 2686 O O . GLU A 1 343 ? -11.641 -18.321 5.629 1.00 53.09 343 GLU A O 1
ATOM 2691 N N . THR A 1 344 ? -13.441 -18.943 6.791 1.00 51.25 344 THR A N 1
ATOM 2692 C CA . THR A 1 344 ? -14.194 -17.726 6.520 1.00 51.25 344 THR A CA 1
ATOM 2693 C C . THR A 1 344 ? -13.734 -16.657 7.493 1.00 51.25 344 THR A C 1
ATOM 2695 O O . THR A 1 344 ? -14.316 -16.491 8.560 1.00 51.25 344 THR A O 1
ATOM 2698 N N . ASN A 1 345 ? -12.698 -15.915 7.116 1.00 52.94 345 ASN A N 1
ATOM 2699 C CA . ASN A 1 345 ? -12.279 -14.748 7.879 1.00 52.94 345 ASN A CA 1
ATOM 2700 C C . ASN A 1 345 ? -13.428 -13.730 7.885 1.00 52.94 345 ASN A C 1
ATOM 2702 O O . ASN A 1 345 ? -13.853 -13.242 6.830 1.00 52.94 345 ASN A O 1
ATOM 2706 N N . ALA A 1 346 ? -13.985 -13.464 9.067 1.00 49.25 346 ALA A N 1
ATOM 2707 C CA . ALA A 1 346 ? -14.999 -12.441 9.259 1.00 49.25 346 ALA A CA 1
ATOM 2708 C C . ALA A 1 346 ? -14.349 -11.077 8.995 1.00 49.25 346 ALA A C 1
ATOM 2710 O O . ALA A 1 346 ? -13.559 -10.577 9.788 1.00 49.25 346 ALA A O 1
ATOM 2711 N N . PHE A 1 347 ? -14.635 -10.499 7.829 1.00 53.34 347 PHE A N 1
ATOM 2712 C CA . PHE A 1 347 ? -14.127 -9.186 7.458 1.00 53.34 347 PHE A CA 1
ATOM 2713 C C . PHE A 1 347 ? -14.860 -8.109 8.264 1.00 53.34 347 PHE A C 1
ATOM 2715 O O . PHE A 1 347 ? -15.917 -7.631 7.858 1.00 53.34 347 PHE A O 1
ATOM 2722 N N . ILE A 1 348 ? -14.310 -7.748 9.421 1.00 55.12 348 ILE A N 1
ATOM 2723 C CA . ILE A 1 348 ? -14.750 -6.590 10.199 1.00 55.12 348 ILE A CA 1
ATOM 2724 C C . ILE A 1 348 ? -13.801 -5.447 9.839 1.00 55.12 348 ILE A C 1
ATOM 2726 O O . ILE A 1 348 ? -12.689 -5.356 10.352 1.00 55.12 348 ILE A O 1
ATOM 2730 N N . LEU A 1 349 ? -14.206 -4.606 8.886 1.00 62.56 349 LEU A N 1
ATOM 2731 C CA . LEU A 1 349 ? -13.498 -3.363 8.589 1.00 62.56 349 LEU A CA 1
ATOM 2732 C C . LEU A 1 349 ? -14.259 -2.209 9.237 1.00 62.56 349 LEU A C 1
ATOM 2734 O O . LEU A 1 349 ? -15.332 -1.829 8.766 1.00 62.56 349 LEU A O 1
ATOM 2738 N N . GLU A 1 350 ? -13.697 -1.638 10.299 1.00 61.66 350 GLU A N 1
ATOM 2739 C CA . GLU A 1 350 ? -14.171 -0.359 10.824 1.00 61.66 350 GLU A CA 1
ATOM 2740 C C . GLU A 1 350 ? -13.960 0.715 9.749 1.00 61.66 350 GLU A C 1
ATOM 2742 O O . GLU A 1 350 ? -12.830 1.001 9.349 1.00 61.66 350 GLU A O 1
ATOM 2747 N N . LEU A 1 351 ? -15.048 1.282 9.220 1.00 65.88 351 LEU A N 1
ATOM 2748 C CA . LEU A 1 351 ? -14.960 2.303 8.178 1.00 65.88 351 LEU A CA 1
ATOM 2749 C C . LEU A 1 351 ? -14.369 3.598 8.767 1.00 65.88 351 LEU A C 1
ATOM 2751 O O . LEU A 1 351 ? -15.013 4.225 9.618 1.00 65.88 351 LEU A O 1
ATOM 2755 N N . PRO A 1 352 ? -13.185 4.056 8.309 1.00 64.75 352 PRO A N 1
ATOM 2756 C CA . PRO A 1 352 ? -12.615 5.303 8.791 1.00 64.75 352 PRO A CA 1
ATOM 2757 C C . PRO A 1 352 ? -13.477 6.493 8.347 1.00 64.75 352 PRO A C 1
ATOM 2759 O O . PRO A 1 352 ? -14.080 6.506 7.268 1.00 64.75 352 PRO A O 1
ATOM 2762 N N . ARG A 1 353 ? -13.529 7.531 9.188 1.00 67.00 353 ARG A N 1
ATOM 2763 C CA . ARG A 1 353 ? -14.146 8.815 8.814 1.00 67.00 353 ARG A CA 1
ATOM 2764 C C . ARG A 1 353 ? -13.322 9.475 7.707 1.00 67.00 353 ARG A C 1
ATOM 2766 O O . ARG A 1 353 ? -12.101 9.345 7.719 1.00 67.00 353 ARG A O 1
ATOM 2773 N N . TYR A 1 354 ? -13.976 10.224 6.812 1.00 70.19 354 TYR A N 1
ATOM 2774 C CA . TYR A 1 354 ? -13.260 11.094 5.876 1.00 70.19 354 TYR A CA 1
ATOM 2775 C C . TYR A 1 354 ? -12.405 12.085 6.659 1.00 70.19 354 TYR A C 1
ATOM 2777 O O . TYR A 1 354 ? -12.908 12.807 7.525 1.00 70.19 354 TYR A O 1
ATOM 2785 N N . GLN A 1 355 ? -11.114 12.094 6.359 1.00 75.06 355 GLN A N 1
ATOM 2786 C CA . GLN A 1 355 ? -10.147 13.004 6.950 1.00 75.06 355 GLN A CA 1
ATOM 2787 C C . GLN A 1 355 ? -9.436 13.743 5.824 1.00 75.06 355 GLN A C 1
ATOM 2789 O O . GLN A 1 355 ? -9.205 13.189 4.753 1.00 75.06 355 GLN A O 1
ATOM 2794 N N . MET A 1 356 ? -9.124 15.016 6.055 1.00 77.38 356 MET A N 1
ATOM 2795 C CA . MET A 1 356 ? -8.276 15.756 5.12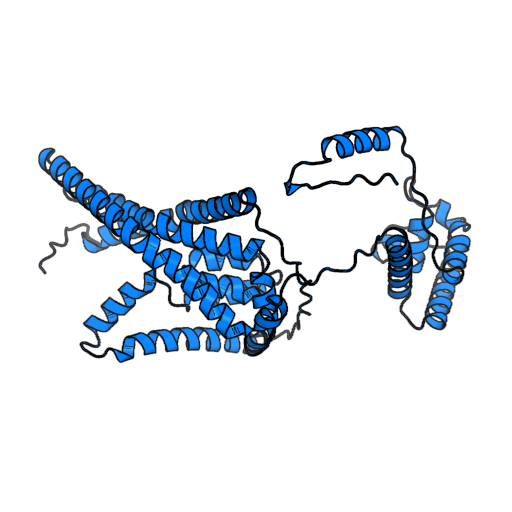8 1.00 77.38 356 MET A CA 1
ATOM 2796 C C . MET A 1 356 ? -6.842 15.216 5.235 1.00 77.38 356 MET A C 1
ATOM 2798 O O . MET A 1 356 ? -6.336 15.091 6.356 1.00 77.38 356 MET A O 1
ATOM 2802 N N . PRO A 1 357 ? -6.182 14.914 4.106 1.00 82.88 357 PRO A N 1
ATOM 2803 C CA . PRO A 1 357 ? -4.846 14.344 4.105 1.00 82.88 357 PRO A CA 1
ATOM 2804 C C . PRO A 1 357 ? -3.850 15.369 4.647 1.00 82.88 357 PRO A C 1
ATOM 2806 O O . PRO A 1 357 ? -3.906 16.560 4.330 1.00 82.88 357 PRO A O 1
ATOM 2809 N N . THR A 1 358 ? -2.922 14.916 5.488 1.00 84.44 358 THR A N 1
ATOM 2810 C CA . THR A 1 358 ? -1.891 15.801 6.040 1.00 84.44 358 THR A CA 1
ATOM 2811 C C . THR A 1 358 ? -0.703 15.804 5.088 1.00 84.44 358 THR A C 1
ATOM 2813 O O . THR A 1 358 ? -0.113 14.753 4.859 1.00 84.44 358 THR A O 1
ATOM 2816 N N . VAL A 1 359 ? -0.302 16.972 4.571 1.00 88.38 359 VAL A N 1
ATOM 2817 C CA . VAL A 1 359 ? 0.793 17.096 3.580 1.00 88.38 359 VAL A CA 1
ATOM 2818 C C . VAL A 1 359 ? 2.067 16.369 4.026 1.00 88.38 359 VAL A C 1
ATOM 2820 O O . VAL A 1 359 ? 2.727 15.715 3.222 1.00 88.38 359 VAL A O 1
ATOM 2823 N N . LYS A 1 360 ? 2.384 16.420 5.326 1.00 87.00 360 LYS A N 1
ATOM 2824 C CA . LYS A 1 360 ? 3.540 15.726 5.909 1.00 87.00 360 LYS A CA 1
ATOM 2825 C C . LYS A 1 360 ? 3.454 14.201 5.760 1.00 87.00 360 LYS A C 1
ATOM 2827 O O . LYS A 1 360 ? 4.458 13.589 5.413 1.00 87.00 360 LYS A O 1
ATOM 2832 N N . ASN A 1 361 ? 2.284 13.606 5.996 1.00 86.06 361 ASN A N 1
ATOM 2833 C CA . ASN A 1 361 ? 2.084 12.158 5.883 1.00 86.06 361 ASN A CA 1
ATOM 2834 C C . ASN A 1 361 ? 2.143 11.716 4.424 1.00 86.06 361 ASN A C 1
ATOM 2836 O O . ASN A 1 361 ? 2.910 10.813 4.101 1.00 86.06 361 ASN A O 1
ATOM 2840 N N . VAL A 1 362 ? 1.434 12.429 3.544 1.00 90.44 362 VAL A N 1
ATOM 2841 C CA . VAL A 1 362 ? 1.457 12.184 2.096 1.00 90.44 362 VAL A CA 1
ATOM 2842 C C . VAL A 1 362 ? 2.890 12.224 1.567 1.00 90.44 362 VAL A C 1
ATOM 2844 O O . VAL A 1 362 ? 3.316 11.307 0.867 1.00 90.44 362 VAL A O 1
ATOM 2847 N N . TRP A 1 363 ? 3.666 13.251 1.930 1.00 92.31 363 TRP A N 1
ATOM 2848 C CA . TRP A 1 363 ? 5.059 13.380 1.501 1.00 92.31 363 TRP A CA 1
ATOM 2849 C C . TRP A 1 363 ? 5.937 12.237 2.014 1.00 92.31 363 TRP A C 1
ATOM 2851 O O . TRP A 1 363 ? 6.706 11.658 1.248 1.00 92.31 363 TRP A O 1
ATOM 2861 N N . LEU A 1 364 ? 5.815 11.891 3.297 1.00 88.88 364 LEU A N 1
ATOM 2862 C CA . LEU A 1 364 ? 6.626 10.847 3.921 1.00 88.88 364 LEU A CA 1
ATOM 2863 C C . LEU A 1 364 ? 6.319 9.473 3.306 1.00 88.88 364 LEU A C 1
ATOM 2865 O O . LEU A 1 364 ? 7.237 8.767 2.895 1.00 88.88 364 LEU A O 1
ATOM 2869 N N . GLN A 1 365 ? 5.038 9.152 3.112 1.00 85.69 365 GLN A N 1
ATOM 2870 C CA . GLN A 1 365 ? 4.603 7.909 2.477 1.00 85.69 365 GLN A CA 1
ATOM 2871 C C . GLN A 1 365 ? 5.044 7.824 1.006 1.00 85.69 365 GLN A C 1
ATOM 2873 O O . GLN A 1 365 ? 5.518 6.778 0.555 1.00 85.69 365 GLN A O 1
ATOM 2878 N N . THR A 1 366 ? 4.948 8.932 0.266 1.00 90.62 366 THR A N 1
ATOM 2879 C CA . THR A 1 366 ? 5.407 9.018 -1.130 1.00 90.62 366 THR A CA 1
ATOM 2880 C C . THR A 1 366 ? 6.917 8.825 -1.224 1.00 90.62 366 THR A C 1
ATOM 2882 O O . THR A 1 366 ? 7.395 8.053 -2.061 1.00 90.62 366 THR A O 1
ATOM 2885 N N . LYS A 1 367 ? 7.678 9.487 -0.346 1.00 91.69 367 LYS A N 1
ATOM 2886 C CA . LYS A 1 367 ? 9.137 9.377 -0.278 1.00 91.69 367 LYS A CA 1
ATOM 2887 C C . LYS A 1 367 ? 9.566 7.941 0.012 1.00 91.69 367 LYS A C 1
ATOM 2889 O O . LYS A 1 367 ? 10.396 7.411 -0.721 1.00 91.69 367 LYS A O 1
ATOM 2894 N N . ASP A 1 368 ? 8.978 7.301 1.019 1.00 88.19 368 ASP A N 1
ATOM 2895 C CA . ASP A 1 368 ? 9.332 5.933 1.409 1.00 88.19 368 ASP A CA 1
ATOM 2896 C C . ASP A 1 368 ? 9.038 4.924 0.291 1.00 88.19 368 ASP A C 1
ATOM 2898 O O . ASP A 1 368 ? 9.854 4.044 0.009 1.00 88.19 368 ASP A O 1
ATOM 2902 N N . ARG A 1 369 ? 7.900 5.073 -0.400 1.00 85.81 369 ARG A N 1
ATOM 2903 C CA . ARG A 1 369 ? 7.537 4.226 -1.551 1.00 85.81 369 ARG A CA 1
ATOM 2904 C C . ARG A 1 369 ? 8.478 4.439 -2.738 1.00 85.81 369 ARG A C 1
ATOM 2906 O O . ARG A 1 369 ? 8.924 3.463 -3.340 1.00 85.81 369 ARG A O 1
ATOM 2913 N N . THR A 1 370 ? 8.820 5.690 -3.039 1.00 88.56 370 THR A N 1
ATOM 2914 C CA . THR A 1 370 ? 9.717 6.038 -4.154 1.00 88.56 370 THR A CA 1
ATOM 2915 C C . THR A 1 370 ? 11.147 5.563 -3.891 1.00 88.56 370 THR A C 1
ATOM 2917 O O . THR A 1 370 ? 11.752 4.926 -4.750 1.00 88.56 370 THR A O 1
ATOM 2920 N N . LEU A 1 371 ? 11.680 5.786 -2.685 1.00 88.50 371 LEU A N 1
ATOM 2921 C CA . LEU A 1 371 ? 13.006 5.292 -2.296 1.00 88.50 371 LEU A CA 1
ATOM 2922 C C . LEU A 1 371 ? 13.057 3.763 -2.265 1.00 88.50 371 LEU A C 1
ATOM 2924 O O . LEU A 1 371 ? 14.023 3.173 -2.746 1.00 88.50 371 LEU A O 1
ATOM 2928 N N . GLY A 1 372 ? 12.002 3.118 -1.759 1.00 84.25 372 GLY A N 1
ATOM 2929 C CA . GLY A 1 372 ? 11.879 1.663 -1.783 1.00 84.25 372 GLY A CA 1
ATOM 2930 C C . GLY A 1 372 ? 11.924 1.092 -3.203 1.00 84.25 372 GLY A C 1
ATOM 2931 O O . GLY A 1 372 ? 12.565 0.063 -3.421 1.00 84.25 372 GLY A O 1
ATOM 2932 N N . PHE A 1 373 ? 11.305 1.773 -4.173 1.00 85.25 373 PHE A N 1
ATOM 2933 C CA . PHE A 1 373 ? 11.393 1.411 -5.589 1.00 85.25 373 PHE A CA 1
ATOM 2934 C C . PHE A 1 373 ? 12.822 1.566 -6.132 1.00 85.25 373 PHE A C 1
ATOM 2936 O O . PHE A 1 373 ? 13.355 0.609 -6.692 1.00 85.25 373 PHE A O 1
ATOM 2943 N N . ILE A 1 374 ? 13.472 2.713 -5.909 1.00 89.19 374 ILE A N 1
ATOM 2944 C CA . ILE A 1 374 ? 14.838 2.975 -6.402 1.00 89.19 374 ILE A CA 1
ATOM 2945 C C . ILE A 1 374 ? 15.829 1.935 -5.861 1.00 89.19 374 ILE A C 1
ATOM 2947 O O . ILE A 1 374 ? 16.622 1.383 -6.617 1.00 89.19 374 ILE A O 1
ATOM 2951 N N . GLN A 1 375 ? 15.760 1.614 -4.567 1.00 87.06 375 GLN A N 1
ATOM 2952 C CA . GLN A 1 375 ? 16.697 0.677 -3.942 1.00 87.06 375 GLN A CA 1
ATOM 2953 C C . GLN A 1 375 ? 16.467 -0.776 -4.369 1.00 87.06 375 GLN A C 1
ATOM 2955 O O . GLN A 1 375 ? 17.429 -1.505 -4.599 1.00 87.06 375 GLN A O 1
ATOM 2960 N N . LYS A 1 376 ? 15.208 -1.222 -4.460 1.00 84.00 376 LYS A N 1
ATOM 2961 C CA . LYS A 1 376 ? 14.893 -2.636 -4.726 1.00 84.00 376 LYS A CA 1
ATOM 2962 C C . LYS A 1 376 ? 14.739 -2.939 -6.210 1.00 84.00 376 LYS A C 1
ATOM 2964 O O . LYS A 1 376 ? 15.344 -3.881 -6.700 1.00 84.00 376 LYS A O 1
ATOM 2969 N N . ALA A 1 377 ? 13.919 -2.169 -6.920 1.00 82.75 377 ALA A N 1
ATOM 2970 C CA . ALA A 1 377 ? 13.702 -2.389 -8.346 1.00 82.75 377 ALA A CA 1
ATOM 2971 C C . ALA A 1 377 ? 14.886 -1.868 -9.162 1.00 82.75 377 ALA A C 1
ATOM 2973 O O . ALA A 1 377 ? 15.332 -2.553 -10.074 1.00 82.75 377 ALA A O 1
ATOM 2974 N N . GLY A 1 378 ? 15.431 -0.701 -8.802 1.00 85.56 378 GLY A N 1
ATOM 2975 C CA . GLY A 1 378 ? 16.543 -0.096 -9.536 1.00 85.56 378 GLY A CA 1
ATOM 2976 C C . GLY A 1 378 ? 17.799 -0.968 -9.566 1.00 85.56 378 GLY A C 1
ATOM 2977 O O . GLY A 1 378 ? 18.407 -1.124 -10.619 1.00 85.56 378 GLY A O 1
ATOM 2978 N N . THR A 1 379 ? 18.146 -1.613 -8.448 1.00 87.75 379 THR A N 1
ATOM 2979 C CA . THR A 1 379 ? 19.300 -2.529 -8.385 1.00 87.75 379 THR A CA 1
ATOM 2980 C C . THR A 1 379 ? 19.108 -3.769 -9.256 1.00 87.75 379 THR A C 1
ATOM 2982 O O . THR A 1 379 ? 20.031 -4.163 -9.964 1.00 87.75 379 THR A O 1
ATOM 2985 N N . ILE A 1 380 ? 17.905 -4.353 -9.260 1.00 88.62 380 ILE A N 1
ATOM 2986 C CA . ILE A 1 380 ? 17.579 -5.517 -10.096 1.00 88.62 380 ILE A CA 1
ATOM 2987 C C . ILE A 1 380 ? 17.568 -5.140 -11.583 1.00 88.62 380 ILE A C 1
ATOM 2989 O O . ILE A 1 380 ? 18.091 -5.898 -12.398 1.00 88.62 380 ILE A O 1
ATOM 2993 N N . ILE A 1 381 ? 17.003 -3.982 -11.944 1.00 86.81 381 ILE A N 1
ATOM 2994 C CA . ILE A 1 381 ? 16.945 -3.503 -13.334 1.00 86.81 381 ILE A CA 1
ATOM 2995 C C . ILE A 1 381 ? 18.354 -3.237 -13.868 1.00 86.81 381 ILE A C 1
ATOM 2997 O O . ILE A 1 381 ? 18.678 -3.721 -14.946 1.00 86.81 381 ILE A O 1
ATOM 3001 N N . LEU A 1 382 ? 19.203 -2.551 -13.097 1.00 87.75 382 LEU A N 1
ATOM 3002 C CA . LEU A 1 382 ? 20.592 -2.273 -13.474 1.00 87.75 382 LEU A CA 1
ATOM 3003 C C . LEU A 1 382 ? 21.391 -3.573 -13.647 1.00 87.75 382 LEU A C 1
ATOM 3005 O O . LEU A 1 382 ? 22.090 -3.760 -14.637 1.00 87.75 382 LEU A O 1
ATOM 3009 N N . LEU A 1 383 ? 21.270 -4.514 -12.709 1.00 90.44 383 LEU A N 1
ATOM 3010 C CA . LEU A 1 383 ? 21.961 -5.799 -12.823 1.00 90.44 383 LEU A CA 1
ATOM 3011 C C . LEU A 1 383 ? 21.474 -6.569 -14.065 1.00 90.44 383 LEU A C 1
ATOM 3013 O O . LEU A 1 383 ? 22.280 -7.126 -14.809 1.00 90.44 383 LEU A O 1
ATOM 3017 N N . SER A 1 384 ? 20.168 -6.531 -14.335 1.00 86.88 384 SER A N 1
ATOM 3018 C CA . SER A 1 384 ? 19.580 -7.154 -15.523 1.00 86.88 384 SER A CA 1
ATOM 3019 C C . SER A 1 384 ? 20.042 -6.487 -16.822 1.00 86.88 384 SER A C 1
ATOM 3021 O O . SER A 1 384 ? 20.332 -7.211 -17.768 1.00 86.88 384 SER A O 1
ATOM 3023 N N . SER A 1 385 ? 20.168 -5.155 -16.886 1.00 86.12 385 SER A N 1
ATOM 3024 C CA . SER A 1 385 ? 20.653 -4.459 -18.091 1.00 86.12 385 SER A CA 1
ATOM 3025 C C . SER A 1 385 ? 22.100 -4.822 -18.408 1.00 86.12 385 SER A C 1
ATOM 3027 O O . SER A 1 385 ? 22.410 -5.114 -19.559 1.00 86.12 385 SER A O 1
ATOM 3029 N N . ILE A 1 386 ? 22.963 -4.914 -17.391 1.00 86.00 386 ILE A N 1
ATOM 3030 C CA . ILE A 1 386 ? 24.350 -5.369 -17.563 1.00 86.00 386 ILE A CA 1
ATOM 3031 C C . ILE A 1 386 ? 24.387 -6.808 -18.091 1.00 86.00 386 ILE A C 1
ATOM 3033 O O . ILE A 1 386 ? 25.135 -7.095 -19.024 1.00 86.00 386 ILE A O 1
ATOM 3037 N N . ILE A 1 387 ? 23.585 -7.713 -17.519 1.00 87.69 387 ILE A N 1
ATOM 3038 C CA . ILE A 1 387 ? 23.529 -9.112 -17.971 1.00 87.69 387 ILE A CA 1
ATOM 3039 C C . ILE A 1 387 ? 23.005 -9.204 -19.407 1.00 87.69 387 ILE A C 1
ATOM 3041 O O . ILE A 1 387 ? 23.581 -9.935 -20.209 1.00 87.69 387 ILE A O 1
ATOM 3045 N N . ILE A 1 388 ? 21.932 -8.478 -19.739 1.00 84.94 388 ILE A N 1
ATOM 3046 C CA . ILE A 1 388 ? 21.349 -8.467 -21.088 1.00 84.94 388 ILE A CA 1
ATOM 3047 C C . ILE A 1 388 ? 22.370 -7.943 -22.094 1.00 84.94 388 ILE A C 1
ATOM 3049 O O . ILE A 1 388 ? 22.568 -8.577 -23.125 1.00 84.94 388 ILE A O 1
ATOM 3053 N N . TYR A 1 389 ? 23.058 -6.845 -21.778 1.00 83.31 389 TYR A N 1
ATOM 3054 C CA . TYR A 1 389 ? 24.122 -6.317 -22.626 1.00 83.31 389 TYR A CA 1
ATOM 3055 C C . TYR A 1 389 ? 25.235 -7.355 -22.837 1.00 83.31 389 TYR A C 1
ATOM 3057 O O . TYR A 1 389 ? 25.630 -7.630 -23.967 1.00 83.31 389 TYR A O 1
ATOM 3065 N N . LEU A 1 390 ? 25.702 -7.998 -21.764 1.00 82.44 390 LEU A N 1
ATOM 3066 C CA . LEU A 1 390 ? 26.775 -8.988 -21.843 1.00 82.44 390 LEU A CA 1
ATOM 3067 C C . LEU A 1 390 ? 26.372 -10.212 -22.682 1.00 82.44 390 LEU A C 1
ATOM 3069 O O . LEU A 1 390 ? 27.176 -10.682 -23.482 1.00 82.44 390 LEU A O 1
ATOM 3073 N N . LEU A 1 391 ? 25.133 -10.691 -22.539 1.00 83.12 391 LEU A N 1
ATOM 3074 C CA . LEU A 1 391 ? 24.585 -11.800 -23.330 1.00 83.12 391 LEU A CA 1
ATOM 3075 C C . LEU A 1 391 ? 24.302 -11.421 -24.789 1.00 83.12 391 LEU A C 1
ATOM 3077 O O . LEU A 1 391 ? 24.376 -12.287 -25.657 1.00 83.12 391 LEU A O 1
ATOM 3081 N N . SER A 1 392 ? 23.955 -10.161 -25.061 1.00 79.06 392 SER A N 1
ATOM 3082 C CA . SER A 1 392 ? 23.696 -9.675 -26.419 1.00 79.06 392 SER A CA 1
ATOM 3083 C C . SER A 1 392 ? 24.991 -9.446 -27.199 1.00 79.06 392 SER A C 1
ATOM 3085 O O . SER A 1 392 ? 25.041 -9.743 -28.388 1.00 79.06 392 SER A O 1
ATOM 3087 N N . SER A 1 393 ? 26.034 -8.932 -26.543 1.00 74.94 393 SER A N 1
ATOM 3088 C CA . SER A 1 393 ? 27.288 -8.538 -27.201 1.00 74.94 393 SER A CA 1
ATOM 3089 C C . SER A 1 393 ? 28.338 -9.655 -27.246 1.00 74.94 393 SER A C 1
ATOM 3091 O O . SER A 1 393 ? 29.244 -9.614 -28.081 1.00 74.94 393 SER A O 1
ATOM 3093 N N . TYR A 1 394 ? 28.248 -10.662 -26.366 1.00 74.06 394 TYR A N 1
ATOM 3094 C CA . TYR A 1 394 ? 29.231 -11.745 -26.276 1.00 74.06 394 TYR A CA 1
ATOM 3095 C C . TYR A 1 394 ? 28.589 -13.132 -26.265 1.00 74.06 394 TYR A C 1
ATOM 3097 O O . TYR A 1 394 ? 27.667 -13.427 -25.509 1.00 74.06 394 TYR A O 1
ATOM 3105 N N . SER A 1 395 ? 29.159 -14.033 -27.067 1.00 70.44 395 SER A N 1
ATOM 3106 C CA . SER A 1 395 ? 28.852 -15.466 -26.989 1.00 70.44 395 SER A CA 1
ATOM 3107 C C . SER A 1 395 ? 29.315 -16.053 -25.646 1.00 70.44 395 SER A C 1
ATOM 3109 O O . SER A 1 395 ? 30.230 -15.524 -25.014 1.00 70.44 395 SER A O 1
ATOM 3111 N N . PHE A 1 396 ? 28.780 -17.213 -25.238 1.00 66.12 396 PHE A N 1
ATOM 3112 C CA . PHE A 1 396 ? 29.246 -17.953 -24.045 1.00 66.12 396 PHE A CA 1
ATOM 3113 C C . PHE A 1 396 ? 30.757 -18.283 -24.063 1.00 66.12 396 PHE A C 1
ATOM 3115 O O . PHE A 1 396 ? 31.335 -18.618 -23.034 1.00 66.12 396 PHE A O 1
ATOM 3122 N N . THR A 1 397 ? 31.404 -18.157 -25.226 1.00 64.56 397 THR A N 1
ATOM 3123 C CA . THR A 1 397 ? 32.851 -18.289 -25.455 1.00 64.56 397 THR A CA 1
ATOM 3124 C C . THR A 1 397 ? 33.619 -16.956 -25.485 1.00 64.56 397 THR A C 1
ATOM 3126 O O . THR A 1 397 ? 34.759 -16.936 -25.944 1.00 64.56 397 THR A O 1
ATOM 3129 N N . LEU A 1 398 ? 33.031 -15.845 -25.015 1.00 62.25 398 LEU A N 1
ATOM 3130 C CA . LEU A 1 398 ? 33.662 -14.512 -24.914 1.00 62.25 398 LEU A CA 1
ATOM 3131 C C . LEU A 1 398 ? 34.182 -13.928 -26.244 1.00 62.25 398 LEU A C 1
ATOM 3133 O O . LEU A 1 398 ? 34.979 -12.993 -26.249 1.00 62.25 398 LEU A O 1
ATOM 3137 N N . LYS A 1 399 ? 33.694 -14.426 -27.386 1.00 65.75 399 LYS A N 1
ATOM 3138 C CA . LYS A 1 399 ? 33.877 -13.768 -28.689 1.00 65.75 399 LYS A CA 1
ATOM 3139 C C . LYS A 1 399 ? 32.787 -12.718 -28.885 1.00 65.75 399 LYS A C 1
ATOM 3141 O O . LYS A 1 399 ? 31.630 -13.020 -28.569 1.00 65.75 399 LYS A O 1
ATOM 3146 N N . SER A 1 400 ? 33.166 -11.541 -29.393 1.00 64.69 400 SER A N 1
ATOM 3147 C CA . SER A 1 400 ? 32.218 -10.507 -29.807 1.00 64.69 400 SER A CA 1
ATOM 3148 C C . SER A 1 400 ? 31.282 -11.097 -30.851 1.00 64.69 400 SER A C 1
ATOM 3150 O O . SER A 1 400 ? 31.725 -11.723 -31.816 1.00 64.69 400 SER A O 1
ATOM 3152 N N . VAL A 1 401 ? 29.985 -10.967 -30.607 1.00 61.91 401 VAL A N 1
ATOM 3153 C CA . VAL A 1 401 ? 28.981 -11.226 -31.629 1.00 61.91 401 VAL A CA 1
ATOM 3154 C C . VAL A 1 401 ? 28.883 -9.920 -32.396 1.00 61.91 401 VAL A C 1
ATOM 3156 O O . VAL A 1 401 ? 28.302 -8.960 -31.897 1.00 61.91 401 VAL A O 1
ATOM 3159 N N . ASP A 1 402 ? 29.529 -9.850 -33.558 1.00 46.56 402 ASP A N 1
ATOM 3160 C CA . ASP A 1 402 ? 29.276 -8.746 -34.474 1.00 46.56 402 ASP A CA 1
ATOM 3161 C C . ASP A 1 402 ? 27.791 -8.814 -34.837 1.00 46.56 402 ASP A C 1
ATOM 3163 O O . ASP A 1 402 ? 27.303 -9.821 -35.359 1.00 46.56 402 ASP A O 1
ATOM 3167 N N . ALA A 1 403 ? 27.058 -7.765 -34.472 1.00 43.94 403 ALA A N 1
ATOM 3168 C CA . ALA A 1 403 ? 25.673 -7.583 -34.858 1.00 43.94 403 ALA A CA 1
ATOM 3169 C C . ALA A 1 403 ? 25.626 -7.273 -36.364 1.00 43.94 403 ALA A C 1
ATOM 3171 O O . ALA A 1 403 ? 25.483 -6.125 -36.768 1.00 43.94 403 ALA A O 1
ATOM 3172 N N . GLU A 1 404 ? 25.787 -8.292 -37.209 1.00 34.31 404 GLU A N 1
ATOM 3173 C CA . GLU A 1 404 ? 25.263 -8.239 -38.571 1.00 34.31 404 GLU A CA 1
ATOM 3174 C C . GLU A 1 404 ? 23.755 -8.498 -38.504 1.00 34.31 404 GLU A C 1
ATOM 3176 O O . GLU A 1 404 ? 23.307 -9.646 -38.565 1.00 34.31 404 GLU A O 1
ATOM 3181 N N . LEU A 1 405 ? 22.991 -7.415 -38.318 1.00 32.34 405 LEU A N 1
ATOM 3182 C CA . LEU A 1 405 ? 21.610 -7.248 -38.789 1.00 32.34 405 LEU A CA 1
ATOM 3183 C C . LEU A 1 405 ? 21.218 -5.770 -38.820 1.00 32.34 405 LEU A C 1
ATOM 3185 O O . LEU A 1 405 ? 21.260 -5.124 -37.749 1.00 32.34 405 LEU A O 1
#

Secondary structure (DSSP, 8-state):
------BGGGTBTHHHHHHHHHHHHHH-PPPPPPP--HHHHHHHHHHHHSGGGGGSPTTS-HHHHHHHHHTT-HHHHHTSPPPPHHHHHHHHHHHHHHHHHHSS-HHHHHHHHHHHHHHHHHHHH----------THHHHHHSTTTHHHHHHHHHHHHHIIIIIIIIHHHHHHHHHHHHHHHHHHHHHHHHTT--HHHHHIIIIIIIHHHHHHHHHHHHHHHHHHHHHHHHHTTHHHHHHHHHHHHHHHTT--GGGHHHHHHHHH-HHHHHHHGGG-SSHHHHHHHHHHGGGS--GGGHHHHHHHHHHHSTT-TTHHHHHHHHHHHHHHHHHHHHHHT-SS---------PPPP-PPPHHHHHHHHHHHHHHHHHHHHHHHHHHHHHHHHHHHB-TTS-B-----

Solvent-accessible surface area (backbone atoms only — not comparable to full-atom values): 22634 Å² total; per-residue (Å²): 117,91,83,76,77,66,39,81,94,76,63,42,46,55,69,63,45,50,54,51,49,58,49,49,71,71,67,64,75,78,61,87,76,83,75,56,58,69,76,62,40,51,56,42,50,56,46,56,71,36,75,72,60,73,72,53,70,90,87,67,59,60,68,59,51,31,51,43,62,60,44,63,40,63,74,59,56,73,73,47,77,89,74,56,68,72,60,50,54,49,52,53,49,53,38,51,56,49,23,70,75,69,74,42,56,49,49,58,51,54,52,50,44,53,48,52,48,50,49,52,54,47,60,77,70,52,80,82,69,80,77,74,85,79,64,72,59,62,62,44,60,66,30,86,78,45,26,60,59,50,48,51,50,52,51,47,50,48,49,43,53,17,46,65,66,42,22,59,59,51,31,55,55,41,48,55,50,42,50,53,52,34,52,55,50,50,56,51,39,60,74,67,70,55,60,69,69,62,50,43,45,48,34,60,6,46,47,45,21,50,38,59,45,58,33,50,44,64,28,50,40,47,41,40,37,53,49,33,42,40,48,51,28,33,54,54,62,52,52,20,61,70,42,22,68,65,29,47,74,35,62,35,54,20,72,53,49,58,24,47,61,42,6,42,62,39,44,67,65,11,50,62,52,34,73,78,45,85,53,63,68,51,27,52,48,46,50,68,39,29,72,42,43,72,22,65,84,49,48,61,58,52,51,52,54,39,57,71,78,44,67,91,50,74,69,52,62,62,48,54,53,49,48,23,55,49,48,35,52,51,52,30,43,49,54,46,71,69,49,87,70,85,76,76,76,80,85,79,74,84,80,67,70,82,40,84,58,50,69,68,56,32,49,51,55,23,48,54,55,44,50,50,42,51,63,57,52,36,52,52,49,30,54,47,30,36,50,51,44,50,61,66,43,28,46,100,80,73,44,74,48,78,82,88,123

pLDDT: mean 81.72, std 10.03, range [32.34, 93.0]

Nearest PDB structures (foldseek):
  7y5h-assembly1_A  TM=2.098E-01  e=5.352E-01  Xenopus tropicalis
  7r4g-assembly1_H  TM=1.525E-01  e=2.721E+00  Bos taurus